Protein AF-A0A378YUA2-F1 (afdb_monomer_lite)

Organism: NCBI:txid93220

Foldseek 3Di:
DVLQLVQLPDPDLVSNLVSLVVLLVVLVVDDPVCSQVSCLVCLVSLLVSLLQLDPSVLSSLLSLLLCLLVPVVCVLVSLVSLQVSVCVLLVLADPPPPDDDDDSDRQPDDDPSSSSNPDACQSRLSSLLSNLLNCVVVVVLLSNLSSQLSSCVRQVCVVFWPQDDDDPPDDDPVVCSVVSSVSSVVCVLGGLSNLQHAGALLLLVLLCVVLQKDWPVGDPPDFQQFQADDPDPDDDDRPSPRCGLVLLCVLLVVLVWDFSDSTFIAGPLERQKTWTWTDHPLFTWIWIAGSHLAETEIEFAAWAPLVVVVPPPDDPPPPDDDDDPDDDDPDDPDSPATAHPDVSVRSSLVSSVVSSVVVRRNYYGYDHYNLCVLRHNLRSLVSSVLVSQLSNDYPVCSVVSSVVVRVVSVPDDSVRSSSVSSSSSSSSVSSSSVVSSVD

Structure (mmCIF, N/CA/C/O backbone):
data_AF-A0A378YUA2-F1
#
_entry.id   AF-A0A378YUA2-F1
#
loop_
_atom_site.group_PDB
_atom_site.id
_atom_site.type_symbol
_atom_site.label_atom_id
_atom_site.label_alt_id
_atom_site.label_comp_id
_atom_site.label_asym_id
_atom_site.label_entity_id
_atom_site.label_seq_id
_atom_site.pdbx_PDB_ins_code
_atom_site.Cartn_x
_atom_site.Cartn_y
_atom_site.Cartn_z
_atom_site.occupancy
_atom_site.B_iso_or_equiv
_atom_site.auth_seq_id
_atom_site.auth_comp_id
_atom_site.auth_asym_id
_atom_site.auth_atom_id
_atom_site.pdbx_PDB_model_num
ATOM 1 N N . MET A 1 1 ? 24.211 -16.856 -14.422 1.00 88.44 1 MET A N 1
ATOM 2 C CA . MET A 1 1 ? 24.041 -16.083 -15.673 1.00 88.44 1 MET A CA 1
ATOM 3 C C . MET A 1 1 ? 23.687 -16.933 -16.893 1.00 88.44 1 MET A C 1
ATOM 5 O O . MET A 1 1 ? 22.605 -16.749 -17.425 1.00 88.44 1 MET A O 1
ATOM 9 N N . HIS A 1 2 ? 24.529 -17.881 -17.336 1.00 87.81 2 HIS A N 1
ATOM 10 C CA . HIS A 1 2 ? 24.264 -18.663 -18.564 1.00 87.81 2 HIS A CA 1
ATOM 11 C C . HIS A 1 2 ? 22.883 -19.351 -18.580 1.00 87.81 2 HIS A C 1
ATOM 13 O O . HIS A 1 2 ? 22.125 -19.167 -19.524 1.00 87.81 2 HIS A O 1
ATOM 19 N N . ARG A 1 3 ? 22.511 -20.032 -17.485 1.00 87.75 3 ARG A N 1
ATOM 20 C CA . ARG A 1 3 ? 21.188 -20.670 -17.333 1.00 87.75 3 ARG A CA 1
ATOM 21 C C . ARG A 1 3 ? 20.016 -19.683 -17.370 1.00 87.75 3 ARG A C 1
ATOM 23 O O . ARG A 1 3 ? 18.956 -20.025 -17.878 1.00 87.75 3 ARG A O 1
ATOM 30 N N . LEU A 1 4 ? 20.204 -18.468 -16.845 1.00 92.19 4 LEU A N 1
ATOM 31 C CA . LEU A 1 4 ? 19.182 -17.421 -16.895 1.00 92.19 4 LEU A CA 1
ATOM 32 C C . LEU A 1 4 ? 18.956 -16.971 -18.341 1.00 92.19 4 LEU A C 1
ATOM 34 O O . LEU A 1 4 ? 17.818 -16.936 -18.792 1.00 92.19 4 LEU A O 1
ATOM 38 N N . LEU A 1 5 ? 20.033 -16.674 -19.073 1.00 91.69 5 LEU A N 1
ATOM 39 C CA . LEU A 1 5 ? 19.961 -16.263 -20.479 1.00 91.69 5 LEU A CA 1
ATOM 40 C C . LEU A 1 5 ? 19.326 -17.346 -21.357 1.00 91.69 5 LEU A C 1
ATOM 42 O O . LEU A 1 5 ? 18.438 -17.048 -22.153 1.00 91.69 5 LEU A O 1
ATOM 46 N N . GLU A 1 6 ? 19.745 -18.600 -21.184 1.00 89.56 6 GLU A N 1
ATOM 47 C CA . GLU A 1 6 ? 19.178 -19.745 -21.902 1.00 89.56 6 GLU A CA 1
ATOM 48 C C . GLU A 1 6 ? 17.681 -19.907 -21.598 1.00 89.56 6 GLU A C 1
ATOM 50 O O . GLU A 1 6 ? 16.863 -19.999 -22.513 1.00 89.56 6 GLU A O 1
ATOM 55 N N . GLY A 1 7 ? 17.302 -19.854 -20.318 1.00 89.81 7 GLY A N 1
ATOM 56 C CA . GLY A 1 7 ? 15.911 -19.981 -19.897 1.00 89.81 7 GLY A CA 1
ATOM 57 C C . GLY A 1 7 ? 15.017 -18.837 -20.381 1.00 89.81 7 GLY A C 1
ATOM 58 O O . GLY A 1 7 ? 13.925 -19.093 -20.883 1.00 89.81 7 GLY A O 1
ATOM 59 N N . LEU A 1 8 ? 15.476 -17.583 -20.290 1.00 90.38 8 LEU A N 1
ATOM 60 C CA . LEU A 1 8 ? 14.729 -16.411 -20.767 1.00 90.38 8 LEU A CA 1
ATOM 61 C C . LEU A 1 8 ? 14.607 -16.353 -22.293 1.00 90.38 8 LEU A C 1
ATOM 63 O O . LEU A 1 8 ? 13.675 -15.729 -22.796 1.00 90.38 8 LEU A O 1
ATOM 67 N N . SER A 1 9 ? 15.504 -17.016 -23.025 1.00 87.25 9 SER A N 1
ATOM 68 C CA . SER A 1 9 ? 15.424 -17.147 -24.487 1.00 87.25 9 SER A CA 1
ATOM 69 C C . SER A 1 9 ? 14.430 -18.227 -24.931 1.00 87.25 9 SER A C 1
ATOM 71 O O . SER A 1 9 ? 14.106 -18.332 -26.112 1.00 87.25 9 SER A O 1
ATOM 73 N N . HIS A 1 10 ? 13.929 -19.045 -24.002 1.00 88.00 10 HIS A N 1
ATOM 74 C CA . HIS A 1 10 ? 13.010 -20.129 -24.314 1.00 88.00 10 HIS A CA 1
ATOM 75 C C . HIS A 1 10 ? 11.596 -19.592 -24.613 1.00 88.00 10 HIS A C 1
ATOM 77 O O . HIS A 1 10 ? 11.088 -18.702 -23.928 1.00 88.00 10 HIS A O 1
ATOM 83 N N . SER A 1 11 ? 10.912 -20.150 -25.615 1.00 82.25 11 SER A N 1
ATOM 84 C CA . SER A 1 11 ? 9.559 -19.708 -26.001 1.00 82.25 11 SER A CA 1
ATOM 85 C C . SER A 1 11 ? 8.492 -20.060 -24.954 1.00 82.25 11 SER A C 1
ATOM 87 O O . SER A 1 11 ? 7.538 -19.316 -24.754 1.00 82.25 11 SER A O 1
ATOM 89 N N . ASN A 1 12 ? 8.668 -21.175 -24.237 1.00 89.25 12 ASN A N 1
ATOM 90 C CA . ASN A 1 12 ? 7.788 -21.583 -23.137 1.00 89.25 12 ASN A CA 1
ATOM 91 C C . ASN A 1 12 ? 7.943 -20.681 -21.894 1.00 89.25 12 ASN A C 1
ATOM 93 O O . ASN A 1 12 ? 8.987 -20.693 -21.237 1.00 89.25 12 ASN A O 1
ATOM 97 N N . HIS A 1 13 ? 6.861 -19.991 -21.517 1.00 86.44 13 HIS A N 1
ATOM 98 C CA . HIS A 1 13 ? 6.819 -19.116 -20.345 1.00 86.44 13 HIS A CA 1
ATOM 99 C C . HIS A 1 13 ? 7.134 -19.840 -19.023 1.00 86.44 13 HIS A C 1
ATOM 101 O O . HIS A 1 13 ? 7.686 -19.222 -18.118 1.00 86.44 13 HIS A O 1
ATOM 107 N N . GLN A 1 14 ? 6.802 -21.131 -18.870 1.00 91.00 14 GLN A N 1
ATOM 108 C CA . GLN A 1 14 ? 7.068 -21.884 -17.634 1.00 91.00 14 GLN A CA 1
ATOM 109 C C . GLN A 1 14 ? 8.569 -22.090 -17.427 1.00 91.00 14 GLN A C 1
ATOM 111 O O . GLN A 1 14 ? 9.071 -21.863 -16.329 1.00 91.00 14 GLN A O 1
ATOM 116 N N . THR A 1 15 ? 9.284 -22.453 -18.495 1.00 91.62 15 THR A N 1
ATOM 117 C CA . THR A 1 15 ? 10.744 -22.609 -18.492 1.00 91.62 15 THR A CA 1
ATOM 118 C C . THR A 1 15 ? 11.433 -21.284 -18.178 1.00 91.62 15 THR A C 1
ATOM 120 O O . THR A 1 15 ? 12.284 -21.237 -17.293 1.00 91.62 15 THR A O 1
ATOM 123 N N . ALA A 1 16 ? 11.013 -20.197 -18.834 1.00 91.44 16 ALA A N 1
ATOM 124 C CA . ALA A 1 16 ? 11.536 -18.859 -18.565 1.00 91.44 16 ALA A CA 1
ATOM 125 C C . ALA A 1 16 ? 11.277 -18.426 -17.110 1.00 91.44 16 ALA A C 1
ATOM 127 O O . ALA A 1 16 ? 12.195 -17.981 -16.421 1.00 91.44 16 ALA A O 1
ATOM 128 N N . THR A 1 17 ? 10.056 -18.651 -16.607 1.00 92.94 17 THR A N 1
ATOM 129 C CA . THR A 1 17 ? 9.678 -18.332 -15.219 1.00 92.94 17 THR A CA 1
ATOM 130 C C . THR A 1 17 ? 10.514 -19.121 -14.214 1.00 92.94 17 THR A C 1
ATOM 132 O O . THR A 1 17 ? 10.975 -18.560 -13.224 1.00 92.94 17 THR A O 1
ATOM 135 N N . MET A 1 18 ? 10.733 -20.419 -14.452 1.00 94.25 18 MET A N 1
ATOM 136 C CA . MET A 1 18 ? 11.576 -21.248 -13.590 1.00 94.25 18 MET A CA 1
ATOM 137 C C . MET A 1 18 ? 13.024 -20.762 -13.573 1.00 94.25 18 MET A C 1
ATOM 139 O O . MET A 1 18 ? 13.587 -20.620 -12.494 1.00 94.25 18 MET A O 1
ATOM 143 N N . ALA A 1 19 ? 13.601 -20.446 -14.734 1.00 94.31 19 ALA A N 1
ATOM 144 C CA . ALA A 1 19 ? 14.967 -19.939 -14.815 1.00 94.31 19 ALA A CA 1
ATOM 145 C C . ALA A 1 19 ? 15.129 -18.597 -14.082 1.00 94.31 19 ALA A C 1
ATOM 147 O O . ALA A 1 19 ? 16.085 -18.418 -13.327 1.00 94.31 19 ALA A O 1
ATOM 148 N N . ALA A 1 20 ? 14.170 -17.678 -14.250 1.00 93.62 20 ALA A N 1
ATOM 149 C CA . ALA A 1 20 ? 14.137 -16.422 -13.505 1.00 93.62 20 ALA A CA 1
ATOM 150 C C . ALA A 1 20 ? 14.024 -16.669 -11.994 1.00 93.62 20 ALA A C 1
ATOM 152 O O . ALA A 1 20 ? 14.769 -16.080 -11.215 1.00 93.62 20 ALA A O 1
ATOM 153 N N . ARG A 1 21 ? 13.132 -17.575 -11.577 1.00 93.88 21 ARG A N 1
ATOM 154 C CA . ARG A 1 21 ? 12.931 -17.929 -10.169 1.00 93.88 21 ARG A CA 1
ATOM 155 C C . ARG A 1 21 ? 14.177 -18.518 -9.532 1.00 93.88 21 ARG A C 1
ATOM 157 O O . ARG A 1 21 ? 14.600 -18.031 -8.493 1.00 93.88 21 ARG A O 1
ATOM 164 N N . GLU A 1 22 ? 14.756 -19.544 -10.144 1.00 93.50 22 GLU A N 1
ATOM 165 C CA . GLU A 1 22 ? 15.965 -20.201 -9.645 1.00 93.50 22 GLU A CA 1
ATOM 166 C C . GLU A 1 22 ? 17.122 -19.209 -9.523 1.00 93.50 22 GLU A C 1
ATOM 168 O O . GLU A 1 22 ? 17.829 -19.212 -8.516 1.00 93.50 22 GLU A O 1
ATOM 173 N N . HIS A 1 23 ? 17.288 -18.323 -10.511 1.00 94.12 23 HIS A N 1
ATOM 174 C CA . HIS A 1 23 ? 18.357 -17.328 -10.493 1.00 94.12 23 HIS A CA 1
ATOM 175 C C . HIS A 1 23 ? 18.133 -16.252 -9.424 1.00 94.12 23 HIS A C 1
ATOM 177 O O . HIS A 1 23 ? 19.066 -15.932 -8.697 1.00 94.12 23 HIS A O 1
ATOM 183 N N . ILE A 1 24 ? 16.910 -15.733 -9.267 1.00 91.56 24 ILE A N 1
ATOM 184 C CA . ILE A 1 24 ? 16.582 -14.760 -8.208 1.00 91.56 24 ILE A CA 1
ATOM 185 C C . ILE A 1 24 ? 16.726 -15.386 -6.815 1.00 91.56 24 ILE A C 1
ATOM 187 O O . ILE A 1 24 ? 17.263 -14.746 -5.914 1.00 91.56 24 ILE A O 1
ATOM 191 N N . THR A 1 25 ? 16.291 -16.636 -6.625 1.00 89.94 25 THR A N 1
ATOM 192 C CA . THR A 1 25 ? 16.501 -17.359 -5.362 1.00 89.94 25 THR A CA 1
ATOM 193 C C . THR A 1 25 ? 17.992 -17.521 -5.067 1.00 89.94 25 THR A C 1
ATOM 195 O O . THR A 1 25 ? 18.432 -17.166 -3.980 1.00 89.94 25 THR A O 1
ATOM 198 N N . TRP A 1 26 ? 18.787 -17.948 -6.053 1.00 90.50 26 TRP A N 1
ATOM 199 C CA . TRP A 1 26 ? 20.239 -18.053 -5.902 1.00 90.50 26 TRP A CA 1
ATOM 200 C C . TRP A 1 26 ? 20.903 -16.711 -5.548 1.00 90.50 26 TRP A C 1
ATOM 202 O O . TRP A 1 26 ? 21.777 -16.679 -4.685 1.00 90.50 26 TRP A O 1
ATOM 212 N N . LEU A 1 27 ? 20.469 -15.602 -6.160 1.00 87.06 27 LEU A N 1
ATOM 213 C CA . LEU A 1 27 ? 20.951 -14.258 -5.821 1.00 87.06 27 LEU A CA 1
ATOM 214 C C . LEU A 1 27 ? 20.627 -13.862 -4.372 1.00 87.06 27 LEU A C 1
ATOM 216 O O . LEU A 1 27 ? 21.419 -13.163 -3.742 1.00 87.06 27 LEU A O 1
ATOM 220 N N . GLY A 1 28 ? 19.477 -14.296 -3.847 1.00 81.19 28 GLY A N 1
ATOM 221 C CA . GLY A 1 28 ? 19.095 -14.088 -2.448 1.00 81.19 28 GLY A CA 1
ATOM 222 C C . GLY A 1 28 ? 19.929 -14.907 -1.456 1.00 81.19 28 GLY A C 1
ATOM 223 O O . GLY A 1 28 ? 20.205 -14.426 -0.359 1.00 81.19 28 GLY A O 1
ATOM 224 N N . ASP A 1 29 ? 20.369 -16.102 -1.859 1.00 80.31 29 ASP A N 1
ATOM 225 C CA . ASP A 1 29 ? 21.144 -17.032 -1.024 1.00 80.31 29 ASP A CA 1
ATOM 226 C C . ASP A 1 29 ? 22.673 -16.820 -1.108 1.00 80.31 29 ASP A C 1
ATOM 228 O O . ASP A 1 29 ? 23.428 -17.408 -0.330 1.00 80.31 29 ASP A O 1
ATOM 232 N N . ALA A 1 30 ? 23.161 -16.005 -2.051 1.00 71.75 30 ALA A N 1
ATOM 233 C CA . ALA A 1 30 ? 24.588 -15.714 -2.210 1.00 71.75 30 ALA A CA 1
ATOM 234 C C . ALA A 1 30 ? 25.169 -14.981 -0.979 1.00 71.75 30 ALA A C 1
ATOM 236 O O . ALA A 1 30 ? 24.454 -14.279 -0.272 1.00 71.75 30 ALA A O 1
ATOM 237 N N . ASN A 1 31 ? 26.472 -15.108 -0.700 1.00 58.50 31 ASN A N 1
ATOM 238 C CA . ASN A 1 31 ? 27.105 -14.431 0.443 1.00 58.50 31 ASN A CA 1
ATOM 239 C C . ASN A 1 31 ? 26.983 -12.898 0.348 1.00 58.50 31 ASN A C 1
ATOM 241 O O . ASN A 1 31 ? 27.261 -12.317 -0.698 1.00 58.50 31 ASN A O 1
ATOM 245 N N . VAL A 1 32 ? 26.659 -12.241 1.470 1.00 59.44 32 VAL A N 1
ATOM 246 C CA . VAL A 1 32 ? 26.376 -10.790 1.569 1.00 59.44 32 VAL A CA 1
ATOM 247 C C . VAL A 1 32 ? 27.473 -9.897 0.962 1.00 59.44 32 VAL A C 1
ATOM 249 O O . VAL A 1 32 ? 27.159 -8.833 0.437 1.00 59.44 32 VAL A O 1
ATOM 252 N N . SER A 1 33 ? 28.745 -10.315 0.988 1.00 58.31 33 SER A N 1
ATOM 253 C CA . SER A 1 33 ? 29.860 -9.534 0.425 1.00 58.31 33 SER A CA 1
ATOM 254 C C . SER A 1 33 ? 29.857 -9.445 -1.104 1.00 58.31 33 SER A C 1
ATOM 256 O O . SER A 1 33 ? 30.319 -8.442 -1.639 1.00 58.31 33 SER A O 1
ATOM 258 N N . ASP A 1 34 ? 29.317 -10.456 -1.792 1.00 63.78 34 ASP A N 1
ATOM 259 C CA . ASP A 1 34 ? 29.366 -10.579 -3.259 1.00 63.78 34 ASP A CA 1
ATOM 260 C C . ASP A 1 34 ? 27.984 -10.353 -3.905 1.00 63.78 34 ASP A C 1
ATOM 262 O O . ASP A 1 34 ? 27.862 -10.266 -5.128 1.00 63.78 34 ASP A O 1
ATOM 266 N N . GLN A 1 35 ? 26.929 -10.233 -3.086 1.00 70.81 35 GLN A N 1
ATOM 267 C CA . GLN A 1 35 ? 25.543 -10.100 -3.542 1.00 70.81 35 GLN A CA 1
ATOM 268 C C . GLN A 1 35 ? 25.352 -8.922 -4.507 1.00 70.81 35 GLN A C 1
ATOM 270 O O . GLN A 1 35 ? 24.754 -9.108 -5.564 1.00 70.81 35 GLN A O 1
ATOM 275 N N . VAL A 1 36 ? 25.866 -7.729 -4.187 1.00 76.00 36 VAL A N 1
ATOM 276 C CA . VAL A 1 36 ? 25.608 -6.514 -4.988 1.00 76.00 36 VAL A CA 1
ATOM 277 C C . VAL A 1 36 ? 26.116 -6.664 -6.424 1.00 76.00 36 VAL A C 1
ATOM 279 O O . VAL A 1 36 ? 25.356 -6.420 -7.355 1.00 76.00 36 VAL A O 1
ATOM 282 N N . GLY A 1 37 ? 27.348 -7.150 -6.618 1.00 82.62 37 GLY A N 1
ATOM 283 C CA . GLY A 1 37 ? 27.917 -7.331 -7.958 1.00 82.62 37 GLY A CA 1
ATOM 284 C C . GLY A 1 37 ? 27.138 -8.349 -8.796 1.00 82.62 37 GLY A C 1
ATOM 285 O O . GLY A 1 37 ? 26.847 -8.109 -9.965 1.00 82.62 37 GLY A O 1
ATOM 286 N N . HIS A 1 38 ? 26.705 -9.460 -8.191 1.00 86.94 38 HIS A N 1
ATOM 287 C CA . HIS A 1 38 ? 25.868 -10.439 -8.888 1.00 86.94 38 HIS A CA 1
ATOM 288 C C . HIS A 1 38 ? 24.476 -9.897 -9.238 1.00 86.94 38 HIS A C 1
ATOM 290 O O . HIS A 1 38 ? 23.927 -10.254 -10.286 1.00 86.94 38 HIS A O 1
ATOM 296 N N . TRP A 1 39 ? 23.903 -9.040 -8.388 1.00 90.12 39 TRP A N 1
ATOM 297 C CA . TRP A 1 39 ? 22.655 -8.336 -8.677 1.00 90.12 39 TRP A CA 1
ATOM 298 C C . TRP A 1 39 ? 22.824 -7.363 -9.845 1.00 90.12 39 TRP A C 1
ATOM 300 O O . TRP A 1 39 ? 22.053 -7.446 -10.798 1.00 90.12 39 TRP A O 1
ATOM 310 N N . GLU A 1 40 ? 23.853 -6.516 -9.829 1.00 90.06 40 GLU A N 1
ATOM 311 C CA . GLU A 1 40 ? 24.150 -5.564 -10.910 1.00 90.06 40 GLU A CA 1
ATOM 312 C C . GLU A 1 40 ? 24.345 -6.258 -12.265 1.00 90.06 40 GLU A C 1
ATOM 314 O O . GLU A 1 40 ? 23.782 -5.824 -13.266 1.00 90.06 40 GLU A O 1
ATOM 319 N N . GLU A 1 41 ? 25.048 -7.394 -12.304 1.00 89.50 41 GLU A N 1
ATOM 320 C CA . GLU A 1 41 ? 25.200 -8.188 -13.532 1.00 89.50 41 GLU A CA 1
ATOM 321 C C . GLU A 1 41 ? 23.877 -8.805 -14.021 1.00 89.50 41 GLU A C 1
ATOM 323 O O . GLU A 1 41 ? 23.682 -9.025 -15.219 1.00 89.50 41 GLU A O 1
ATOM 328 N N . SER A 1 42 ? 22.963 -9.126 -13.102 1.00 91.81 42 SER A N 1
ATOM 329 C CA . SER A 1 42 ? 21.716 -9.843 -13.403 1.00 91.81 42 SER A CA 1
ATOM 330 C C . SER A 1 42 ? 20.551 -8.924 -13.742 1.00 91.81 42 SER A C 1
ATOM 332 O O . SER A 1 42 ? 19.676 -9.321 -14.514 1.00 91.81 42 SER A O 1
ATOM 334 N N . LEU A 1 43 ? 20.519 -7.711 -13.188 1.00 94.06 43 LEU A N 1
ATOM 335 C CA . LEU A 1 43 ? 19.409 -6.772 -13.342 1.00 94.06 43 LEU A CA 1
ATOM 336 C C . LEU A 1 43 ? 19.119 -6.411 -14.806 1.00 94.06 43 LEU A C 1
ATOM 338 O O . LEU A 1 43 ? 17.953 -6.515 -15.186 1.00 94.06 43 LEU A O 1
ATOM 342 N N . PRO A 1 44 ? 20.108 -6.099 -15.669 1.00 92.88 44 PRO A N 1
ATOM 343 C CA . PRO A 1 44 ? 19.849 -5.856 -17.089 1.00 92.88 44 PRO A CA 1
ATOM 344 C C . PRO A 1 44 ? 19.182 -7.042 -17.786 1.00 92.88 44 PRO A C 1
ATOM 346 O O . PRO A 1 44 ? 18.262 -6.866 -18.580 1.00 92.88 44 PRO A O 1
ATOM 349 N N . VAL A 1 45 ? 19.618 -8.265 -17.466 1.00 93.38 45 VAL A N 1
ATOM 350 C CA . VAL A 1 45 ? 19.088 -9.493 -18.071 1.00 93.38 45 VAL A CA 1
ATOM 351 C C . VAL A 1 45 ? 17.659 -9.761 -17.600 1.00 93.38 45 VAL A C 1
ATOM 353 O O . VAL A 1 45 ? 16.797 -10.093 -18.413 1.00 93.38 45 VAL A O 1
ATOM 356 N N . LEU A 1 46 ? 17.390 -9.582 -16.305 1.00 94.38 46 LEU A N 1
ATOM 357 C CA . LEU A 1 46 ? 16.053 -9.731 -15.728 1.00 94.38 46 LEU A CA 1
ATOM 358 C C . LEU A 1 46 ? 15.088 -8.669 -16.275 1.00 94.38 46 LEU A C 1
ATOM 360 O O . LEU A 1 46 ? 14.001 -9.018 -16.730 1.00 94.38 46 LEU A O 1
ATOM 364 N N . LEU A 1 47 ? 15.495 -7.396 -16.307 1.00 92.38 47 LEU A N 1
ATOM 365 C CA . LEU A 1 47 ? 14.687 -6.304 -16.860 1.00 92.38 47 LEU A CA 1
ATOM 366 C C . LEU A 1 47 ? 14.432 -6.489 -18.359 1.00 92.38 47 LEU A C 1
ATOM 368 O O . LEU A 1 47 ? 13.310 -6.295 -18.810 1.00 92.38 47 LEU A O 1
ATOM 372 N N . ASN A 1 48 ? 15.411 -6.970 -19.128 1.00 88.75 48 ASN A N 1
ATOM 373 C CA . ASN A 1 48 ? 15.184 -7.347 -20.523 1.00 88.75 48 ASN A CA 1
ATOM 374 C C . ASN A 1 48 ? 14.193 -8.519 -20.651 1.00 88.75 48 ASN A C 1
ATOM 376 O O . ASN A 1 48 ? 13.335 -8.520 -21.530 1.00 88.75 48 ASN A O 1
ATOM 380 N N . GLY A 1 49 ? 14.252 -9.492 -19.735 1.00 87.75 49 GLY A N 1
ATOM 381 C CA . GLY A 1 49 ? 13.289 -10.593 -19.651 1.00 87.75 49 GLY A CA 1
ATOM 382 C C . GLY A 1 49 ? 11.838 -10.133 -19.465 1.00 87.75 49 GLY A C 1
ATOM 383 O O . GLY A 1 49 ? 10.918 -10.839 -19.871 1.00 87.75 49 GLY A O 1
ATOM 384 N N . MET A 1 50 ? 11.611 -8.933 -18.929 1.00 86.12 50 MET A N 1
ATOM 385 C CA . MET A 1 50 ? 10.278 -8.344 -18.813 1.00 86.12 50 MET A CA 1
ATOM 386 C C . MET A 1 50 ? 9.644 -8.005 -20.171 1.00 86.12 50 MET A C 1
ATOM 388 O O . MET A 1 50 ? 8.419 -8.065 -20.290 1.00 86.12 50 MET A O 1
ATOM 392 N N . LEU A 1 51 ? 10.437 -7.721 -21.210 1.00 83.44 51 LEU A N 1
ATOM 393 C CA . LEU A 1 51 ? 9.929 -7.381 -22.549 1.00 83.44 51 LEU A CA 1
ATOM 394 C C . LEU A 1 51 ? 9.156 -8.524 -23.220 1.00 83.44 51 LEU A C 1
ATOM 396 O O . LEU A 1 51 ? 8.446 -8.296 -24.193 1.00 83.44 51 LEU A O 1
ATOM 400 N N . ARG A 1 52 ? 9.230 -9.743 -22.670 1.00 82.38 52 ARG A N 1
ATOM 401 C CA . ARG A 1 52 ? 8.462 -10.907 -23.133 1.00 82.38 52 ARG A CA 1
ATOM 402 C C . ARG A 1 52 ? 6.943 -10.707 -23.085 1.00 82.38 52 ARG A C 1
ATOM 404 O O . ARG A 1 52 ? 6.224 -11.401 -23.795 1.00 82.38 52 ARG A O 1
ATOM 411 N N . GLY A 1 53 ? 6.448 -9.822 -22.217 1.00 77.56 53 GLY A N 1
ATOM 412 C CA . GLY A 1 53 ? 5.020 -9.551 -22.032 1.00 77.56 53 GLY A CA 1
ATOM 413 C C . GLY A 1 53 ? 4.177 -10.725 -21.506 1.00 77.56 53 GLY A C 1
ATOM 414 O O . GLY A 1 53 ? 2.956 -10.600 -21.460 1.00 77.56 53 GLY A O 1
ATOM 415 N N . ASP A 1 54 ? 4.791 -11.843 -21.104 1.00 82.88 54 ASP A N 1
ATOM 416 C CA . ASP A 1 54 ? 4.113 -13.060 -20.644 1.00 82.88 54 ASP A CA 1
ATOM 417 C C . ASP A 1 54 ? 4.154 -13.212 -19.106 1.00 82.88 54 ASP A C 1
ATOM 419 O O . ASP A 1 54 ? 4.557 -12.310 -18.368 1.00 82.88 54 ASP A O 1
ATOM 423 N N . LYS A 1 55 ? 3.745 -14.378 -18.587 1.00 85.12 55 LYS A N 1
ATOM 424 C CA . LYS A 1 55 ? 3.765 -14.668 -17.138 1.00 85.12 55 LYS A CA 1
ATOM 425 C C . LYS A 1 55 ? 5.164 -14.607 -16.510 1.00 85.12 55 LYS A C 1
ATOM 427 O O . LYS A 1 55 ? 5.270 -14.422 -15.299 1.00 85.12 55 LYS A O 1
ATOM 432 N N . CYS A 1 56 ? 6.229 -14.779 -17.297 1.00 88.81 56 CYS A N 1
ATOM 433 C CA . CYS A 1 56 ? 7.590 -14.615 -16.796 1.00 88.81 56 CYS A CA 1
ATOM 434 C C . CYS A 1 56 ? 7.870 -13.142 -16.482 1.00 88.81 56 CYS A C 1
ATOM 436 O O . CYS A 1 56 ? 8.478 -12.855 -15.452 1.00 88.81 56 CYS A O 1
ATOM 438 N N . SER A 1 57 ? 7.395 -12.216 -17.321 1.00 87.62 57 SER A N 1
ATOM 439 C CA . SER A 1 57 ? 7.510 -10.774 -17.079 1.00 87.62 57 SER A CA 1
ATOM 440 C C . SER A 1 57 ? 6.874 -10.385 -15.751 1.00 87.62 57 SER A C 1
ATOM 442 O O . SER A 1 57 ? 7.532 -9.787 -14.906 1.00 87.62 57 SER A O 1
ATOM 444 N N . GLU A 1 58 ? 5.628 -10.811 -15.529 1.00 87.56 58 GLU A N 1
ATOM 445 C CA . GLU A 1 58 ? 4.896 -10.569 -14.282 1.00 87.56 58 GLU A CA 1
ATOM 446 C C . GLU A 1 58 ? 5.666 -11.095 -13.059 1.00 87.56 58 GLU A C 1
ATOM 448 O O . GLU A 1 58 ? 5.808 -10.393 -12.055 1.00 87.56 58 GLU A O 1
ATOM 453 N N . TYR A 1 59 ? 6.202 -12.318 -13.151 1.00 90.50 59 TYR A N 1
ATOM 454 C CA . TYR A 1 59 ? 7.006 -12.906 -12.084 1.00 90.50 59 TYR A CA 1
ATOM 455 C C . TYR A 1 59 ? 8.250 -12.065 -11.776 1.00 90.50 59 TYR A C 1
ATOM 457 O O . TYR A 1 59 ? 8.498 -11.766 -10.608 1.00 90.50 59 TYR A O 1
ATOM 465 N N . ILE A 1 60 ? 9.007 -11.668 -12.805 1.00 92.62 60 ILE A N 1
ATOM 466 C CA . ILE A 1 60 ? 10.225 -10.867 -12.643 1.00 92.62 60 ILE A CA 1
ATOM 467 C C . ILE A 1 60 ? 9.900 -9.538 -11.954 1.00 92.62 60 ILE A C 1
ATOM 469 O O . ILE A 1 60 ? 10.537 -9.217 -10.953 1.00 92.62 60 ILE A O 1
ATOM 473 N N . CYS A 1 61 ? 8.887 -8.796 -12.417 1.00 91.00 61 CYS A N 1
ATOM 474 C CA . CYS A 1 61 ? 8.509 -7.503 -11.832 1.00 91.00 61 CYS A CA 1
ATOM 475 C C . CYS A 1 61 ? 8.142 -7.628 -10.350 1.00 91.00 61 CYS A C 1
ATOM 477 O O . CYS A 1 61 ? 8.660 -6.891 -9.509 1.00 91.00 61 CYS A O 1
ATOM 479 N N . LYS A 1 62 ? 7.293 -8.607 -10.013 1.00 90.06 62 LYS A N 1
ATOM 480 C CA . LYS A 1 62 ? 6.880 -8.867 -8.627 1.00 90.06 62 LYS A CA 1
ATOM 481 C C . LYS A 1 62 ? 8.049 -9.296 -7.752 1.00 90.06 62 LYS A C 1
ATOM 483 O O . LYS A 1 62 ? 8.133 -8.887 -6.596 1.00 90.06 62 LYS A O 1
ATOM 488 N N . ALA A 1 63 ? 8.937 -10.136 -8.279 1.00 92.00 63 ALA A N 1
ATOM 489 C CA . ALA A 1 63 ? 10.101 -10.611 -7.548 1.00 92.00 63 ALA A CA 1
ATOM 490 C C . ALA A 1 63 ? 11.087 -9.468 -7.268 1.00 92.00 63 ALA A C 1
ATOM 492 O O . ALA A 1 63 ? 11.504 -9.312 -6.124 1.00 92.00 63 ALA A O 1
ATOM 493 N N . LEU A 1 64 ? 11.392 -8.629 -8.264 1.00 92.75 64 LEU A N 1
ATOM 494 C CA . LEU A 1 64 ? 12.267 -7.464 -8.095 1.00 92.75 64 LEU A CA 1
ATOM 495 C C . LEU A 1 64 ? 11.695 -6.457 -7.093 1.00 92.75 64 LEU A C 1
ATOM 497 O O . LEU A 1 64 ? 12.423 -5.997 -6.218 1.00 92.75 64 LEU A O 1
ATOM 501 N N . MET A 1 65 ? 10.390 -6.176 -7.159 1.00 90.94 65 MET A N 1
ATOM 502 C CA . MET A 1 65 ? 9.711 -5.326 -6.177 1.00 90.94 65 MET A CA 1
ATOM 503 C C . MET A 1 65 ? 9.831 -5.889 -4.760 1.00 90.94 65 MET A C 1
ATOM 505 O O . MET A 1 65 ? 10.195 -5.164 -3.842 1.00 90.94 65 MET A O 1
ATOM 509 N N . ARG A 1 66 ? 9.590 -7.191 -4.566 1.00 89.44 66 ARG A N 1
ATOM 510 C CA . ARG A 1 66 ? 9.736 -7.831 -3.247 1.00 89.44 66 ARG A CA 1
ATOM 511 C C . ARG A 1 66 ? 11.162 -7.744 -2.719 1.00 89.44 66 ARG A C 1
ATOM 513 O O . ARG A 1 66 ? 11.347 -7.352 -1.575 1.00 89.44 66 ARG A O 1
ATOM 520 N N . VAL A 1 67 ? 12.160 -8.038 -3.553 1.00 90.19 67 VAL A N 1
ATOM 521 C CA . VAL A 1 67 ? 13.572 -7.923 -3.155 1.00 90.19 67 VAL A CA 1
ATOM 522 C C . VAL A 1 67 ? 13.910 -6.485 -2.765 1.00 90.19 67 VAL A C 1
ATOM 524 O O . VAL A 1 67 ? 14.548 -6.278 -1.739 1.00 90.19 67 VAL A O 1
ATOM 527 N N . ALA A 1 68 ? 13.439 -5.492 -3.523 1.00 89.06 68 ALA A N 1
ATOM 528 C CA . ALA A 1 68 ? 13.636 -4.085 -3.189 1.00 89.06 68 ALA A CA 1
ATOM 529 C C . ALA A 1 68 ? 12.959 -3.688 -1.862 1.00 89.06 68 ALA A C 1
ATOM 531 O O . ALA A 1 68 ? 13.498 -2.873 -1.121 1.00 89.06 68 ALA A O 1
ATOM 532 N N . LEU A 1 69 ? 11.796 -4.255 -1.530 1.00 85.50 69 LEU A N 1
ATOM 533 C CA . LEU A 1 69 ? 11.110 -3.978 -0.262 1.00 85.50 69 LEU A CA 1
ATOM 534 C C . LEU A 1 69 ? 11.737 -4.690 0.941 1.00 85.50 69 LEU A C 1
ATOM 536 O O . LEU A 1 69 ? 11.700 -4.156 2.048 1.00 85.50 69 LEU A O 1
ATOM 540 N N . ASP A 1 70 ? 12.289 -5.884 0.735 1.00 84.12 70 ASP A N 1
ATOM 541 C CA . ASP A 1 70 ? 12.857 -6.709 1.802 1.00 84.12 70 ASP A CA 1
ATOM 542 C C . ASP A 1 70 ? 14.349 -6.422 2.054 1.00 84.12 70 ASP A C 1
ATOM 544 O O . ASP A 1 70 ? 14.869 -6.802 3.105 1.00 84.12 70 ASP A O 1
ATOM 548 N N . ASN A 1 71 ? 15.047 -5.762 1.121 1.00 84.69 71 ASN A N 1
ATOM 549 C CA . ASN A 1 71 ? 16.492 -5.556 1.186 1.00 84.69 71 ASN A CA 1
ATOM 550 C C . ASN A 1 71 ? 16.893 -4.084 0.965 1.00 84.69 71 ASN A C 1
ATOM 552 O O . ASN A 1 71 ? 17.021 -3.608 -0.165 1.00 84.69 71 ASN A O 1
ATOM 556 N N . GLU A 1 72 ? 17.135 -3.370 2.070 1.00 81.25 72 GLU A N 1
ATOM 557 C CA . GLU A 1 72 ? 17.453 -1.934 2.086 1.00 81.25 72 GLU A CA 1
ATOM 558 C C . GLU A 1 72 ? 18.729 -1.585 1.303 1.00 81.25 72 GLU A C 1
ATOM 560 O O . GLU A 1 72 ? 18.781 -0.537 0.662 1.00 81.25 72 GLU A O 1
ATOM 565 N N . SER A 1 73 ? 19.745 -2.457 1.306 1.00 83.25 73 SER A N 1
ATOM 566 C CA . SER A 1 73 ? 21.007 -2.190 0.603 1.00 83.25 73 SER A CA 1
ATOM 567 C C . SER A 1 73 ? 20.897 -2.395 -0.908 1.00 83.25 73 SER A C 1
ATOM 569 O O . SER A 1 73 ? 21.558 -1.688 -1.667 1.00 83.25 73 SER A O 1
ATOM 571 N N . LEU A 1 74 ? 20.046 -3.323 -1.358 1.00 87.12 74 LEU A N 1
ATOM 572 C CA . LEU A 1 74 ? 19.813 -3.579 -2.783 1.00 87.12 74 LEU A CA 1
ATOM 573 C C . LEU A 1 74 ? 18.752 -2.663 -3.391 1.00 87.12 74 LEU A C 1
ATOM 575 O O . LEU A 1 74 ? 18.774 -2.436 -4.601 1.00 87.12 74 LEU A O 1
ATOM 579 N N . ARG A 1 75 ? 17.838 -2.116 -2.582 1.00 89.00 75 ARG A N 1
ATOM 580 C CA . ARG A 1 75 ? 16.750 -1.255 -3.059 1.00 89.00 75 ARG A CA 1
ATOM 581 C C . ARG A 1 75 ? 17.227 -0.117 -3.973 1.00 89.00 75 ARG A C 1
ATOM 583 O O . ARG A 1 75 ? 16.674 -0.022 -5.067 1.00 89.00 75 ARG A O 1
ATOM 590 N N . PRO A 1 76 ? 18.247 0.694 -3.619 1.00 90.62 76 PRO A N 1
ATOM 591 C CA . PRO A 1 76 ? 18.707 1.779 -4.487 1.00 90.62 76 PRO A CA 1
ATOM 592 C C . PRO A 1 76 ? 19.248 1.279 -5.830 1.00 90.62 76 PRO A C 1
ATOM 594 O O . PRO A 1 76 ? 19.048 1.930 -6.851 1.00 90.62 76 PRO A O 1
ATOM 597 N N . VAL A 1 77 ? 19.898 0.110 -5.840 1.00 92.19 77 VAL A N 1
ATOM 598 C CA . VAL A 1 77 ? 20.433 -0.507 -7.060 1.00 92.19 77 VAL A CA 1
ATOM 599 C C . VAL A 1 77 ? 19.281 -0.940 -7.966 1.00 92.19 77 VAL A C 1
ATOM 601 O O . VAL A 1 77 ? 19.240 -0.582 -9.139 1.00 92.19 77 VAL A O 1
ATOM 604 N N . ILE A 1 78 ? 18.290 -1.650 -7.423 1.00 93.31 78 ILE A N 1
ATOM 605 C CA . ILE A 1 78 ? 17.124 -2.102 -8.196 1.00 93.31 78 ILE A CA 1
ATOM 606 C C . ILE A 1 78 ? 16.328 -0.906 -8.741 1.00 93.31 78 ILE A C 1
ATOM 608 O O . ILE A 1 78 ? 15.963 -0.904 -9.916 1.00 93.31 78 ILE A O 1
ATOM 612 N N . GLU A 1 79 ? 16.088 0.117 -7.918 1.00 94.25 79 GLU A N 1
ATOM 613 C CA . GLU A 1 79 ? 15.407 1.357 -8.315 1.00 94.25 79 GLU A CA 1
ATOM 614 C C . GLU A 1 79 ? 16.166 2.093 -9.432 1.00 94.25 79 GLU A C 1
ATOM 616 O O . GLU A 1 79 ? 15.553 2.526 -10.410 1.00 94.25 79 GLU A O 1
ATOM 621 N N . GLN A 1 80 ? 17.499 2.163 -9.348 1.00 94.81 80 GLN A N 1
ATOM 622 C CA . GLN A 1 80 ? 18.332 2.756 -10.392 1.00 94.81 80 GLN A CA 1
ATOM 623 C C . GLN A 1 80 ? 18.204 2.018 -11.727 1.00 94.81 80 GLN A C 1
ATOM 625 O O . GLN A 1 80 ? 17.942 2.657 -12.746 1.00 94.81 80 GLN A O 1
ATOM 630 N N . TYR A 1 81 ? 18.370 0.693 -11.741 1.00 95.19 81 TYR A N 1
ATOM 631 C CA . TYR A 1 81 ? 18.283 -0.084 -12.981 1.00 95.19 81 TYR A CA 1
ATOM 632 C C . TYR A 1 81 ? 16.859 -0.068 -13.558 1.00 95.19 81 TYR A C 1
ATOM 634 O O . TYR A 1 81 ? 16.691 0.040 -14.772 1.00 95.19 81 TYR A O 1
ATOM 642 N N . ALA A 1 82 ? 15.825 -0.108 -12.707 1.00 94.06 82 ALA A N 1
ATOM 643 C CA . ALA A 1 82 ? 14.434 0.059 -13.128 1.00 94.06 82 ALA A CA 1
ATOM 644 C C . ALA A 1 82 ? 14.204 1.423 -13.795 1.00 94.06 82 ALA A C 1
ATOM 646 O O . ALA A 1 82 ? 13.551 1.499 -14.838 1.00 94.06 82 ALA A O 1
ATOM 647 N N . HIS A 1 83 ? 14.773 2.490 -13.229 1.00 93.50 83 HIS A N 1
ATOM 648 C CA . HIS A 1 83 ? 14.727 3.831 -13.799 1.00 93.50 83 HIS A CA 1
ATOM 649 C C . HIS A 1 83 ? 15.462 3.929 -15.134 1.00 93.50 83 HIS A C 1
ATOM 651 O O . HIS A 1 83 ? 14.885 4.409 -16.101 1.00 93.50 83 HIS A O 1
ATOM 657 N N . GLU A 1 84 ? 16.713 3.475 -15.219 1.00 91.00 84 GLU A N 1
ATOM 658 C CA . GLU A 1 84 ? 17.498 3.517 -16.461 1.00 91.00 84 GLU A CA 1
ATOM 659 C C . GLU A 1 84 ? 16.801 2.752 -17.590 1.00 91.00 84 GLU A C 1
ATOM 661 O O . GLU A 1 84 ? 16.662 3.262 -18.701 1.00 91.00 84 GLU A O 1
ATOM 666 N N . PHE A 1 85 ? 16.272 1.570 -17.277 1.00 89.62 85 PHE A N 1
ATOM 667 C CA . PHE A 1 85 ? 15.493 0.777 -18.215 1.00 89.62 85 PHE A CA 1
ATOM 668 C C . PHE A 1 85 ? 14.200 1.488 -18.649 1.00 89.62 85 PHE A C 1
ATOM 670 O O . PHE A 1 85 ? 13.893 1.554 -19.839 1.00 89.62 85 PHE A O 1
ATOM 677 N N . THR A 1 86 ? 13.457 2.063 -17.700 1.00 87.19 86 THR A N 1
ATOM 678 C CA . THR A 1 86 ? 12.218 2.808 -17.975 1.00 87.19 86 THR A CA 1
ATOM 679 C C . THR A 1 86 ? 12.483 4.037 -18.837 1.00 87.19 86 THR A C 1
ATOM 681 O O . THR A 1 86 ? 11.780 4.246 -19.822 1.00 87.19 86 THR A O 1
ATOM 684 N N . HIS A 1 87 ? 13.525 4.806 -18.524 1.00 82.88 87 HIS A N 1
ATOM 685 C CA . HIS A 1 87 ? 13.948 5.961 -19.307 1.00 82.88 87 HIS A CA 1
ATOM 686 C C . HIS A 1 87 ? 14.290 5.550 -20.745 1.00 82.88 87 HIS A C 1
ATOM 688 O O . HIS A 1 87 ? 13.838 6.193 -21.690 1.00 82.88 87 HIS A O 1
ATOM 694 N N . CYS A 1 88 ? 15.006 4.435 -20.942 1.00 79.25 88 CYS A N 1
ATOM 695 C CA . CYS A 1 88 ? 15.253 3.889 -22.277 1.00 79.25 88 CYS A CA 1
ATOM 696 C C . CYS A 1 88 ? 13.955 3.535 -23.018 1.00 79.25 88 CYS A C 1
ATOM 698 O O . CYS A 1 88 ? 13.830 3.871 -24.192 1.00 79.25 88 CYS A O 1
ATOM 700 N N . LEU A 1 89 ? 12.980 2.897 -22.366 1.00 79.12 89 LEU A N 1
ATOM 701 C CA . LEU A 1 89 ? 11.709 2.565 -23.016 1.00 79.12 89 LEU A CA 1
ATOM 702 C C . LEU A 1 89 ? 10.869 3.801 -23.345 1.00 79.12 89 LEU A C 1
ATOM 704 O O . LEU A 1 89 ? 10.321 3.888 -24.438 1.00 79.12 89 LEU A O 1
ATOM 708 N N . ILE A 1 90 ? 10.775 4.764 -22.426 1.00 73.81 90 ILE A N 1
ATOM 709 C CA . ILE A 1 90 ? 9.981 5.983 -22.620 1.00 73.81 90 ILE A CA 1
ATOM 710 C C . ILE A 1 90 ? 10.614 6.877 -23.692 1.00 73.81 90 ILE A C 1
ATOM 712 O O . ILE A 1 90 ? 9.897 7.377 -24.553 1.00 73.81 90 ILE A O 1
ATOM 716 N N . ALA A 1 91 ? 11.939 7.051 -23.680 1.00 68.75 91 ALA A N 1
ATOM 717 C CA . ALA A 1 91 ? 12.643 7.902 -24.640 1.00 68.75 91 ALA A CA 1
ATOM 718 C C . ALA A 1 91 ? 12.599 7.369 -26.082 1.00 68.75 91 ALA A C 1
ATOM 720 O O . ALA A 1 91 ? 12.726 8.149 -27.020 1.00 68.75 91 ALA A O 1
ATOM 721 N N . ASN A 1 92 ? 12.426 6.056 -26.260 1.00 64.06 92 ASN A N 1
ATOM 722 C CA . ASN A 1 92 ? 12.360 5.414 -27.575 1.00 64.06 92 ASN A CA 1
ATOM 723 C C . ASN A 1 92 ? 10.924 5.098 -28.028 1.00 64.06 92 ASN A C 1
ATOM 725 O O . ASN A 1 92 ? 10.751 4.490 -29.082 1.00 64.06 92 ASN A O 1
ATOM 729 N N . ARG A 1 93 ? 9.902 5.491 -27.255 1.00 64.94 93 ARG A N 1
ATOM 730 C CA . ARG A 1 93 ? 8.493 5.290 -27.611 1.00 64.94 93 ARG A CA 1
ATOM 731 C C . ARG A 1 93 ? 8.008 6.445 -28.479 1.00 64.94 93 ARG A C 1
ATOM 733 O O . ARG A 1 93 ? 8.078 7.601 -28.064 1.00 64.94 93 ARG A O 1
ATOM 740 N N . ASP A 1 94 ? 7.468 6.133 -29.652 1.00 52.69 94 ASP A N 1
ATOM 741 C CA . ASP A 1 94 ? 6.757 7.122 -30.458 1.00 52.69 94 ASP A CA 1
ATOM 742 C C . ASP A 1 94 ? 5.425 7.469 -29.767 1.00 52.69 94 ASP A C 1
ATOM 744 O O . ASP A 1 94 ? 4.541 6.627 -29.597 1.00 52.69 94 ASP A O 1
ATOM 748 N N . LEU A 1 95 ? 5.315 8.704 -29.274 1.00 51.66 95 LEU A N 1
ATOM 749 C CA . LEU A 1 95 ? 4.134 9.211 -28.568 1.00 51.66 95 LEU A CA 1
ATOM 750 C C . LEU A 1 95 ? 3.097 9.835 -29.519 1.00 51.66 95 LEU A C 1
ATOM 752 O O . LEU A 1 95 ? 2.101 10.357 -29.029 1.00 51.66 95 LEU A O 1
ATOM 756 N N . SER A 1 96 ? 3.321 9.810 -30.839 1.00 45.22 96 SER A N 1
ATOM 757 C CA . SER A 1 96 ? 2.438 10.444 -31.832 1.00 45.22 96 SER A CA 1
ATOM 758 C C . SER A 1 96 ? 1.197 9.624 -32.220 1.00 45.22 96 SER A C 1
ATOM 760 O O . SER A 1 96 ? 0.365 10.107 -32.988 1.00 45.22 96 SER A O 1
ATOM 762 N N . ASP A 1 97 ? 1.043 8.402 -31.698 1.00 43.94 97 ASP A N 1
ATOM 763 C CA . ASP A 1 97 ? -0.054 7.508 -32.084 1.00 43.94 97 ASP A CA 1
ATOM 764 C C . ASP A 1 97 ? -1.304 7.686 -31.190 1.00 43.94 97 ASP A C 1
ATOM 766 O O . ASP A 1 97 ? -1.490 7.028 -30.161 1.00 43.94 97 ASP A O 1
ATOM 770 N N . ASP A 1 98 ? -2.164 8.623 -31.602 1.00 40.53 98 ASP A N 1
ATOM 771 C CA . ASP A 1 98 ? -3.374 9.110 -30.913 1.00 40.53 98 ASP A CA 1
ATOM 772 C C . ASP A 1 98 ? -4.592 8.151 -30.949 1.00 40.53 98 ASP A C 1
ATOM 774 O O . ASP A 1 98 ? -5.665 8.473 -30.428 1.00 40.53 98 ASP A O 1
ATOM 778 N N . GLY A 1 99 ? -4.482 6.973 -31.571 1.00 37.25 99 GLY A N 1
ATOM 779 C CA . GLY A 1 99 ? -5.631 6.099 -31.867 1.00 37.25 99 GLY A CA 1
ATOM 780 C C . GLY A 1 99 ? -5.896 4.929 -30.908 1.00 37.25 99 GLY A C 1
ATOM 781 O O . GLY A 1 99 ? -6.835 4.163 -31.137 1.00 37.25 99 GLY A O 1
ATOM 782 N N . TYR A 1 100 ? -5.078 4.716 -29.876 1.00 42.22 100 TYR A N 1
ATOM 783 C CA . TYR A 1 100 ? -4.967 3.381 -29.275 1.00 42.22 100 TYR A CA 1
ATOM 784 C C . TYR A 1 100 ? -5.972 3.077 -28.145 1.00 42.22 100 TYR A C 1
ATOM 786 O O . TYR A 1 100 ? -5.998 3.730 -27.100 1.00 42.22 100 TYR A O 1
ATOM 794 N N . VAL A 1 101 ? -6.749 2.004 -28.333 1.00 38.81 101 VAL A N 1
ATOM 795 C CA . VAL A 1 101 ? -7.581 1.341 -27.313 1.00 38.81 101 VAL A CA 1
ATOM 796 C C . VAL A 1 101 ? -6.753 0.214 -26.674 1.00 38.81 101 VAL A C 1
ATOM 798 O O . VAL A 1 101 ? -6.110 -0.540 -27.406 1.00 38.81 101 VAL A O 1
ATOM 801 N N . PRO A 1 102 ? -6.740 0.064 -25.335 1.00 40.47 102 PRO A N 1
ATOM 802 C CA . PRO A 1 102 ? -5.921 -0.937 -24.663 1.00 40.47 102 PRO A CA 1
ATOM 803 C C . PRO A 1 102 ? -6.383 -2.347 -25.035 1.00 40.47 102 PRO A C 1
ATOM 805 O O . PRO A 1 102 ? -7.444 -2.798 -24.612 1.00 40.47 102 PRO A O 1
ATOM 808 N N . THR A 1 103 ? -5.558 -3.064 -25.795 1.00 40.62 103 THR A N 1
ATOM 809 C CA . THR A 1 103 ? -5.666 -4.520 -25.919 1.00 40.62 103 THR A CA 1
ATOM 810 C C . THR A 1 103 ? -4.371 -5.148 -25.406 1.00 40.62 103 THR A C 1
ATOM 812 O O . THR A 1 103 ? -3.300 -4.780 -25.892 1.00 40.62 103 THR A O 1
ATOM 815 N N . PRO A 1 104 ? -4.427 -6.071 -24.428 1.00 42.28 104 PRO A N 1
ATOM 816 C CA . PRO A 1 104 ? -3.264 -6.808 -23.952 1.00 42.28 104 PRO A CA 1
ATOM 817 C C . PRO A 1 104 ? -2.940 -7.919 -24.958 1.00 42.28 104 PRO A C 1
ATOM 819 O O . PRO A 1 104 ? -3.281 -9.082 -24.754 1.00 42.28 104 PRO A O 1
ATOM 822 N N . ALA A 1 105 ? -2.342 -7.559 -26.090 1.00 45.69 105 ALA A N 1
ATOM 823 C CA . ALA A 1 105 ? -1.766 -8.527 -27.015 1.00 45.69 105 ALA A CA 1
ATOM 824 C C . ALA A 1 105 ? -0.240 -8.557 -26.816 1.00 45.69 105 ALA A C 1
ATOM 826 O O . ALA A 1 105 ? 0.359 -7.495 -26.637 1.00 45.69 105 ALA A O 1
ATOM 827 N N . PRO A 1 106 ? 0.403 -9.740 -26.809 1.00 50.00 106 PRO A N 1
ATOM 828 C CA . PRO A 1 106 ? 1.859 -9.815 -26.867 1.00 50.00 106 PRO A CA 1
ATOM 829 C C . PRO A 1 106 ? 2.355 -9.145 -28.157 1.00 50.00 106 PRO A C 1
ATOM 831 O O . PRO A 1 106 ? 1.648 -9.228 -29.168 1.00 50.00 106 PRO A O 1
ATOM 834 N N . PRO A 1 107 ? 3.541 -8.512 -28.145 1.00 53.81 107 PRO A N 1
ATOM 835 C CA . PRO A 1 107 ? 4.066 -7.876 -29.339 1.00 53.81 107 PRO A CA 1
ATOM 836 C C . PRO A 1 107 ? 4.201 -8.899 -30.470 1.00 53.81 107 PRO A C 1
ATOM 838 O O . PRO A 1 107 ? 4.684 -10.015 -30.257 1.00 53.81 107 PRO A O 1
ATOM 841 N N . THR A 1 108 ? 3.709 -8.549 -31.658 1.00 52.50 108 THR A N 1
ATOM 842 C CA . THR A 1 108 ? 3.611 -9.482 -32.806 1.00 52.50 108 THR A CA 1
ATOM 843 C C . THR A 1 108 ? 4.740 -9.316 -33.826 1.00 52.50 108 THR A C 1
ATOM 845 O O . THR A 1 108 ? 4.717 -9.944 -34.884 1.00 52.50 108 THR A O 1
ATOM 848 N N . THR A 1 109 ? 5.727 -8.476 -33.516 1.00 55.59 109 THR A N 1
ATOM 849 C CA . THR A 1 109 ? 6.594 -7.818 -34.498 1.00 55.59 109 THR A CA 1
ATOM 850 C C . THR A 1 109 ? 8.072 -8.221 -34.435 1.00 55.59 109 THR A C 1
ATOM 852 O O . THR A 1 109 ? 8.572 -8.745 -33.441 1.00 55.59 109 THR A O 1
ATOM 855 N N . GLU A 1 110 ? 8.769 -8.021 -35.563 1.00 57.91 110 GLU A N 1
ATOM 856 C CA . GLU A 1 110 ? 10.104 -8.574 -35.847 1.00 57.91 110 GLU A CA 1
ATOM 857 C C . GLU A 1 110 ? 11.275 -7.660 -35.424 1.00 57.91 110 GLU A C 1
ATOM 859 O O . GLU A 1 110 ? 12.421 -8.119 -35.409 1.00 57.91 110 GLU A O 1
ATOM 864 N N . THR A 1 111 ? 11.036 -6.387 -35.067 1.00 67.44 111 THR A N 1
ATOM 865 C CA . THR A 1 111 ? 12.107 -5.432 -34.718 1.00 67.44 111 THR A CA 1
ATOM 866 C C . THR A 1 111 ? 12.041 -4.941 -33.269 1.00 67.44 111 THR A C 1
ATOM 868 O O . THR A 1 111 ? 10.979 -4.850 -32.660 1.00 67.44 111 THR A O 1
ATOM 871 N N . LEU A 1 112 ? 13.200 -4.574 -32.703 1.00 67.19 112 LEU A N 1
ATOM 872 C CA . LEU A 1 112 ? 13.299 -4.012 -31.347 1.00 67.19 112 LEU A CA 1
ATOM 873 C C . LEU A 1 112 ? 12.496 -2.709 -31.194 1.00 67.19 112 LEU A C 1
ATOM 875 O O . LEU A 1 112 ? 11.935 -2.463 -30.131 1.00 67.19 112 LEU A O 1
ATOM 879 N N . ALA A 1 113 ? 12.438 -1.885 -32.243 1.00 68.62 113 ALA A N 1
ATOM 880 C CA . ALA A 1 113 ? 11.670 -0.643 -32.231 1.00 68.62 113 ALA A CA 1
ATOM 881 C C . ALA A 1 113 ? 10.168 -0.920 -32.095 1.00 68.62 113 ALA A C 1
ATOM 883 O O . ALA A 1 113 ? 9.499 -0.270 -31.296 1.00 68.62 113 ALA A O 1
ATOM 884 N N . ASP A 1 114 ? 9.661 -1.931 -32.803 1.00 67.06 114 ASP A N 1
ATOM 885 C CA . ASP A 1 114 ? 8.255 -2.327 -32.713 1.00 67.06 114 ASP A CA 1
ATOM 886 C C . ASP A 1 114 ? 7.934 -2.904 -31.329 1.00 67.06 114 ASP A C 1
ATOM 888 O O . ASP A 1 114 ? 6.956 -2.497 -30.707 1.00 67.06 114 ASP A O 1
ATOM 892 N N . VAL A 1 115 ? 8.815 -3.750 -30.775 1.00 69.69 115 VAL A N 1
ATOM 893 C CA . VAL A 1 115 ? 8.670 -4.268 -29.402 1.00 69.69 115 VAL A CA 1
ATOM 894 C C . VAL A 1 115 ? 8.618 -3.128 -28.382 1.00 69.69 115 VAL A C 1
ATOM 896 O O . VAL A 1 115 ? 7.770 -3.154 -27.495 1.00 69.69 115 VAL A O 1
ATOM 899 N N . ILE A 1 116 ? 9.477 -2.110 -28.502 1.00 71.12 116 ILE A N 1
ATOM 900 C CA . ILE A 1 116 ? 9.476 -0.941 -27.604 1.00 71.12 116 ILE A CA 1
ATOM 901 C C . ILE A 1 116 ? 8.196 -0.107 -27.775 1.00 71.12 116 ILE A C 1
ATOM 903 O O . ILE A 1 116 ? 7.598 0.311 -26.780 1.00 71.12 116 ILE A O 1
ATOM 907 N N . ASN A 1 117 ? 7.747 0.110 -29.013 1.00 66.75 117 ASN A N 1
ATOM 908 C CA . ASN A 1 117 ? 6.547 0.892 -29.315 1.00 66.75 117 ASN A CA 1
ATOM 909 C C . ASN A 1 117 ? 5.250 0.187 -28.900 1.00 66.75 117 ASN A C 1
ATOM 911 O O . ASN A 1 117 ? 4.294 0.848 -28.485 1.00 66.75 117 ASN A O 1
ATOM 915 N N . GLU A 1 118 ? 5.211 -1.142 -28.960 1.00 68.81 118 GLU A N 1
ATOM 916 C CA . GLU A 1 118 ? 4.080 -1.970 -28.531 1.00 68.81 118 GLU A CA 1
ATOM 917 C C . GLU A 1 118 ? 4.099 -2.243 -27.023 1.00 68.81 118 GLU A C 1
ATOM 919 O O . GLU A 1 118 ? 3.039 -2.459 -26.431 1.00 68.81 118 GLU A O 1
ATOM 924 N N . PHE A 1 119 ? 5.265 -2.177 -26.367 1.00 72.44 119 PHE A N 1
ATOM 925 C CA . PHE A 1 119 ? 5.378 -2.483 -24.945 1.00 72.44 119 PHE A CA 1
ATOM 926 C C . PHE A 1 119 ? 4.499 -1.559 -24.098 1.00 72.44 119 PHE A C 1
ATOM 928 O O . PHE A 1 119 ? 4.476 -0.330 -24.239 1.00 72.44 119 PHE A O 1
ATOM 935 N N . ARG A 1 120 ? 3.760 -2.170 -23.177 1.00 71.56 120 ARG A N 1
ATOM 936 C CA . ARG A 1 120 ? 2.956 -1.480 -22.172 1.00 71.56 120 ARG A CA 1
ATOM 937 C C . ARG A 1 120 ? 3.346 -2.006 -20.808 1.00 71.56 120 ARG A C 1
ATOM 939 O O . ARG A 1 120 ? 3.513 -3.210 -20.614 1.00 71.56 120 ARG A O 1
ATOM 946 N N . PHE A 1 121 ? 3.398 -1.107 -19.836 1.00 76.19 121 PHE A N 1
ATOM 947 C CA . PHE A 1 121 ? 3.682 -1.480 -18.453 1.00 76.19 121 PHE A CA 1
ATOM 948 C C . PHE A 1 121 ? 2.494 -2.145 -17.745 1.00 76.19 121 PHE A C 1
ATOM 950 O O . PHE A 1 121 ? 2.570 -2.383 -16.546 1.00 76.19 121 PHE A O 1
ATOM 957 N N . THR A 1 122 ? 1.420 -2.507 -18.457 1.00 72.50 122 THR A N 1
ATOM 958 C CA . THR A 1 122 ? 0.248 -3.213 -17.910 1.00 72.50 122 THR A CA 1
ATOM 959 C C . THR A 1 122 ? 0.648 -4.481 -17.149 1.00 72.50 122 THR A C 1
ATOM 961 O O . THR A 1 122 ? 0.151 -4.728 -16.056 1.00 72.50 122 THR A O 1
ATOM 964 N N . ASN A 1 123 ? 1.631 -5.234 -17.655 1.00 70.56 123 ASN A N 1
ATOM 965 C CA . ASN A 1 123 ? 2.150 -6.431 -16.980 1.00 70.56 123 ASN A CA 1
ATOM 966 C C . ASN A 1 123 ? 3.317 -6.137 -16.016 1.00 70.56 123 ASN A C 1
ATOM 968 O O . ASN A 1 123 ? 3.760 -7.033 -15.296 1.00 70.56 123 ASN A O 1
ATOM 972 N N . ALA A 1 124 ? 3.772 -4.884 -15.939 1.00 79.50 124 ALA A N 1
ATOM 973 C CA . ALA A 1 124 ? 4.966 -4.448 -15.214 1.00 79.50 124 ALA A CA 1
ATOM 974 C C . ALA A 1 124 ? 4.826 -3.130 -14.405 1.00 79.50 124 ALA A C 1
ATOM 976 O O . ALA A 1 124 ? 5.771 -2.332 -14.383 1.00 79.50 124 ALA A O 1
ATOM 977 N N . PRO A 1 125 ? 3.695 -2.857 -13.724 1.00 85.25 125 PRO A N 1
ATOM 978 C CA . PRO A 1 125 ? 3.514 -1.617 -12.969 1.00 85.25 125 PRO A CA 1
ATOM 979 C C . PRO A 1 125 ? 4.569 -1.399 -11.872 1.00 85.25 125 PRO A C 1
ATOM 981 O O . PRO A 1 125 ? 4.912 -0.258 -11.568 1.00 85.25 125 PRO A O 1
ATOM 984 N N . GLU A 1 126 ? 5.114 -2.465 -11.278 1.00 89.75 126 GLU A N 1
ATOM 985 C CA . GLU A 1 126 ? 6.098 -2.349 -10.199 1.00 89.75 126 GLU A CA 1
ATOM 986 C C . GLU A 1 126 ? 7.408 -1.722 -10.676 1.00 89.75 126 GLU A C 1
ATOM 988 O O . GLU A 1 126 ? 8.043 -0.995 -9.917 1.00 89.75 126 GLU A O 1
ATOM 993 N N . ILE A 1 127 ? 7.806 -1.954 -11.931 1.00 90.81 127 ILE A N 1
ATOM 994 C CA . ILE A 1 127 ? 9.032 -1.360 -12.477 1.00 90.81 127 ILE A CA 1
ATOM 995 C C . ILE A 1 127 ? 8.876 0.151 -12.640 1.00 90.81 127 ILE A C 1
ATOM 997 O O . ILE A 1 127 ? 9.800 0.885 -12.302 1.00 90.81 127 ILE A O 1
ATOM 1001 N N . LEU A 1 128 ? 7.700 0.631 -13.058 1.00 88.56 128 LEU A N 1
ATOM 1002 C CA . LEU A 1 128 ? 7.414 2.068 -13.090 1.00 88.56 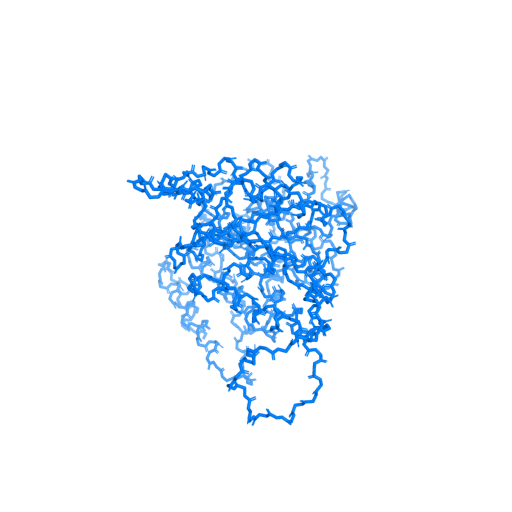128 LEU A CA 1
ATOM 1003 C C . LEU A 1 128 ? 7.398 2.681 -11.690 1.00 88.56 128 LEU A C 1
ATOM 1005 O O . LEU A 1 128 ? 7.903 3.784 -11.505 1.00 88.56 128 LEU A O 1
ATOM 1009 N N . TYR A 1 129 ? 6.864 1.974 -10.691 1.00 89.88 129 TYR A N 1
ATOM 1010 C CA . TYR A 1 129 ? 6.937 2.447 -9.310 1.00 89.88 129 TYR A CA 1
ATOM 1011 C C . TYR A 1 129 ? 8.387 2.564 -8.816 1.00 89.88 129 TYR A C 1
ATOM 1013 O O . TYR A 1 129 ? 8.766 3.600 -8.271 1.00 89.88 129 TYR A O 1
ATOM 1021 N N . LEU A 1 130 ? 9.209 1.531 -9.036 1.00 92.38 130 LEU A N 1
ATOM 1022 C CA . LEU A 1 130 ? 10.627 1.529 -8.658 1.00 92.38 130 LEU A CA 1
ATOM 1023 C C . LEU A 1 130 ? 11.405 2.634 -9.387 1.00 92.38 130 LEU A C 1
ATOM 1025 O O . LEU A 1 130 ? 12.203 3.337 -8.769 1.00 92.38 130 LEU A O 1
ATOM 1029 N N . ALA A 1 131 ? 11.124 2.835 -10.676 1.00 92.38 131 ALA A N 1
ATOM 1030 C CA . ALA A 1 131 ? 11.696 3.915 -11.468 1.00 92.38 131 ALA A CA 1
ATOM 1031 C C . ALA A 1 131 ? 11.312 5.300 -10.922 1.00 92.38 131 ALA A C 1
ATOM 1033 O O . ALA A 1 131 ? 12.176 6.163 -10.766 1.00 92.38 131 ALA A O 1
ATOM 1034 N N . GLY A 1 132 ? 10.033 5.503 -10.587 1.00 91.19 132 GLY A N 1
ATOM 1035 C CA . GLY A 1 132 ? 9.526 6.756 -10.023 1.00 91.19 132 GLY A CA 1
ATOM 1036 C C . GLY A 1 132 ? 10.115 7.064 -8.645 1.00 91.19 132 GLY A C 1
ATOM 1037 O O . GLY A 1 132 ? 10.511 8.198 -8.389 1.00 91.19 132 GLY A O 1
ATOM 1038 N N . SER A 1 133 ? 10.276 6.040 -7.798 1.00 91.38 133 SER A N 1
ATOM 1039 C CA . SER A 1 133 ? 10.978 6.138 -6.507 1.00 91.38 133 SER A CA 1
ATOM 1040 C C . SER A 1 133 ? 12.414 6.654 -6.679 1.00 91.38 133 SER A C 1
ATOM 1042 O O . SER A 1 133 ? 12.853 7.543 -5.947 1.00 91.38 133 SER A O 1
ATOM 1044 N N . HIS A 1 134 ? 13.145 6.165 -7.690 1.00 93.81 134 HIS A N 1
ATOM 1045 C CA . HIS A 1 134 ? 14.490 6.669 -7.995 1.00 93.81 134 HIS A CA 1
ATOM 1046 C C . HIS A 1 134 ? 14.490 8.114 -8.496 1.00 93.81 134 HIS A C 1
ATOM 1048 O O . HIS A 1 134 ? 15.308 8.920 -8.050 1.00 93.81 134 HIS A O 1
ATOM 1054 N N . ALA A 1 135 ? 13.581 8.445 -9.420 1.00 90.50 135 ALA A N 1
ATOM 1055 C CA . ALA A 1 135 ? 13.463 9.791 -9.984 1.00 90.50 135 ALA A CA 1
ATOM 1056 C C . ALA A 1 135 ? 13.204 10.832 -8.883 1.00 90.50 135 ALA A C 1
ATOM 1058 O O . ALA A 1 135 ? 13.880 11.862 -8.834 1.00 90.50 135 ALA A O 1
ATOM 1059 N N . GLN A 1 136 ? 12.330 10.501 -7.927 1.00 91.62 136 GLN A N 1
ATOM 1060 C CA . GLN A 1 136 ? 12.060 11.330 -6.754 1.00 91.62 136 GLN A CA 1
ATOM 1061 C C . GLN A 1 136 ? 13.300 11.543 -5.884 1.00 91.62 136 GLN A C 1
ATOM 1063 O O . GLN A 1 136 ? 13.595 12.670 -5.491 1.00 91.62 136 GLN A O 1
ATOM 1068 N N . LYS A 1 137 ? 14.069 10.484 -5.604 1.00 90.19 137 LYS A N 1
ATOM 1069 C CA . LYS A 1 137 ? 15.311 10.591 -4.817 1.00 90.19 137 LYS A CA 1
ATOM 1070 C C . LYS A 1 137 ? 16.364 11.462 -5.501 1.00 90.19 137 LYS A C 1
ATOM 1072 O O . LYS A 1 137 ? 17.165 12.100 -4.820 1.00 90.19 137 LYS A O 1
ATOM 1077 N N . LYS A 1 138 ? 16.362 11.500 -6.835 1.00 91.06 138 LYS A N 1
ATOM 1078 C CA . LYS A 1 138 ? 17.206 12.399 -7.633 1.00 91.06 138 LYS A CA 1
ATOM 1079 C C . LYS A 1 138 ? 16.666 13.830 -7.721 1.00 91.06 138 LYS A C 1
ATOM 1081 O O . LYS A 1 138 ? 17.424 14.716 -8.108 1.00 91.06 138 LYS A O 1
ATOM 1086 N N . GLY A 1 139 ? 15.402 14.059 -7.364 1.00 88.12 139 GLY A N 1
ATOM 1087 C CA . GLY A 1 139 ? 14.726 15.348 -7.516 1.00 88.12 139 GLY A CA 1
ATOM 1088 C C . GLY A 1 139 ? 14.440 15.717 -8.974 1.00 88.12 139 GLY A C 1
ATOM 1089 O O . GLY A 1 139 ? 14.393 16.902 -9.302 1.00 88.12 139 GLY A O 1
ATOM 1090 N N . ASP A 1 140 ? 14.293 14.727 -9.861 1.00 88.25 140 ASP A N 1
ATOM 1091 C CA . ASP A 1 140 ? 13.977 14.958 -11.273 1.00 88.25 140 ASP A CA 1
ATOM 1092 C C . ASP A 1 140 ? 12.458 14.984 -11.491 1.00 88.25 140 ASP A C 1
ATOM 1094 O O . ASP A 1 140 ? 11.846 14.004 -11.922 1.00 88.25 140 ASP A O 1
ATOM 1098 N N . LEU A 1 141 ? 11.843 16.136 -11.201 1.00 87.19 141 LEU A N 1
ATOM 1099 C CA . LEU A 1 141 ? 10.392 16.325 -11.302 1.00 87.19 141 LEU A CA 1
ATOM 1100 C C . LEU A 1 141 ? 9.848 16.017 -12.708 1.00 87.19 141 LEU A C 1
ATOM 1102 O O . LEU A 1 141 ? 8.719 15.544 -12.853 1.00 87.19 141 LEU A O 1
ATOM 1106 N N . ARG A 1 142 ? 10.642 16.282 -13.754 1.00 85.50 142 ARG A N 1
ATOM 1107 C CA . ARG A 1 142 ? 10.250 15.999 -15.139 1.00 85.50 142 ARG A CA 1
ATOM 1108 C C . ARG A 1 142 ? 10.089 14.499 -15.338 1.00 85.50 142 ARG A C 1
ATOM 1110 O O . ARG A 1 142 ? 9.089 14.059 -15.908 1.00 85.50 142 ARG A O 1
ATOM 1117 N N . GLU A 1 143 ? 11.074 13.738 -14.887 1.00 85.19 143 GLU A N 1
ATOM 1118 C CA . GLU A 1 143 ? 11.079 12.291 -15.044 1.00 85.19 143 GLU A CA 1
ATOM 1119 C C . GLU A 1 143 ? 10.036 11.625 -14.142 1.00 85.19 143 GLU A C 1
ATOM 1121 O O . GLU A 1 143 ? 9.291 10.761 -14.607 1.00 85.19 143 GLU A O 1
ATOM 1126 N N . GLU A 1 144 ? 9.864 12.108 -12.906 1.00 87.81 144 GLU A N 1
ATOM 1127 C CA . GLU A 1 144 ? 8.761 11.695 -12.029 1.00 87.81 144 GLU A CA 1
ATOM 1128 C C . GLU A 1 144 ? 7.400 11.855 -12.721 1.00 87.81 144 GLU A C 1
ATOM 1130 O O . GLU A 1 144 ? 6.600 10.917 -12.758 1.00 87.81 144 GLU A O 1
ATOM 1135 N N . ALA A 1 145 ? 7.141 13.022 -13.317 1.00 86.12 145 ALA A N 1
ATOM 1136 C CA . ALA A 1 145 ? 5.882 13.309 -13.995 1.00 86.12 145 ALA A CA 1
ATOM 1137 C C . ALA A 1 145 ? 5.643 12.375 -15.193 1.00 86.12 145 ALA A C 1
ATOM 1139 O O . ALA A 1 145 ? 4.540 11.853 -15.371 1.00 86.12 145 ALA A O 1
ATOM 1140 N N . ARG A 1 146 ? 6.677 12.117 -16.004 1.00 83.88 146 ARG A N 1
ATOM 1141 C CA . ARG A 1 146 ? 6.592 11.205 -17.157 1.00 83.88 146 ARG A CA 1
ATOM 1142 C C . ARG A 1 146 ? 6.312 9.769 -16.729 1.00 83.88 146 ARG A C 1
ATOM 1144 O O . ARG A 1 146 ? 5.428 9.130 -17.301 1.00 83.88 146 ARG A O 1
ATOM 1151 N N . ILE A 1 147 ? 7.012 9.283 -15.706 1.00 86.25 147 ILE A N 1
ATOM 1152 C CA . ILE A 1 147 ? 6.808 7.942 -15.147 1.00 86.25 147 ILE A CA 1
ATOM 1153 C C . ILE A 1 147 ? 5.403 7.820 -14.549 1.00 86.25 147 ILE A C 1
ATOM 1155 O O . ILE A 1 147 ? 4.734 6.808 -14.762 1.00 86.25 147 ILE A O 1
ATOM 1159 N N . HIS A 1 148 ? 4.913 8.856 -13.860 1.00 85.88 148 HIS A N 1
ATOM 1160 C CA . HIS A 1 148 ? 3.567 8.859 -13.284 1.00 85.88 148 HIS A CA 1
ATOM 1161 C C . HIS A 1 148 ? 2.505 8.707 -14.364 1.00 85.88 148 HIS A C 1
ATOM 1163 O O . HIS A 1 148 ? 1.616 7.864 -14.263 1.00 85.88 148 HIS A O 1
ATOM 1169 N N . LEU A 1 149 ? 2.626 9.492 -15.432 1.00 80.00 149 LEU A N 1
ATOM 1170 C CA . LEU A 1 149 ? 1.683 9.459 -16.542 1.00 80.00 149 LEU A CA 1
ATOM 1171 C C . LEU A 1 149 ? 1.761 8.135 -17.306 1.00 80.00 149 LEU A C 1
ATOM 1173 O O . LEU A 1 149 ? 0.719 7.608 -17.689 1.00 80.00 149 LEU A O 1
ATOM 1177 N N . ALA A 1 150 ? 2.954 7.552 -17.464 1.00 79.69 150 ALA A N 1
ATOM 1178 C CA . ALA A 1 150 ? 3.108 6.211 -18.023 1.00 79.69 150 ALA A CA 1
ATOM 1179 C C . ALA A 1 150 ? 2.404 5.156 -17.158 1.00 79.69 150 ALA A C 1
ATOM 1181 O O . ALA A 1 150 ? 1.668 4.325 -17.688 1.00 79.69 150 ALA A O 1
ATOM 1182 N N . LEU A 1 151 ? 2.564 5.221 -15.833 1.00 80.44 151 LEU A N 1
ATOM 1183 C CA . LEU A 1 151 ? 1.936 4.284 -14.904 1.00 80.44 151 LEU A CA 1
ATOM 1184 C C . LEU A 1 151 ? 0.416 4.409 -14.938 1.00 80.44 151 LEU A C 1
ATOM 1186 O O . LEU A 1 151 ? -0.296 3.410 -15.023 1.00 80.44 151 LEU A O 1
ATOM 1190 N N . ALA A 1 152 ? -0.086 5.634 -14.918 1.00 76.31 152 ALA A N 1
ATOM 1191 C CA . ALA A 1 152 ? -1.509 5.892 -14.892 1.00 76.31 152 ALA A CA 1
ATOM 1192 C C . ALA A 1 152 ? -2.191 5.552 -16.231 1.00 76.31 152 ALA A C 1
ATOM 1194 O O . ALA A 1 152 ? -3.272 4.962 -16.228 1.00 76.31 152 ALA A O 1
ATOM 1195 N N . ARG A 1 153 ? -1.538 5.838 -17.368 1.00 74.25 153 ARG A N 1
ATOM 1196 C CA . ARG A 1 153 ? -2.016 5.488 -18.718 1.00 74.25 153 ARG A CA 1
ATOM 1197 C C . ARG A 1 153 ? -1.979 3.987 -18.987 1.00 74.25 153 ARG A C 1
ATOM 1199 O O . ARG A 1 153 ? -2.951 3.444 -19.496 1.00 74.25 153 ARG A O 1
ATOM 1206 N N . ASP A 1 154 ? -0.859 3.326 -18.699 1.00 72.44 154 ASP A N 1
ATOM 1207 C CA . ASP A 1 154 ? -0.649 1.938 -19.124 1.00 72.44 154 ASP A CA 1
ATOM 1208 C C . ASP A 1 154 ? -1.278 0.925 -18.143 1.00 72.44 154 ASP A C 1
ATOM 1210 O O . ASP A 1 154 ? -1.444 -0.241 -18.503 1.00 72.44 154 ASP A O 1
ATOM 1214 N N . THR A 1 155 ? -1.616 1.338 -16.911 1.00 69.56 155 THR A N 1
ATOM 1215 C CA . THR A 1 155 ? -2.058 0.417 -15.839 1.00 69.56 155 THR A CA 1
ATOM 1216 C C . THR A 1 155 ? -3.338 0.850 -15.111 1.00 69.56 155 THR A C 1
ATOM 1218 O O . THR A 1 155 ? -3.759 0.184 -14.173 1.00 69.56 155 THR A O 1
ATOM 1221 N N . ASN A 1 156 ? -3.976 1.954 -15.525 1.00 70.38 156 ASN A N 1
ATOM 1222 C CA . ASN A 1 156 ? -5.130 2.562 -14.840 1.00 70.38 156 ASN A CA 1
ATOM 1223 C C . ASN A 1 156 ? -4.864 2.943 -13.369 1.00 70.38 156 ASN A C 1
ATOM 1225 O O . ASN A 1 156 ? -5.799 3.115 -12.584 1.00 70.38 156 ASN A O 1
ATOM 1229 N N . ALA A 1 157 ? -3.596 3.145 -12.991 1.00 74.75 157 ALA A N 1
ATOM 1230 C CA . ALA A 1 157 ? -3.208 3.522 -11.631 1.00 74.75 157 ALA A CA 1
ATOM 1231 C C . ALA A 1 157 ? -3.770 4.875 -11.155 1.00 74.75 157 ALA A C 1
ATOM 1233 O O . ALA A 1 157 ? -3.639 5.184 -9.973 1.00 74.75 157 ALA A O 1
ATOM 1234 N N . TRP A 1 158 ? -4.458 5.640 -12.017 1.00 73.38 158 TRP A N 1
ATOM 1235 C CA . TRP A 1 158 ? -5.309 6.767 -11.609 1.00 73.38 158 TRP A CA 1
ATOM 1236 C C . TRP A 1 158 ? -6.292 6.391 -10.496 1.00 73.38 158 TRP A C 1
ATOM 1238 O O . TRP A 1 158 ? -6.628 7.227 -9.671 1.00 73.38 158 TRP A O 1
ATOM 1248 N N . ALA A 1 159 ? -6.740 5.133 -10.432 1.00 72.81 159 ALA A N 1
ATOM 1249 C CA . ALA A 1 159 ? -7.611 4.676 -9.354 1.00 72.81 159 ALA A CA 1
ATOM 1250 C C . ALA A 1 159 ? -6.907 4.599 -7.983 1.00 72.81 159 ALA A C 1
ATOM 1252 O O . ALA A 1 159 ? -7.581 4.486 -6.965 1.00 72.81 159 ALA A O 1
ATOM 1253 N N . LEU A 1 160 ? -5.573 4.617 -7.930 1.00 76.56 160 LEU A N 1
ATOM 1254 C CA . LEU A 1 160 ? -4.801 4.471 -6.689 1.00 76.56 160 LEU A CA 1
ATOM 1255 C C . LEU A 1 160 ? -4.348 5.808 -6.097 1.00 76.56 160 LEU A C 1
ATOM 1257 O O . LEU A 1 160 ? -3.828 5.824 -4.979 1.00 76.56 160 LEU A O 1
ATOM 1261 N N . THR A 1 161 ? -4.517 6.909 -6.830 1.00 76.44 161 THR A N 1
ATOM 1262 C CA . THR A 1 161 ? -4.047 8.241 -6.445 1.00 76.44 161 THR A CA 1
ATOM 1263 C C . THR A 1 161 ? -5.182 9.256 -6.470 1.00 76.44 161 THR A C 1
ATOM 1265 O O . THR A 1 161 ? -6.147 9.109 -7.211 1.00 76.44 161 THR A O 1
ATOM 1268 N N . ASP A 1 162 ? -5.034 10.323 -5.686 1.00 73.31 162 ASP A N 1
ATOM 1269 C CA . ASP A 1 162 ? -5.930 11.489 -5.731 1.00 73.31 162 ASP A CA 1
ATOM 1270 C C . ASP A 1 162 ? -5.437 12.552 -6.730 1.00 73.31 162 ASP A C 1
ATOM 1272 O O . ASP A 1 162 ? -5.843 13.710 -6.667 1.00 73.31 162 ASP A O 1
ATOM 1276 N N . VAL A 1 163 ? -4.525 12.176 -7.634 1.00 78.69 163 VAL A N 1
ATOM 1277 C CA . VAL A 1 163 ? -3.911 13.106 -8.585 1.00 78.69 163 VAL A CA 1
ATOM 1278 C C . VAL A 1 163 ? -4.945 13.550 -9.611 1.00 78.69 163 VAL A C 1
ATOM 1280 O O . VAL A 1 163 ? -5.604 12.722 -10.245 1.00 78.69 163 VAL A O 1
ATOM 1283 N N . THR A 1 164 ? -5.031 14.858 -9.850 1.00 76.12 164 THR A N 1
ATOM 1284 C CA . THR A 1 164 ? -5.866 15.388 -10.933 1.00 76.12 164 THR A CA 1
ATOM 1285 C C . THR A 1 164 ? -5.308 14.939 -12.292 1.00 76.12 164 THR A C 1
ATOM 1287 O O . THR A 1 164 ? -4.156 15.261 -12.594 1.00 76.12 164 THR A O 1
ATOM 1290 N N . PRO A 1 165 ? -6.079 14.253 -13.161 1.00 75.69 165 PRO A N 1
ATOM 1291 C CA . PRO A 1 165 ? -5.563 13.789 -14.446 1.00 75.69 165 PRO A CA 1
ATOM 1292 C C . PRO A 1 165 ? -5.053 14.930 -15.335 1.00 75.69 165 PRO A C 1
ATOM 1294 O O . PRO A 1 165 ? -5.736 15.938 -15.533 1.00 75.69 165 PRO A O 1
ATOM 1297 N N . TYR A 1 166 ? -3.868 14.749 -15.921 1.00 68.62 166 TYR A N 1
ATOM 1298 C CA . TYR A 1 166 ? -3.296 15.680 -16.894 1.00 68.62 166 TYR A CA 1
ATOM 1299 C C . TYR A 1 166 ? -3.778 15.338 -18.311 1.00 68.62 166 TYR A C 1
ATOM 1301 O O . TYR A 1 166 ? -3.592 14.215 -18.781 1.00 68.62 166 TYR A O 1
ATOM 1309 N N . ASN A 1 167 ? -4.409 16.294 -19.003 1.00 65.56 167 ASN A N 1
ATOM 1310 C CA . ASN A 1 167 ? -4.934 16.084 -20.355 1.00 65.56 167 ASN A CA 1
ATOM 1311 C C . ASN A 1 167 ? -3.900 16.498 -21.417 1.00 65.56 167 ASN A C 1
ATOM 1313 O O . ASN A 1 167 ? -3.533 17.665 -21.509 1.00 65.56 167 ASN A O 1
ATOM 1317 N N . PHE A 1 168 ? -3.467 15.545 -22.239 1.00 58.88 168 PHE A N 1
ATOM 1318 C CA . PHE A 1 168 ? -2.370 15.689 -23.210 1.00 58.88 168 PHE A CA 1
ATOM 1319 C C . PHE A 1 168 ? -2.749 16.345 -24.551 1.00 58.88 168 PHE A C 1
ATOM 1321 O O . PHE A 1 168 ? -1.950 16.350 -25.481 1.00 58.88 168 PHE A O 1
ATOM 1328 N N . ARG A 1 169 ? -3.983 16.821 -24.719 1.00 50.38 169 ARG A N 1
ATOM 1329 C CA . ARG A 1 169 ? -4.647 16.651 -26.021 1.00 50.38 169 ARG A CA 1
ATOM 1330 C C . ARG A 1 169 ? -4.329 17.623 -27.161 1.00 50.38 169 ARG A C 1
ATOM 1332 O O . ARG A 1 169 ? -4.737 17.302 -28.267 1.00 50.38 169 ARG A O 1
ATOM 1339 N N . ASP A 1 170 ? -3.597 18.724 -26.970 1.00 44.47 170 ASP A N 1
ATOM 1340 C CA . ASP A 1 170 ? -3.672 19.805 -27.977 1.00 44.47 170 ASP A CA 1
ATOM 1341 C C . ASP A 1 170 ? -2.339 20.412 -28.484 1.00 44.47 170 ASP A C 1
ATOM 1343 O O . ASP A 1 170 ? -2.374 21.285 -29.349 1.00 44.47 170 ASP A O 1
ATOM 1347 N N . GLU A 1 171 ? -1.155 19.999 -28.003 1.00 48.53 171 GLU A N 1
ATOM 1348 C CA . GLU A 1 171 ? 0.128 20.674 -28.339 1.00 48.53 171 GLU A CA 1
ATOM 1349 C C . GLU A 1 171 ? 1.333 19.718 -28.512 1.00 48.53 171 GLU A C 1
ATOM 1351 O O . GLU A 1 171 ? 1.327 18.603 -28.000 1.00 48.53 171 GLU A O 1
ATOM 1356 N N . ALA A 1 172 ? 2.402 20.152 -29.193 1.00 50.03 172 ALA A N 1
ATOM 1357 C CA . ALA A 1 172 ? 3.638 19.368 -29.340 1.00 50.03 172 ALA A CA 1
ATOM 1358 C C . ALA A 1 172 ? 4.333 19.102 -27.976 1.00 50.03 172 ALA A C 1
ATOM 1360 O O . ALA A 1 172 ? 4.281 19.976 -27.106 1.00 50.03 172 ALA A O 1
ATOM 1361 N N . PRO A 1 173 ? 5.040 17.964 -27.782 1.00 67.06 173 PRO A N 1
ATOM 1362 C CA . PRO A 1 173 ? 5.614 17.567 -26.486 1.00 67.06 173 PRO A CA 1
ATOM 1363 C C . PRO A 1 173 ? 6.485 18.631 -25.799 1.00 67.06 173 PRO A C 1
ATOM 1365 O O . PRO A 1 173 ? 6.359 18.845 -24.595 1.00 67.06 173 PRO A O 1
ATOM 1368 N N . GLU A 1 174 ? 7.320 19.347 -26.559 1.00 68.69 174 GLU A N 1
ATOM 1369 C CA . GLU A 1 174 ? 8.173 20.426 -26.033 1.00 68.69 174 GLU A CA 1
ATOM 1370 C C . GLU A 1 174 ? 7.359 21.631 -25.533 1.00 68.69 174 GLU A C 1
ATOM 1372 O O . GLU A 1 174 ? 7.705 22.251 -24.529 1.00 68.69 174 GLU A O 1
ATOM 1377 N N . ALA A 1 175 ? 6.242 21.950 -26.195 1.00 68.75 175 ALA A N 1
ATOM 1378 C CA . ALA A 1 175 ? 5.359 23.050 -25.805 1.00 68.75 175 ALA A CA 1
ATOM 1379 C C . ALA A 1 175 ? 4.509 22.708 -24.569 1.00 68.75 175 ALA A C 1
ATOM 1381 O O . ALA A 1 175 ? 4.153 23.597 -23.793 1.00 68.75 175 ALA A O 1
ATOM 1382 N N . GLN A 1 176 ? 4.224 21.420 -24.353 1.00 71.62 176 GLN A N 1
ATOM 1383 C CA . GLN A 1 176 ? 3.499 20.940 -23.176 1.00 71.62 176 GLN A CA 1
ATOM 1384 C C . GLN A 1 176 ? 4.378 20.819 -21.929 1.00 71.62 176 GLN A C 1
ATOM 1386 O O . GLN A 1 176 ? 3.849 20.804 -20.818 1.00 71.62 176 GLN A O 1
ATOM 1391 N N . GLU A 1 177 ? 5.700 20.744 -22.079 1.00 79.19 177 GLU A N 1
ATOM 1392 C CA . GLU A 1 177 ? 6.615 20.482 -20.968 1.00 79.19 177 GLU A CA 1
ATOM 1393 C C . GLU A 1 177 ? 6.489 21.489 -19.803 1.00 79.19 177 GLU A C 1
ATOM 1395 O O . GLU A 1 177 ? 6.396 21.053 -18.653 1.00 79.19 177 GLU A O 1
ATOM 1400 N N . PRO A 1 178 ? 6.375 22.815 -20.026 1.00 84.50 178 PRO A N 1
ATOM 1401 C CA . PRO A 1 178 ? 6.166 23.761 -18.928 1.00 84.50 178 PRO A CA 1
ATOM 1402 C C . PRO A 1 178 ? 4.842 23.536 -18.182 1.00 84.50 178 PRO A C 1
ATOM 1404 O O . PRO A 1 178 ? 4.777 23.690 -16.959 1.00 84.50 178 PRO A O 1
ATOM 1407 N N . LYS A 1 179 ? 3.777 23.157 -18.902 1.00 82.81 179 LYS A N 1
ATOM 1408 C CA . LYS A 1 179 ? 2.464 22.852 -18.312 1.00 82.81 179 LYS A CA 1
ATOM 1409 C C . LYS A 1 179 ? 2.510 21.549 -17.512 1.00 82.81 179 LYS A C 1
ATOM 1411 O O . LYS A 1 179 ? 1.954 21.507 -16.416 1.00 82.81 179 LYS A O 1
ATOM 1416 N N . LEU A 1 180 ? 3.230 20.545 -18.016 1.00 82.81 180 LEU A N 1
ATOM 1417 C CA . LEU A 1 180 ? 3.491 19.284 -17.327 1.00 82.81 180 LEU A CA 1
ATOM 1418 C C . LEU A 1 180 ? 4.208 19.531 -15.999 1.00 82.81 180 LEU A C 1
ATOM 1420 O O . LEU A 1 180 ? 3.757 19.043 -14.973 1.00 82.81 180 LEU A O 1
ATOM 1424 N N . LEU A 1 181 ? 5.281 20.324 -16.000 1.00 87.50 181 LEU A N 1
ATOM 1425 C CA . LEU A 1 181 ? 6.027 20.636 -14.778 1.00 87.50 181 LEU A CA 1
ATOM 1426 C C . LEU A 1 181 ? 5.193 21.451 -13.786 1.00 87.50 181 LEU A C 1
ATOM 1428 O O . LEU A 1 181 ? 5.234 21.184 -12.592 1.00 87.50 181 LEU A O 1
ATOM 1432 N N . THR A 1 182 ? 4.381 22.393 -14.274 1.00 88.38 182 THR A N 1
ATOM 1433 C CA . THR A 1 182 ? 3.459 23.171 -13.425 1.00 88.38 182 THR A CA 1
ATOM 1434 C C . THR A 1 182 ? 2.396 22.288 -12.769 1.00 88.38 182 THR A C 1
ATOM 1436 O O . THR A 1 182 ? 1.982 22.544 -11.640 1.00 88.38 182 THR A O 1
ATOM 1439 N N . TRP A 1 183 ? 1.904 21.278 -13.485 1.00 89.81 183 TRP A N 1
ATOM 1440 C CA . TRP A 1 183 ? 0.988 20.281 -12.939 1.00 89.81 183 TRP A CA 1
ATOM 1441 C C . TRP A 1 183 ? 1.705 19.364 -11.945 1.00 89.81 183 TRP A C 1
ATOM 1443 O O . TRP A 1 183 ? 1.229 19.195 -10.828 1.00 89.81 183 TRP A O 1
ATOM 1453 N N . ALA A 1 184 ? 2.875 18.844 -12.314 1.00 88.31 184 ALA A N 1
ATOM 1454 C CA . ALA A 1 184 ? 3.646 17.929 -11.485 1.00 88.31 184 ALA A CA 1
ATOM 1455 C C . ALA A 1 184 ? 4.033 18.568 -10.149 1.00 88.31 184 ALA A C 1
ATOM 1457 O O . ALA A 1 184 ? 3.852 17.942 -9.117 1.00 88.31 184 ALA A O 1
ATOM 1458 N N . ASP A 1 185 ? 4.464 19.830 -10.150 1.00 89.12 185 ASP A N 1
ATOM 1459 C CA . ASP A 1 185 ? 4.806 20.580 -8.933 1.00 89.12 185 ASP A CA 1
ATOM 1460 C C . ASP A 1 185 ? 3.621 20.687 -7.954 1.00 89.12 185 ASP A C 1
ATOM 1462 O O . ASP A 1 185 ? 3.791 20.608 -6.740 1.00 89.12 185 ASP A O 1
ATOM 1466 N N . LYS A 1 186 ? 2.390 20.793 -8.475 1.00 88.94 186 LYS A N 1
ATOM 1467 C CA . LYS A 1 186 ? 1.166 20.832 -7.655 1.00 88.94 186 LYS A CA 1
ATOM 1468 C C . LYS 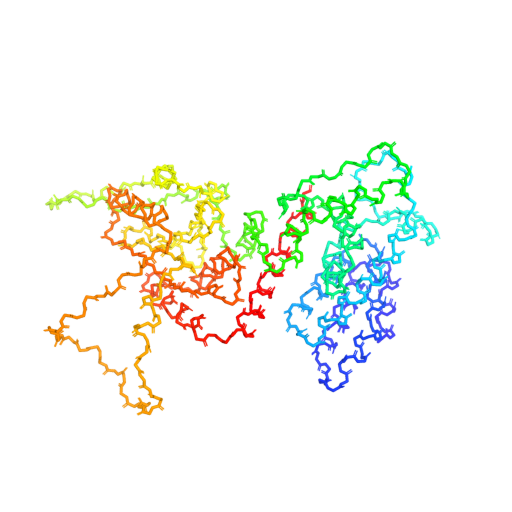A 1 186 ? 0.750 19.462 -7.133 1.00 88.94 186 LYS A C 1
ATOM 1470 O O . LYS A 1 186 ? 0.140 19.381 -6.073 1.00 88.94 186 LYS A O 1
ATOM 1475 N N . GLU A 1 187 ? 1.033 18.411 -7.892 1.00 88.69 187 GLU A N 1
ATOM 1476 C CA . GLU A 1 187 ? 0.492 17.069 -7.667 1.00 88.69 187 GLU A CA 1
ATOM 1477 C C . GLU A 1 187 ? 1.521 16.088 -7.080 1.00 88.69 187 GLU A C 1
ATOM 1479 O O . GLU A 1 187 ? 1.152 14.989 -6.669 1.00 88.69 187 GLU A O 1
ATOM 1484 N N . GLN A 1 188 ? 2.805 16.459 -6.989 1.00 87.38 188 GLN A N 1
ATOM 1485 C CA . GLN A 1 188 ? 3.897 15.580 -6.545 1.00 87.38 188 GLN A CA 1
ATOM 1486 C C . GLN A 1 188 ? 3.655 14.978 -5.148 1.00 87.38 188 GLN A C 1
ATOM 1488 O O . GLN A 1 188 ? 4.105 13.866 -4.852 1.00 87.38 188 GLN A O 1
ATOM 1493 N N . SER A 1 189 ? 2.912 15.668 -4.276 1.00 86.38 189 SER A N 1
ATOM 1494 C CA . SER A 1 189 ? 2.485 15.147 -2.966 1.00 86.38 189 SER A CA 1
ATOM 1495 C C . SER A 1 189 ? 1.575 13.918 -3.058 1.00 86.38 189 SER A C 1
ATOM 1497 O O . SER A 1 189 ? 1.517 13.121 -2.121 1.00 86.38 189 SER A O 1
ATOM 1499 N N . HIS A 1 190 ? 0.886 13.746 -4.184 1.00 86.25 190 HIS A N 1
ATOM 1500 C CA . HIS A 1 190 ? -0.084 12.684 -4.442 1.00 86.25 190 HIS A CA 1
ATOM 1501 C C . HIS A 1 190 ? 0.475 11.555 -5.323 1.00 86.25 190 HIS A C 1
ATOM 1503 O O . HIS A 1 190 ? -0.212 10.556 -5.552 1.00 86.25 190 HIS A O 1
ATOM 1509 N N . PHE A 1 191 ? 1.729 11.647 -5.778 1.00 89.12 191 PHE A N 1
ATOM 1510 C CA . PHE A 1 191 ? 2.387 10.561 -6.507 1.00 89.12 191 PHE A CA 1
ATOM 1511 C C . PHE A 1 191 ? 2.638 9.343 -5.601 1.00 89.12 191 PHE A C 1
ATOM 1513 O O . PHE A 1 191 ? 2.870 9.469 -4.399 1.00 89.12 191 PHE A O 1
ATOM 1520 N N . LEU A 1 192 ? 2.603 8.133 -6.174 1.00 87.56 192 LEU A N 1
ATOM 1521 C CA . LEU A 1 192 ? 2.639 6.876 -5.407 1.00 87.56 192 LEU A CA 1
ATOM 1522 C C . LEU A 1 192 ? 3.929 6.664 -4.607 1.00 87.56 192 LEU A C 1
ATOM 1524 O O . LEU A 1 192 ? 3.891 6.024 -3.558 1.00 87.56 192 LEU A O 1
ATOM 1528 N N . TRP A 1 193 ? 5.053 7.194 -5.088 1.00 88.12 193 TRP A N 1
ATOM 1529 C CA . TRP A 1 193 ? 6.350 7.140 -4.409 1.00 88.12 193 TRP A CA 1
ATOM 1530 C C . TRP A 1 193 ? 6.504 8.190 -3.306 1.00 88.12 193 TRP A C 1
ATOM 1532 O O . TRP A 1 193 ? 7.415 8.072 -2.493 1.00 88.12 193 TRP A O 1
ATOM 1542 N N . ASN A 1 194 ? 5.595 9.167 -3.192 1.00 87.62 194 ASN A N 1
ATOM 1543 C CA . ASN A 1 194 ? 5.678 10.149 -2.122 1.00 87.62 194 ASN A CA 1
ATOM 1544 C C . ASN A 1 194 ? 5.450 9.496 -0.746 1.00 87.62 194 ASN A C 1
ATOM 1546 O O . ASN A 1 194 ? 4.360 9.018 -0.415 1.00 87.62 194 ASN A O 1
ATOM 1550 N N . GLU A 1 195 ? 6.491 9.514 0.086 1.00 81.88 195 GLU A N 1
ATOM 1551 C CA . GLU A 1 195 ? 6.516 8.863 1.399 1.00 81.88 195 GLU A CA 1
ATOM 1552 C C . GLU A 1 195 ? 5.527 9.463 2.408 1.00 81.88 195 GLU A C 1
ATOM 1554 O O . GLU A 1 195 ? 5.164 8.807 3.385 1.00 81.88 195 GLU A O 1
ATOM 1559 N N . THR A 1 196 ? 5.058 10.687 2.159 1.00 85.25 196 THR A N 1
ATOM 1560 C CA . THR A 1 196 ? 4.102 11.403 3.015 1.00 85.25 196 THR A CA 1
ATOM 1561 C C . THR A 1 196 ? 2.672 11.368 2.483 1.00 85.25 196 THR A C 1
ATOM 1563 O O . THR A 1 196 ? 1.768 11.894 3.129 1.00 85.25 196 THR A O 1
ATOM 1566 N N . ARG A 1 197 ? 2.419 10.724 1.336 1.00 89.00 197 ARG A N 1
ATOM 1567 C CA . ARG A 1 197 ? 1.067 10.596 0.774 1.00 89.00 197 ARG A CA 1
ATOM 1568 C C . ARG A 1 197 ? 0.162 9.784 1.699 1.00 89.00 197 ARG A C 1
ATOM 1570 O O . ARG A 1 197 ? 0.617 8.815 2.309 1.00 89.00 197 ARG A O 1
ATOM 1577 N N . LEU A 1 198 ? -1.121 10.115 1.769 1.00 87.19 198 LEU A N 1
ATOM 1578 C CA . LEU A 1 198 ? -2.117 9.239 2.381 1.00 87.19 198 LEU A CA 1
ATOM 1579 C C . LEU A 1 198 ? -2.411 8.044 1.461 1.00 87.19 198 LEU A C 1
ATOM 1581 O O . LEU A 1 198 ? -2.706 8.231 0.283 1.00 87.19 198 LEU A O 1
ATOM 1585 N N . VAL A 1 199 ? -2.358 6.819 1.988 1.00 87.19 199 VAL A N 1
ATOM 1586 C CA . VAL A 1 199 ? -2.798 5.639 1.225 1.00 87.19 199 VAL A CA 1
ATOM 1587 C C . VAL A 1 199 ? -4.312 5.672 1.010 1.00 87.19 199 VAL A C 1
ATOM 1589 O O . VAL A 1 199 ? -5.075 6.032 1.915 1.00 87.19 199 VAL A O 1
ATOM 1592 N N . THR A 1 200 ? -4.748 5.284 -0.184 1.00 83.88 200 THR A N 1
ATOM 1593 C CA . THR A 1 200 ? -6.164 5.280 -0.554 1.00 83.88 200 THR A CA 1
ATOM 1594 C C . THR A 1 200 ? -6.826 3.960 -0.167 1.00 83.88 200 THR A C 1
ATOM 1596 O O . THR A 1 200 ? -6.175 2.940 0.083 1.00 83.88 200 THR A O 1
ATOM 1599 N N . PHE A 1 201 ? -8.160 3.950 -0.140 1.00 79.44 201 PHE A N 1
ATOM 1600 C CA . PHE A 1 201 ? -8.905 2.711 0.073 1.00 79.44 201 PHE A CA 1
ATOM 1601 C C . PHE A 1 201 ? -8.586 1.647 -0.995 1.00 79.44 201 PHE A C 1
ATOM 1603 O O . PHE A 1 201 ? -8.501 0.461 -0.673 1.00 79.44 201 PHE A O 1
ATOM 1610 N N . ASN A 1 202 ? -8.348 2.078 -2.237 1.00 82.25 202 ASN A N 1
ATOM 1611 C CA . ASN A 1 202 ? -8.024 1.194 -3.356 1.00 82.25 202 ASN A CA 1
ATOM 1612 C C . ASN A 1 202 ? -6.660 0.502 -3.195 1.00 82.25 202 ASN A C 1
ATOM 1614 O O . ASN A 1 202 ? -6.397 -0.481 -3.880 1.00 82.25 202 ASN A O 1
ATOM 1618 N N . GLU A 1 203 ? -5.829 0.945 -2.250 1.00 87.50 203 GLU A N 1
ATOM 1619 C CA . GLU A 1 203 ? -4.612 0.239 -1.840 1.00 87.50 203 GLU A CA 1
ATOM 1620 C C . GLU A 1 203 ? -4.862 -0.708 -0.656 1.00 87.50 203 GLU A C 1
ATOM 1622 O O . GLU A 1 203 ? -4.382 -1.842 -0.635 1.00 87.50 203 GLU A O 1
ATOM 1627 N N . ILE A 1 204 ? -5.662 -0.273 0.322 1.00 85.81 204 ILE A N 1
ATOM 1628 C CA . ILE A 1 204 ? -5.962 -1.045 1.538 1.00 85.81 204 ILE A CA 1
ATOM 1629 C C . ILE A 1 204 ? -6.799 -2.296 1.230 1.00 85.81 204 ILE A C 1
ATOM 1631 O O . ILE A 1 204 ? -6.515 -3.376 1.754 1.00 85.81 204 ILE A O 1
ATOM 1635 N N . GLY A 1 205 ? -7.834 -2.170 0.396 1.00 83.81 205 GLY A N 1
ATOM 1636 C CA . GLY A 1 205 ? -8.774 -3.256 0.099 1.00 83.81 205 GLY A CA 1
ATOM 1637 C C . GLY A 1 205 ? -8.103 -4.503 -0.497 1.00 83.81 205 GLY A C 1
ATOM 1638 O O . GLY A 1 205 ? -8.234 -5.591 0.078 1.00 83.81 205 GLY A O 1
ATOM 1639 N N . PRO A 1 206 ? -7.344 -4.379 -1.604 1.00 86.44 206 PRO A N 1
ATOM 1640 C CA . PRO A 1 206 ? -6.596 -5.492 -2.192 1.00 86.44 206 PRO A CA 1
ATOM 1641 C C . PRO A 1 206 ? -5.600 -6.144 -1.227 1.00 86.44 206 PRO A C 1
ATOM 1643 O O . PRO A 1 206 ? -5.515 -7.374 -1.161 1.00 86.44 206 PRO A O 1
ATOM 1646 N N . TYR A 1 207 ? -4.894 -5.334 -0.434 1.00 89.50 207 TYR A N 1
ATOM 1647 C CA . TYR A 1 207 ? -3.941 -5.816 0.565 1.00 89.50 207 TYR A CA 1
ATOM 1648 C C . TYR A 1 207 ? -4.607 -6.701 1.621 1.00 89.50 207 TYR A C 1
ATOM 1650 O O . TYR A 1 207 ? -4.133 -7.810 1.893 1.00 89.50 207 TYR A O 1
ATOM 1658 N N . LEU A 1 208 ? -5.724 -6.246 2.197 1.00 87.94 208 LEU A N 1
ATOM 1659 C CA . LEU A 1 208 ? -6.487 -7.034 3.164 1.00 87.94 208 LEU A CA 1
ATOM 1660 C C . LEU A 1 208 ? -7.056 -8.301 2.506 1.00 87.94 208 LEU A C 1
ATOM 1662 O O . LEU A 1 208 ? -6.901 -9.397 3.046 1.00 87.94 208 LEU A O 1
ATOM 1666 N N . SER A 1 209 ? -7.620 -8.182 1.302 1.00 85.50 209 SER A N 1
ATOM 1667 C CA . SER A 1 209 ? -8.232 -9.305 0.575 1.00 85.50 209 SER A CA 1
ATOM 1668 C C . SER A 1 209 ? -7.260 -10.464 0.355 1.00 85.50 209 SER A C 1
ATOM 1670 O O . SER A 1 209 ? -7.565 -11.620 0.653 1.00 85.50 209 SER A O 1
ATOM 1672 N N . ARG A 1 210 ? -6.026 -10.165 -0.063 1.00 86.88 210 ARG A N 1
ATOM 1673 C CA . ARG A 1 210 ? -4.969 -11.176 -0.251 1.00 86.88 210 ARG A CA 1
ATOM 1674 C C . ARG A 1 210 ? -4.517 -11.867 1.023 1.00 86.88 210 ARG A C 1
ATOM 1676 O O . ARG A 1 210 ? -3.939 -12.949 0.963 1.00 86.88 210 ARG A O 1
ATOM 1683 N N . ARG A 1 211 ? -4.783 -11.257 2.174 1.00 89.00 211 ARG A N 1
ATOM 1684 C CA . ARG A 1 211 ? -4.455 -11.792 3.500 1.00 89.00 211 ARG A CA 1
ATOM 1685 C C . ARG A 1 211 ? -5.647 -12.511 4.140 1.00 89.00 211 ARG A C 1
ATOM 1687 O O . ARG A 1 211 ? -5.620 -12.790 5.338 1.00 89.00 211 ARG A O 1
ATOM 1694 N N . GLY A 1 212 ? -6.666 -12.858 3.350 1.00 85.44 212 GLY A N 1
ATOM 1695 C CA . GLY A 1 212 ? -7.816 -13.643 3.799 1.00 85.44 212 GLY A CA 1
ATOM 1696 C C . GLY A 1 212 ? -8.838 -12.829 4.587 1.00 85.44 212 GLY A C 1
ATOM 1697 O O . GLY A 1 212 ? -9.515 -13.383 5.454 1.00 85.44 212 GLY A O 1
ATOM 1698 N N . PHE A 1 213 ? -8.907 -11.520 4.334 1.00 86.62 213 PHE A N 1
ATOM 1699 C CA . PHE A 1 213 ? -10.011 -10.687 4.791 1.00 86.62 213 PHE A CA 1
ATOM 1700 C C . PHE A 1 213 ? -11.061 -10.591 3.691 1.00 86.62 213 PHE A C 1
ATOM 1702 O O . PHE A 1 213 ? -10.751 -10.230 2.563 1.00 86.62 213 PHE A O 1
ATOM 1709 N N . HIS A 1 214 ? -12.312 -10.848 4.033 1.00 81.69 214 HIS A N 1
ATOM 1710 C CA . HIS A 1 214 ? -13.427 -10.812 3.098 1.00 81.69 214 HIS A CA 1
ATOM 1711 C C . HIS A 1 214 ? -14.329 -9.646 3.456 1.00 81.69 214 HIS A C 1
ATOM 1713 O O . HIS A 1 214 ? -14.809 -9.556 4.590 1.00 81.69 214 HIS A O 1
ATOM 1719 N N . GLY A 1 215 ? -14.532 -8.744 2.498 1.00 72.62 215 GLY A N 1
ATOM 1720 C CA . GLY A 1 215 ? -15.524 -7.684 2.617 1.00 72.62 215 GLY A CA 1
ATOM 1721 C C . GLY A 1 215 ? -16.931 -8.263 2.508 1.00 72.62 215 GLY A C 1
ATOM 1722 O O . GLY A 1 215 ? -17.167 -9.235 1.790 1.00 72.62 215 GLY A O 1
ATOM 1723 N N . SER A 1 216 ? -17.887 -7.657 3.193 1.00 62.94 216 SER A N 1
ATOM 1724 C CA . SER A 1 216 ? -19.293 -8.075 3.181 1.00 62.94 216 SER A CA 1
ATOM 1725 C C . SER A 1 216 ? -19.958 -8.173 1.798 1.00 62.94 216 SER A C 1
ATOM 1727 O O . SER A 1 216 ? -20.926 -8.904 1.613 1.00 62.94 216 SER A O 1
ATOM 1729 N N . SER A 1 217 ? -19.440 -7.465 0.793 1.00 54.44 217 SER A N 1
ATOM 1730 C CA . SER A 1 217 ? -19.862 -7.599 -0.605 1.00 54.44 217 SER A CA 1
ATOM 1731 C C . SER A 1 217 ? -19.486 -8.951 -1.241 1.00 54.44 217 SER A C 1
ATOM 1733 O O . SER A 1 217 ? -20.051 -9.326 -2.269 1.00 54.44 217 SER A O 1
ATOM 1735 N N . THR A 1 218 ? -18.571 -9.707 -0.622 1.00 47.16 218 THR A N 1
ATOM 1736 C CA . THR A 1 218 ? -17.997 -10.958 -1.151 1.00 47.16 218 THR A CA 1
ATOM 1737 C C . THR A 1 218 ? -18.445 -12.228 -0.415 1.00 47.16 218 THR A C 1
ATOM 1739 O O . THR A 1 218 ? -18.286 -13.326 -0.952 1.00 47.16 218 THR A O 1
ATOM 1742 N N . SER A 1 219 ? -19.066 -12.122 0.768 1.00 39.88 219 SER A N 1
ATOM 1743 C CA . SER A 1 219 ? -19.456 -13.269 1.603 1.00 39.88 219 SER A CA 1
ATOM 1744 C C . SER A 1 219 ? -20.984 -13.375 1.785 1.00 39.88 219 SER A C 1
ATOM 1746 O O . SER A 1 219 ? -21.694 -12.392 1.952 1.00 39.88 219 SER A O 1
ATOM 1748 N N . ARG A 1 220 ? -21.535 -14.601 1.777 1.00 38.38 220 ARG A N 1
ATOM 1749 C CA . ARG A 1 220 ? -22.959 -14.874 2.100 1.00 38.38 220 ARG A CA 1
ATOM 1750 C C . ARG A 1 220 ? -23.239 -14.949 3.617 1.00 38.38 220 ARG A C 1
ATOM 1752 O O . ARG A 1 220 ? -24.343 -15.332 3.996 1.00 38.38 220 ARG A O 1
ATOM 1759 N N . ARG A 1 221 ? -22.258 -14.666 4.487 1.00 45.78 221 ARG A N 1
ATOM 1760 C CA . ARG A 1 221 ? -22.307 -14.940 5.943 1.00 45.78 221 ARG A CA 1
ATOM 1761 C C . ARG A 1 221 ? -22.503 -13.705 6.838 1.00 45.78 221 ARG A C 1
ATOM 1763 O O . ARG A 1 221 ? -22.405 -13.843 8.054 1.00 45.78 221 ARG A O 1
ATOM 1770 N N . ASP A 1 222 ? -22.788 -12.526 6.292 1.00 49.88 222 ASP A N 1
ATOM 1771 C CA . ASP A 1 222 ? -22.588 -11.260 7.021 1.00 49.88 222 ASP A CA 1
ATOM 1772 C C . ASP A 1 222 ? -23.747 -10.813 7.925 1.00 49.88 222 ASP A C 1
ATOM 1774 O O . ASP A 1 222 ? -24.393 -9.785 7.720 1.00 49.88 222 ASP A O 1
ATOM 1778 N N . ALA A 1 223 ? -23.953 -11.593 8.983 1.00 49.97 223 ALA A N 1
ATOM 1779 C CA . ALA A 1 223 ? -24.686 -11.221 10.187 1.00 49.97 223 ALA A CA 1
ATOM 1780 C C . ALA A 1 223 ? -23.686 -10.856 11.303 1.00 49.97 223 ALA A C 1
ATOM 1782 O O . ALA A 1 223 ? -22.774 -11.633 11.600 1.00 49.97 223 ALA A O 1
ATOM 1783 N N . ILE A 1 224 ? -23.834 -9.679 11.927 1.00 59.12 224 ILE A N 1
ATOM 1784 C CA . ILE A 1 224 ? -23.089 -9.308 13.144 1.00 59.12 224 ILE A CA 1
ATOM 1785 C C . ILE A 1 224 ? -24.039 -9.512 14.327 1.00 59.12 224 ILE A C 1
ATOM 1787 O O . ILE A 1 224 ? -25.002 -8.766 14.512 1.00 59.12 224 ILE A O 1
ATOM 1791 N N . ALA A 1 225 ? -23.773 -10.531 15.139 1.00 53.84 225 ALA A N 1
ATOM 1792 C CA . ALA A 1 225 ? -24.661 -10.953 16.219 1.00 53.84 225 ALA A CA 1
ATOM 1793 C C . ALA A 1 225 ? -24.446 -10.162 17.528 1.00 53.84 225 ALA A C 1
ATOM 1795 O O . ALA A 1 225 ? -23.971 -10.710 18.520 1.00 53.84 225 ALA A O 1
ATOM 1796 N N . LEU A 1 226 ? -24.826 -8.881 17.575 1.00 53.84 226 LEU A N 1
ATOM 1797 C CA . LEU A 1 226 ? -24.704 -8.083 18.805 1.00 53.84 226 LEU A CA 1
ATOM 1798 C C . LEU A 1 226 ? -25.782 -8.463 19.840 1.00 53.84 226 LEU A C 1
ATOM 1800 O O . LEU A 1 226 ? -26.979 -8.481 19.551 1.00 53.84 226 LEU A O 1
ATOM 1804 N N . GLN A 1 227 ? -25.376 -8.737 21.083 1.00 53.75 227 GLN A N 1
ATOM 1805 C CA . GLN A 1 227 ? -26.323 -8.988 22.175 1.00 53.75 227 GLN A CA 1
ATOM 1806 C C . GLN A 1 227 ? -26.980 -7.685 22.654 1.00 53.75 227 GLN A C 1
ATOM 1808 O O . GLN A 1 227 ? -26.312 -6.826 23.220 1.00 53.75 227 GLN A O 1
ATOM 1813 N N . ILE A 1 228 ? -28.305 -7.555 22.533 1.00 47.34 228 ILE A N 1
ATOM 1814 C CA . ILE A 1 228 ? -29.044 -6.469 23.195 1.00 47.34 228 ILE A CA 1
ATOM 1815 C C . ILE A 1 228 ? -29.281 -6.869 24.652 1.00 47.34 228 ILE A C 1
ATOM 1817 O O . ILE A 1 228 ? -30.148 -7.687 24.958 1.00 47.34 228 ILE A O 1
ATOM 1821 N N . SER A 1 229 ? -28.516 -6.295 25.577 1.00 40.69 229 SER A N 1
ATOM 1822 C CA . SER A 1 229 ? -28.770 -6.464 27.007 1.00 40.69 229 SER A CA 1
ATOM 1823 C C . SER A 1 229 ? -29.953 -5.600 27.462 1.00 40.69 229 SER A C 1
ATOM 1825 O O . SER A 1 229 ? -29.805 -4.402 27.694 1.00 40.69 229 SER A O 1
ATOM 1827 N N . GLY A 1 230 ? -31.117 -6.225 27.638 1.00 37.06 230 GLY A N 1
ATOM 1828 C CA . GLY A 1 230 ? -32.141 -5.808 28.603 1.00 37.06 230 GLY A CA 1
ATOM 1829 C C . GLY A 1 230 ? -32.248 -6.855 29.722 1.00 37.06 230 GLY A C 1
ATOM 1830 O O . GLY A 1 230 ? -31.866 -8.006 29.489 1.00 37.06 230 GLY A O 1
ATOM 1831 N N . PRO A 1 231 ? -32.729 -6.509 30.933 1.00 35.12 231 PRO A N 1
ATOM 1832 C CA . PRO A 1 231 ? -32.857 -7.468 32.026 1.00 35.12 231 PRO A CA 1
ATOM 1833 C C . PRO A 1 231 ? -33.918 -8.511 31.658 1.00 35.12 231 PRO A C 1
ATOM 1835 O O . PRO A 1 231 ? -35.116 -8.274 31.787 1.00 35.12 231 PRO A O 1
ATOM 1838 N N . THR A 1 232 ? -33.484 -9.663 31.156 1.00 38.06 232 THR A N 1
ATOM 1839 C CA . THR A 1 232 ? -34.356 -10.802 30.869 1.00 38.06 232 THR A CA 1
ATOM 1840 C C . THR A 1 232 ? -34.287 -11.754 32.050 1.00 38.06 232 THR A C 1
ATOM 1842 O O . THR A 1 232 ? -33.345 -12.525 32.222 1.00 38.06 232 THR A O 1
ATOM 1845 N N . ASN A 1 233 ? -35.302 -11.659 32.906 1.00 32.72 233 ASN A N 1
ATOM 1846 C CA . ASN A 1 233 ? -35.624 -12.724 33.838 1.00 32.72 233 ASN A CA 1
ATOM 1847 C C . ASN A 1 233 ? -35.919 -13.997 33.031 1.00 32.72 233 ASN A C 1
ATOM 1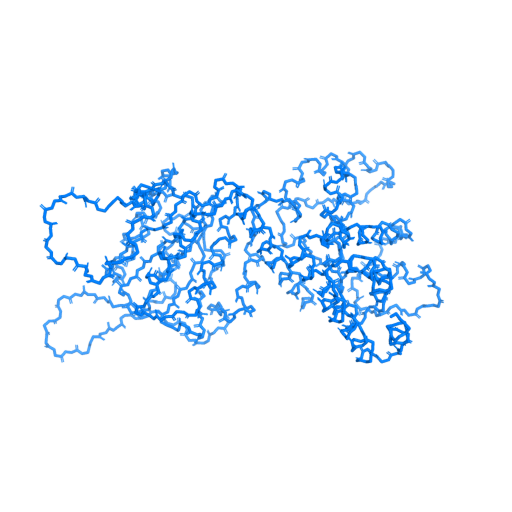849 O O . ASN A 1 233 ? -36.789 -13.990 32.169 1.00 32.72 233 ASN A O 1
ATOM 1853 N N . VAL A 1 234 ? -35.156 -15.049 33.327 1.00 36.41 234 VAL A N 1
ATOM 1854 C CA . VAL A 1 234 ? -35.493 -16.480 33.261 1.00 36.41 234 VAL A CA 1
ATOM 1855 C C . VAL A 1 234 ? -36.550 -16.882 32.212 1.00 36.41 234 VAL A C 1
ATOM 1857 O O . VAL A 1 234 ? -37.744 -16.763 32.465 1.00 36.41 234 VAL A O 1
ATOM 1860 N N . GLY A 1 235 ? -36.117 -17.506 31.107 1.00 32.03 235 GLY A N 1
ATOM 1861 C CA . GLY A 1 235 ? -36.918 -18.567 30.471 1.00 32.03 235 GLY A CA 1
ATOM 1862 C C . GLY A 1 235 ? -37.136 -18.540 28.957 1.00 32.03 235 GLY A C 1
ATOM 1863 O O . GLY A 1 235 ? -37.561 -19.560 28.428 1.00 32.03 235 GLY A O 1
ATOM 1864 N N . GLU A 1 236 ? -36.816 -17.468 28.233 1.00 29.58 236 GLU A N 1
ATOM 1865 C CA . GLU A 1 236 ? -37.017 -17.423 26.776 1.00 29.58 236 GLU A CA 1
ATOM 1866 C C . GLU A 1 236 ? -35.729 -17.036 26.054 1.00 29.58 236 GLU A C 1
ATOM 1868 O O . GLU A 1 236 ? -34.968 -16.190 26.521 1.00 29.58 236 GLU A O 1
ATOM 1873 N N . ALA A 1 237 ? -35.464 -17.730 24.944 1.00 32.16 237 ALA A N 1
ATOM 1874 C CA . ALA A 1 237 ? -34.279 -17.594 24.110 1.00 32.16 237 ALA A CA 1
ATOM 1875 C C . ALA A 1 237 ? -33.858 -16.127 23.968 1.00 32.16 237 ALA A C 1
ATOM 1877 O O . ALA A 1 237 ? -34.642 -15.299 23.505 1.00 32.16 237 ALA A O 1
ATOM 1878 N N . ALA A 1 238 ? -32.611 -15.822 24.344 1.00 33.84 238 ALA A N 1
ATOM 1879 C CA . ALA A 1 238 ? -31.986 -14.557 24.005 1.00 33.84 238 ALA A CA 1
ATOM 1880 C C . ALA A 1 238 ? -32.115 -14.380 22.488 1.00 33.84 238 ALA A C 1
ATOM 1882 O O . ALA A 1 238 ? -31.433 -15.056 21.718 1.00 33.84 238 ALA A O 1
ATOM 1883 N N . GLN A 1 239 ? -33.032 -13.516 22.056 1.00 37.06 239 GLN A N 1
ATOM 1884 C CA . GLN A 1 239 ? -33.044 -13.027 20.691 1.00 37.06 239 GLN A CA 1
ATOM 1885 C C . GLN A 1 239 ? -31.738 -12.251 20.539 1.00 37.06 239 GLN A C 1
ATOM 1887 O O . GLN A 1 239 ? -31.645 -11.090 20.935 1.00 37.06 239 GLN A O 1
ATOM 1892 N N . SER A 1 240 ? -30.696 -12.909 20.023 1.00 39.38 240 SER A N 1
ATOM 1893 C CA . SER A 1 240 ? -29.590 -12.197 19.403 1.00 39.38 240 SER A CA 1
ATOM 1894 C C . SER A 1 240 ? -30.234 -11.368 18.302 1.00 39.38 240 SER A C 1
ATOM 1896 O O . SER A 1 240 ? -30.676 -11.916 17.289 1.00 39.38 240 SER A O 1
ATOM 1898 N N . ALA A 1 241 ? -30.399 -10.070 18.532 1.00 39.53 241 ALA A N 1
ATOM 1899 C CA . ALA A 1 241 ? -30.774 -9.192 17.451 1.00 39.53 241 ALA A CA 1
ATOM 1900 C C . ALA A 1 241 ? -29.605 -9.242 16.476 1.00 39.53 241 ALA A C 1
ATOM 1902 O O . ALA A 1 241 ? -28.495 -8.828 16.798 1.00 39.53 241 ALA A O 1
ATOM 1903 N N . ASP A 1 242 ? -29.844 -9.826 15.312 1.00 44.81 242 ASP A N 1
ATOM 1904 C CA . ASP A 1 242 ? -28.923 -9.740 14.199 1.00 44.81 242 ASP A CA 1
ATOM 1905 C C . ASP A 1 242 ? -28.828 -8.252 13.830 1.00 44.81 242 ASP A C 1
ATOM 1907 O O . ASP A 1 242 ? -29.719 -7.683 13.185 1.00 44.81 242 ASP A O 1
ATOM 1911 N N . VAL A 1 243 ? -27.819 -7.555 14.362 1.00 52.28 243 VAL A N 1
ATOM 1912 C CA . VAL A 1 243 ? -27.598 -6.155 14.028 1.00 52.28 243 VAL A CA 1
ATOM 1913 C C . VAL A 1 243 ? -26.989 -6.177 12.646 1.00 52.28 243 VAL A C 1
ATOM 1915 O O . VAL A 1 243 ? -25.782 -6.317 12.466 1.00 52.28 243 VAL A O 1
ATOM 1918 N N . SER A 1 244 ? -27.869 -6.053 11.654 1.00 63.53 244 SER A N 1
ATOM 1919 C CA . SER A 1 244 ? -27.462 -6.027 10.258 1.00 63.53 244 SER A CA 1
ATOM 1920 C C . SER A 1 244 ? -26.329 -5.018 10.058 1.00 63.53 244 SER A C 1
ATOM 1922 O O . SER A 1 244 ? -26.358 -3.913 10.611 1.00 63.53 244 SER A O 1
ATOM 1924 N N . GLN A 1 245 ? -25.364 -5.363 9.210 1.00 70.75 245 GLN A N 1
ATOM 1925 C CA . GLN A 1 245 ? -24.296 -4.477 8.739 1.00 70.75 245 GLN A CA 1
ATOM 1926 C C . GLN A 1 245 ? -24.789 -3.050 8.426 1.00 70.75 245 GLN A C 1
ATOM 1928 O O . GLN A 1 245 ? -24.107 -2.066 8.708 1.00 70.75 245 GLN A O 1
ATOM 1933 N N . LYS A 1 246 ? -26.013 -2.915 7.896 1.00 74.69 246 LYS A N 1
ATOM 1934 C CA . LYS A 1 246 ? -26.656 -1.625 7.603 1.00 74.69 246 LYS A CA 1
ATOM 1935 C C . LYS A 1 246 ? -26.774 -0.721 8.832 1.00 74.69 246 LYS A C 1
ATOM 1937 O O . LYS A 1 246 ? -26.542 0.480 8.718 1.00 74.69 246 LYS A O 1
ATOM 1942 N N . SER A 1 247 ? -27.122 -1.272 9.992 1.00 77.31 247 SER A N 1
ATOM 1943 C CA . SER A 1 247 ? -27.233 -0.522 11.248 1.00 77.31 247 SER A CA 1
ATOM 1944 C C . SER A 1 247 ? -25.866 -0.054 11.746 1.00 77.31 247 SER A C 1
ATOM 1946 O O . SER A 1 247 ? -25.741 1.093 12.172 1.00 77.31 247 SER A O 1
ATOM 1948 N N . LEU A 1 248 ? -24.837 -0.900 11.622 1.00 81.00 248 LEU A N 1
ATOM 1949 C CA . LEU A 1 248 ? -23.460 -0.538 11.960 1.00 81.00 248 LEU A CA 1
ATOM 1950 C C . LEU A 1 248 ? -22.935 0.577 11.043 1.00 81.00 248 LEU A C 1
ATOM 1952 O O . LEU A 1 248 ? -22.483 1.610 11.529 1.00 81.00 248 LEU A O 1
ATOM 1956 N N . ILE A 1 249 ? -23.078 0.425 9.723 1.00 82.12 249 ILE A N 1
ATOM 1957 C CA . ILE A 1 249 ? -22.700 1.456 8.744 1.00 82.12 249 ILE A CA 1
ATOM 1958 C C . ILE A 1 249 ? -23.444 2.765 9.021 1.00 82.12 249 ILE A C 1
ATOM 1960 O O . ILE A 1 249 ? -22.852 3.841 8.961 1.00 82.12 249 ILE A O 1
ATOM 1964 N N . LYS A 1 250 ? -24.738 2.695 9.355 1.00 84.38 250 LYS A N 1
ATOM 1965 C CA . LYS A 1 250 ? -25.524 3.879 9.707 1.00 84.38 250 LYS A CA 1
ATOM 1966 C C . LYS A 1 250 ? -24.985 4.561 10.963 1.00 84.38 250 LYS A C 1
ATOM 1968 O O . LYS A 1 250 ? -24.915 5.787 10.973 1.00 84.38 250 LYS A O 1
ATOM 1973 N N . ALA A 1 251 ? -24.606 3.808 11.995 1.00 85.38 251 ALA A N 1
ATOM 1974 C CA . ALA A 1 251 ? -24.010 4.362 13.211 1.00 85.38 251 ALA A CA 1
ATOM 1975 C C . ALA A 1 251 ? -22.679 5.071 12.914 1.00 85.38 251 ALA A C 1
ATOM 1977 O O . ALA A 1 251 ? -22.491 6.207 13.340 1.00 85.38 251 ALA A O 1
ATOM 1978 N N . ILE A 1 252 ? -21.812 4.447 12.110 1.00 88.00 252 ILE A N 1
ATOM 1979 C CA . ILE A 1 252 ? -20.523 5.013 11.685 1.00 88.00 252 ILE A CA 1
ATOM 1980 C C . ILE A 1 252 ? -20.726 6.323 10.913 1.00 88.00 252 ILE A C 1
ATOM 1982 O O . ILE A 1 252 ? -20.171 7.354 11.292 1.00 88.00 252 ILE A O 1
ATOM 1986 N N . LYS A 1 253 ? -21.610 6.321 9.908 1.00 87.56 253 LYS A N 1
ATOM 1987 C CA . LYS A 1 253 ? -21.942 7.525 9.130 1.00 87.56 253 LYS A CA 1
ATOM 1988 C C . LYS A 1 253 ? -22.579 8.623 9.980 1.00 87.56 253 LYS A C 1
ATOM 1990 O O . LYS A 1 253 ? -22.280 9.796 9.799 1.00 87.56 253 LYS A O 1
ATOM 1995 N N . SER A 1 254 ? -23.437 8.256 10.933 1.00 88.69 254 SER A N 1
ATOM 1996 C CA . SER A 1 254 ? -24.082 9.222 11.839 1.00 88.69 254 SER A CA 1
ATOM 1997 C C . SER A 1 254 ? -23.084 9.880 12.796 1.00 88.69 254 SER A C 1
ATOM 1999 O O . SER A 1 254 ? -23.308 11.009 13.221 1.00 88.69 254 SER A O 1
ATOM 2001 N N . ALA A 1 255 ? -21.984 9.195 13.117 1.00 87.00 255 ALA A N 1
ATOM 2002 C CA . ALA A 1 255 ? -20.871 9.751 13.882 1.00 87.00 255 ALA A CA 1
ATOM 2003 C C . ALA A 1 255 ? -19.944 10.654 13.040 1.00 87.00 255 ALA A C 1
ATOM 2005 O O . ALA A 1 255 ? -19.032 11.266 13.590 1.00 87.00 255 ALA A O 1
ATOM 2006 N N . GLY A 1 256 ? -20.189 10.770 11.730 1.00 85.62 256 GLY A N 1
ATOM 2007 C CA . GLY A 1 256 ? -19.432 11.620 10.811 1.00 85.62 256 GLY A CA 1
ATOM 2008 C C . GLY A 1 256 ? -18.266 10.925 10.110 1.00 85.62 256 GLY A C 1
ATOM 2009 O O . GLY A 1 256 ? -17.533 11.595 9.393 1.00 85.62 256 GLY A O 1
ATOM 2010 N N . PHE A 1 257 ? -18.088 9.615 10.300 1.00 86.19 257 PHE A N 1
ATOM 2011 C CA . PHE A 1 257 ? -17.066 8.846 9.593 1.00 86.19 257 PHE A CA 1
ATOM 2012 C C . PHE A 1 257 ? -17.562 8.386 8.224 1.00 86.19 257 PHE A C 1
ATOM 2014 O O . PHE A 1 257 ? -18.679 7.873 8.088 1.00 86.19 257 PHE A O 1
ATOM 2021 N N . ASP A 1 258 ? -16.673 8.454 7.243 1.00 80.38 258 ASP A N 1
ATOM 2022 C CA . ASP A 1 258 ? -16.801 7.692 6.013 1.00 80.38 258 ASP A CA 1
ATOM 2023 C C . ASP A 1 258 ? -16.322 6.257 6.258 1.00 80.38 258 ASP A C 1
ATOM 2025 O O . ASP A 1 258 ? -15.349 6.007 6.974 1.00 80.38 258 ASP A O 1
ATOM 2029 N N . VAL A 1 259 ? -17.027 5.284 5.684 1.00 66.88 259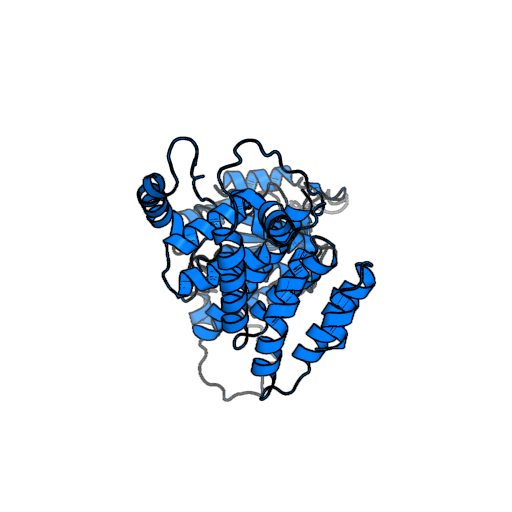 VAL A N 1
ATOM 2030 C CA . VAL A 1 259 ? -16.594 3.880 5.717 1.00 66.88 259 VAL A CA 1
ATOM 2031 C C . VAL A 1 259 ? -15.771 3.650 4.455 1.00 66.88 259 VAL A C 1
ATOM 2033 O O . VAL A 1 259 ? -16.297 3.873 3.365 1.00 66.88 259 VAL A O 1
ATOM 2036 N N . GLY A 1 260 ? -14.497 3.261 4.599 1.00 57.50 260 GLY A N 1
ATOM 2037 C CA . GLY A 1 260 ? -13.520 3.279 3.495 1.00 57.50 260 GLY A CA 1
ATOM 2038 C C . GLY A 1 260 ? -13.976 2.532 2.240 1.00 57.50 260 GLY A C 1
ATOM 2039 O O . GLY A 1 260 ? -13.901 3.060 1.139 1.00 57.50 260 GLY A O 1
ATOM 2040 N N . ALA A 1 261 ? -14.555 1.353 2.437 1.00 53.34 261 ALA A N 1
ATOM 2041 C CA . ALA A 1 261 ? -15.624 0.841 1.593 1.00 53.34 261 ALA A CA 1
ATOM 2042 C C . ALA A 1 261 ? -16.822 0.653 2.500 1.00 53.34 261 ALA A C 1
ATOM 2044 O O . ALA A 1 261 ? -16.660 0.479 3.704 1.00 53.34 261 ALA A O 1
ATOM 2045 N N . ALA A 1 262 ? -18.023 0.559 1.950 1.00 54.91 262 ALA A N 1
ATOM 2046 C CA . ALA A 1 262 ? -19.188 0.080 2.690 1.00 54.91 262 ALA A CA 1
ATOM 2047 C C . ALA A 1 262 ? -19.053 -1.386 3.188 1.00 54.91 262 ALA A C 1
ATOM 2049 O O . ALA A 1 262 ? -20.066 -2.034 3.439 1.00 54.91 262 ALA A O 1
ATOM 2050 N N . ASP A 1 263 ? -17.831 -1.903 3.332 1.00 67.94 263 ASP A N 1
ATOM 2051 C CA . ASP A 1 263 ? -17.496 -3.256 3.711 1.00 67.94 263 ASP A CA 1
ATOM 2052 C C . ASP A 1 263 ? -17.046 -3.349 5.167 1.00 67.94 263 ASP A C 1
ATOM 2054 O O . ASP A 1 263 ? -16.129 -2.672 5.634 1.00 67.94 263 ASP A O 1
ATOM 2058 N N . VAL A 1 264 ? -17.713 -4.251 5.878 1.00 78.31 264 VAL A N 1
ATOM 2059 C CA . VAL A 1 264 ? -17.203 -4.829 7.115 1.00 78.31 264 VAL A CA 1
ATOM 2060 C C . VAL A 1 264 ? -16.330 -6.003 6.700 1.00 78.31 264 VAL A C 1
ATOM 2062 O O . VAL A 1 264 ? -16.812 -6.905 6.015 1.00 78.31 264 VAL A O 1
ATOM 2065 N N . TYR A 1 265 ? -15.057 -5.984 7.084 1.00 82.44 265 TYR A N 1
ATOM 2066 C CA . TYR A 1 265 ? -14.140 -7.078 6.799 1.00 82.44 265 TYR A CA 1
ATOM 2067 C C . TYR A 1 265 ? -14.212 -8.138 7.885 1.00 82.44 265 TYR A C 1
ATOM 2069 O O . TYR A 1 265 ? -14.277 -7.846 9.080 1.00 82.44 265 TYR A O 1
ATOM 2077 N N . THR A 1 266 ? -14.145 -9.389 7.461 1.00 84.12 266 THR A N 1
ATOM 2078 C CA . THR A 1 266 ? -14.085 -10.558 8.339 1.00 84.12 266 THR A CA 1
ATOM 2079 C C . THR A 1 266 ? -12.885 -11.391 7.922 1.00 84.12 266 THR A C 1
ATOM 2081 O O . THR A 1 266 ? -12.532 -11.396 6.747 1.00 84.12 266 THR A O 1
ATOM 2084 N N . CYS A 1 267 ? -12.209 -12.053 8.858 1.00 84.75 267 CYS A N 1
ATOM 2085 C CA . CYS A 1 267 ? -11.060 -12.894 8.528 1.00 84.75 267 CYS A CA 1
ATOM 2086 C C . CYS A 1 267 ? -11.342 -14.337 8.936 1.00 84.75 267 CYS A C 1
ATOM 2088 O O . CYS A 1 267 ? -11.698 -14.590 10.085 1.00 84.75 267 CYS A O 1
ATOM 2090 N N . ASP A 1 268 ? -11.135 -15.284 8.017 1.00 81.44 268 ASP A N 1
ATOM 2091 C CA . ASP A 1 268 ? -11.420 -16.710 8.254 1.00 81.44 268 ASP A CA 1
ATOM 2092 C C . ASP A 1 268 ? -10.652 -17.284 9.453 1.00 81.44 268 ASP A C 1
ATOM 2094 O O . ASP A 1 268 ? -11.124 -18.202 10.122 1.00 81.44 268 ASP A O 1
ATOM 2098 N N . ARG A 1 269 ? -9.468 -16.729 9.735 1.00 83.44 269 ARG A N 1
ATOM 2099 C CA . ARG A 1 269 ? -8.591 -17.144 10.838 1.00 83.44 269 ARG A CA 1
ATOM 2100 C C . ARG A 1 269 ? -9.062 -16.652 12.207 1.00 83.44 269 ARG A C 1
ATOM 2102 O O . ARG A 1 269 ? -8.746 -17.280 13.211 1.00 83.44 269 ARG A O 1
ATOM 2109 N N . VAL A 1 270 ? -9.833 -15.565 12.246 1.00 85.12 270 VAL A N 1
ATOM 2110 C CA . VAL A 1 270 ? -10.387 -14.977 13.472 1.00 85.12 270 VAL A CA 1
ATOM 2111 C C . VAL A 1 270 ? -11.854 -14.577 13.239 1.00 85.12 270 VAL A C 1
ATOM 2113 O O . VAL A 1 270 ? -12.206 -13.398 13.178 1.00 85.12 270 VAL A O 1
ATOM 2116 N N . PRO A 1 271 ? -12.749 -15.569 13.078 1.00 79.81 271 PRO A N 1
ATOM 2117 C CA . PRO A 1 271 ? -14.115 -15.336 12.611 1.00 79.81 271 PRO A CA 1
ATOM 2118 C C . PRO A 1 271 ? -14.981 -14.574 13.619 1.00 79.81 271 PRO A C 1
ATOM 2120 O O . PRO A 1 271 ? -16.042 -14.076 13.248 1.00 79.81 271 PRO A O 1
ATOM 2123 N N . ASP A 1 272 ? -14.551 -14.475 14.876 1.00 83.19 272 ASP A N 1
ATOM 2124 C CA . ASP A 1 272 ? -15.263 -13.764 15.938 1.00 83.19 272 ASP A CA 1
ATOM 2125 C C . ASP A 1 272 ? -15.035 -12.248 15.898 1.00 83.19 272 ASP A C 1
ATOM 2127 O O . ASP A 1 272 ? -15.716 -11.512 16.612 1.00 83.19 272 ASP A O 1
ATOM 2131 N N . LEU A 1 273 ? -14.102 -11.764 15.072 1.00 86.88 273 LEU A N 1
ATOM 2132 C CA . LEU A 1 273 ? -13.801 -10.343 14.928 1.00 86.88 273 LEU A CA 1
ATOM 2133 C C . LEU A 1 273 ? -14.271 -9.806 13.579 1.00 86.88 273 LEU A C 1
ATOM 2135 O O . LEU A 1 273 ? -14.192 -10.459 12.539 1.00 86.88 273 LEU A O 1
ATOM 2139 N N . SER A 1 274 ? -14.754 -8.572 13.611 1.00 87.94 274 SER A N 1
ATOM 2140 C CA . SER A 1 274 ? -15.052 -7.761 12.437 1.00 87.94 274 SER A CA 1
ATOM 2141 C C . SER A 1 274 ? -14.140 -6.540 12.429 1.00 87.94 274 SER A C 1
ATOM 2143 O O . SER A 1 274 ? -13.957 -5.895 13.460 1.00 87.94 274 SER A O 1
ATOM 2145 N N . PHE A 1 275 ? -13.584 -6.226 11.265 1.00 89.50 275 PHE A N 1
ATOM 2146 C CA . PHE A 1 275 ? -12.624 -5.152 11.042 1.00 89.50 275 PHE A CA 1
ATOM 2147 C C . PHE A 1 275 ? -13.254 -4.119 10.113 1.00 89.50 275 PHE A C 1
ATOM 2149 O O . PHE A 1 275 ? -13.666 -4.438 9.001 1.00 89.50 275 PHE A O 1
ATOM 2156 N N . VAL A 1 276 ? -13.358 -2.876 10.564 1.00 89.44 276 VAL A N 1
ATOM 2157 C CA . VAL A 1 276 ? -14.044 -1.816 9.826 1.00 89.44 276 VAL A CA 1
ATOM 2158 C C . VAL A 1 276 ? -13.114 -0.613 9.704 1.00 89.44 276 VAL A C 1
ATOM 2160 O O . VAL A 1 276 ? -12.951 0.138 10.669 1.00 89.44 276 VAL A O 1
ATOM 2163 N N . PRO A 1 277 ? -12.480 -0.419 8.536 1.00 90.00 277 PRO A N 1
ATOM 2164 C CA . PRO A 1 277 ? -11.754 0.805 8.234 1.00 90.00 277 PRO A CA 1
ATOM 2165 C C . PRO A 1 277 ? -12.710 2.001 8.230 1.00 90.00 277 PRO A C 1
ATOM 2167 O O . PRO A 1 277 ? -13.666 2.045 7.450 1.00 90.00 277 PRO A O 1
ATOM 2170 N N . ILE A 1 278 ? -12.442 2.978 9.091 1.00 90.44 278 ILE A N 1
ATOM 2171 C CA . ILE A 1 278 ? -13.197 4.232 9.169 1.00 90.44 278 ILE A CA 1
ATOM 2172 C C . ILE A 1 278 ? -12.271 5.402 8.837 1.00 90.44 278 ILE A C 1
ATOM 2174 O O . ILE A 1 278 ? -11.103 5.406 9.230 1.00 90.44 278 ILE A O 1
ATOM 2178 N N . ASN A 1 279 ? -12.784 6.384 8.104 1.00 88.62 279 ASN A N 1
ATOM 2179 C CA . ASN A 1 279 ? -12.057 7.588 7.724 1.00 88.62 279 ASN A CA 1
ATOM 2180 C C . ASN A 1 279 ? -12.790 8.832 8.228 1.00 88.62 279 ASN A C 1
ATOM 2182 O O . ASN A 1 279 ? -14.014 8.919 8.141 1.00 88.62 279 ASN A O 1
ATOM 2186 N N . LEU A 1 280 ? -12.046 9.798 8.760 1.00 88.12 280 LEU A N 1
ATOM 2187 C CA . LEU A 1 280 ? -12.560 11.135 9.031 1.00 88.12 280 LEU A CA 1
ATOM 2188 C C . LEU A 1 280 ? -11.517 12.168 8.628 1.00 88.12 280 LEU A C 1
ATOM 2190 O O . LEU A 1 280 ? -10.463 12.237 9.259 1.00 88.12 280 LEU A O 1
ATOM 2194 N N . GLN A 1 281 ? -11.857 13.016 7.653 1.00 81.06 281 GLN A N 1
ATOM 2195 C CA . GLN A 1 281 ? -11.004 14.118 7.197 1.00 81.06 281 GLN A CA 1
ATOM 2196 C C . GLN A 1 281 ? -9.567 13.650 6.914 1.00 81.06 281 GLN A C 1
ATOM 2198 O O . GLN A 1 281 ? -8.634 14.125 7.557 1.00 81.06 281 GLN A O 1
ATOM 2203 N N . GLU A 1 282 ? -9.410 12.682 6.005 1.00 78.56 282 GLU A N 1
ATOM 2204 C CA . GLU A 1 282 ? -8.096 12.180 5.563 1.00 78.56 282 GLU A CA 1
ATOM 2205 C C . GLU A 1 282 ? -7.309 11.415 6.648 1.00 78.56 282 GLU A C 1
ATOM 2207 O O . GLU A 1 282 ? -6.121 11.142 6.501 1.00 78.56 282 GLU A O 1
ATOM 2212 N N . HIS A 1 283 ? -7.969 10.996 7.733 1.00 90.12 283 HIS A N 1
ATOM 2213 C CA . HIS A 1 283 ? -7.364 10.151 8.764 1.00 90.12 283 HIS A CA 1
ATOM 2214 C C . HIS A 1 283 ? -8.062 8.796 8.869 1.00 90.12 283 HIS A C 1
ATOM 2216 O O . HIS A 1 283 ? -9.266 8.732 9.122 1.00 90.12 283 HIS A O 1
ATOM 2222 N N . TRP A 1 284 ? -7.286 7.720 8.726 1.00 91.94 284 TRP A N 1
ATOM 2223 C CA . TRP A 1 284 ? -7.745 6.339 8.857 1.00 91.94 284 TRP A CA 1
ATOM 2224 C C . TRP A 1 284 ? -7.613 5.813 10.291 1.00 91.94 284 TRP A C 1
ATOM 2226 O O . TRP A 1 284 ? -6.546 5.906 10.900 1.00 91.94 284 TRP A O 1
ATOM 2236 N N . SER A 1 285 ? -8.669 5.160 10.771 1.00 94.06 285 SER A N 1
ATOM 2237 C CA . SER A 1 285 ? -8.690 4.395 12.023 1.00 94.06 285 SER A CA 1
ATOM 2238 C C . SER A 1 285 ? -9.304 3.012 11.797 1.00 94.06 285 SER A C 1
ATOM 2240 O O . SER A 1 285 ? -10.033 2.792 10.825 1.00 94.06 285 SER A O 1
ATOM 2242 N N . LEU A 1 286 ? -9.017 2.067 12.695 1.00 94.56 286 LEU A N 1
ATOM 2243 C CA . LEU A 1 286 ? -9.590 0.720 12.650 1.00 94.56 286 LEU A CA 1
ATOM 2244 C C . LEU A 1 286 ? -10.635 0.556 13.744 1.00 94.56 286 LEU A C 1
ATOM 2246 O O . LEU A 1 286 ? -10.292 0.605 14.922 1.00 94.56 286 LEU A O 1
ATOM 2250 N N . LEU A 1 287 ? -11.884 0.298 13.375 1.00 93.81 287 LEU A N 1
ATOM 2251 C CA . LEU A 1 287 ? -12.887 -0.190 14.314 1.00 93.81 287 LEU A CA 1
ATOM 2252 C C . LEU A 1 287 ? -12.880 -1.722 14.304 1.00 93.81 287 LEU A C 1
ATOM 2254 O O . LEU A 1 287 ? -13.122 -2.344 13.273 1.00 93.81 287 LEU A O 1
ATOM 2258 N N . ILE A 1 288 ? -12.614 -2.326 15.456 1.00 93.31 288 ILE A N 1
ATOM 2259 C CA . ILE A 1 288 ? -12.601 -3.774 15.670 1.00 93.31 288 ILE A CA 1
ATOM 2260 C C . ILE A 1 288 ? -13.783 -4.110 16.568 1.00 93.31 288 ILE A C 1
ATOM 2262 O O . ILE A 1 288 ? -13.899 -3.567 17.667 1.00 93.31 288 ILE A O 1
ATOM 2266 N N . ILE A 1 289 ? -14.671 -4.987 16.112 1.00 88.19 289 ILE A N 1
ATOM 2267 C CA . ILE A 1 289 ? -15.864 -5.389 16.861 1.00 88.19 289 ILE A CA 1
ATOM 2268 C C . ILE A 1 289 ? -15.832 -6.896 17.062 1.00 88.19 289 ILE A C 1
ATOM 2270 O O . ILE A 1 289 ? -15.756 -7.654 16.095 1.00 88.19 289 ILE A O 1
ATOM 2274 N N . GLN A 1 290 ? -15.934 -7.325 18.317 1.00 87.62 290 GLN A N 1
ATOM 2275 C CA . GLN A 1 290 ? -16.207 -8.717 18.641 1.00 87.62 290 GLN A CA 1
ATOM 2276 C C . GLN A 1 290 ? -17.669 -9.014 18.308 1.00 87.62 290 GLN A C 1
ATOM 2278 O O . GLN A 1 290 ? -18.568 -8.281 18.726 1.00 87.62 290 GLN A O 1
ATOM 2283 N N . ARG A 1 291 ? -17.915 -10.061 17.520 1.00 80.25 291 ARG A N 1
ATOM 2284 C CA . ARG A 1 291 ? -19.230 -10.336 16.931 1.00 80.25 291 ARG A CA 1
ATOM 2285 C C . ARG A 1 291 ? -20.324 -10.571 17.958 1.00 80.25 291 ARG A C 1
ATOM 2287 O O . ARG A 1 291 ? -21.455 -10.247 17.644 1.00 80.25 291 ARG A O 1
ATOM 2294 N N . ASP A 1 292 ? -19.991 -11.062 19.150 1.00 79.00 292 ASP A N 1
ATOM 2295 C CA . ASP A 1 292 ? -20.920 -11.227 20.279 1.00 79.00 292 ASP A CA 1
ATOM 2296 C C . ASP A 1 292 ? -21.309 -9.900 20.972 1.00 79.00 292 ASP A C 1
ATOM 2298 O O . ASP A 1 292 ? -22.131 -9.886 21.894 1.00 79.00 292 ASP A O 1
ATOM 2302 N N . GLY A 1 293 ? -20.719 -8.778 20.549 1.00 78.56 293 GLY A N 1
ATOM 2303 C CA . GLY A 1 293 ? -20.922 -7.452 21.123 1.00 78.56 293 GLY A CA 1
ATOM 2304 C C . GLY A 1 293 ? -20.231 -7.231 22.468 1.00 78.56 293 GLY A C 1
ATOM 2305 O O . GLY A 1 293 ? -20.507 -6.229 23.129 1.00 78.56 293 GLY A O 1
ATOM 2306 N N . ALA A 1 294 ? -19.336 -8.121 22.905 1.00 83.12 294 ALA A N 1
ATOM 2307 C CA . ALA A 1 294 ? -18.616 -7.939 24.163 1.00 83.12 294 ALA A CA 1
ATOM 2308 C C . ALA A 1 294 ? -17.744 -6.676 24.133 1.00 83.12 294 ALA A C 1
ATOM 2310 O O . ALA A 1 294 ? -17.771 -5.888 25.081 1.00 83.12 294 ALA A O 1
ATOM 2311 N N . HIS A 1 295 ? -17.036 -6.452 23.023 1.00 88.12 295 HIS A N 1
ATOM 2312 C CA . HIS A 1 295 ? -16.082 -5.357 22.880 1.00 88.12 295 HIS A CA 1
ATOM 2313 C C . HIS A 1 295 ? -16.168 -4.698 21.500 1.00 88.12 295 HIS A C 1
ATOM 2315 O O . HIS A 1 295 ? -16.257 -5.379 20.477 1.00 88.12 295 HIS A O 1
ATOM 2321 N N . ALA A 1 296 ? -16.058 -3.371 21.477 1.00 90.88 296 ALA A N 1
ATOM 2322 C CA . ALA A 1 296 ? -15.709 -2.600 20.291 1.00 90.88 296 ALA A CA 1
ATOM 2323 C C . ALA A 1 296 ? -14.521 -1.686 20.602 1.00 90.88 296 ALA A C 1
ATOM 2325 O O . ALA A 1 296 ? -14.574 -0.860 21.515 1.00 90.88 296 ALA A O 1
ATOM 2326 N N . VAL A 1 297 ? -13.442 -1.825 19.841 1.00 94.25 297 VAL A N 1
ATOM 2327 C CA . VAL A 1 297 ? -12.208 -1.068 20.043 1.00 94.25 297 VAL A CA 1
ATOM 2328 C C . VAL A 1 297 ? -11.907 -0.259 18.793 1.00 94.25 297 VAL A C 1
ATOM 2330 O O . VAL A 1 297 ? -11.911 -0.801 17.693 1.00 94.25 297 VAL A O 1
ATOM 2333 N N . VAL A 1 298 ? -11.632 1.032 18.958 1.00 95.19 298 VAL A N 1
ATOM 2334 C CA . VAL A 1 298 ? -11.058 1.857 17.893 1.00 95.19 298 VAL A CA 1
ATOM 2335 C C . VAL A 1 298 ? -9.557 1.966 18.121 1.00 95.19 298 VAL A C 1
ATOM 2337 O O . VAL A 1 298 ? -9.128 2.456 19.166 1.00 95.19 298 VAL A O 1
ATOM 2340 N N . PHE A 1 299 ? -8.776 1.526 17.140 1.00 95.50 299 PHE A N 1
ATOM 2341 C CA . PHE A 1 299 ? -7.346 1.793 17.049 1.00 95.50 299 PHE A CA 1
ATOM 2342 C C . PHE A 1 299 ? -7.101 3.037 16.186 1.00 95.50 299 PHE A C 1
ATOM 2344 O O . PHE A 1 299 ? -7.503 3.081 15.020 1.00 95.50 299 PHE A O 1
ATOM 2351 N N . ASP A 1 300 ? -6.426 4.034 16.760 1.00 94.38 300 ASP A N 1
ATOM 2352 C CA . ASP A 1 300 ? -5.993 5.259 16.083 1.00 94.38 300 ASP A CA 1
ATOM 2353 C C . ASP A 1 300 ? -4.491 5.488 16.335 1.00 94.38 300 ASP A C 1
ATOM 2355 O O . ASP A 1 300 ? -4.025 5.606 17.466 1.00 94.38 300 ASP A O 1
ATOM 2359 N N . SER A 1 301 ? -3.712 5.558 15.260 1.00 93.75 301 SER A N 1
ATOM 2360 C CA . SER A 1 301 ? -2.254 5.722 15.309 1.00 93.75 301 SER A CA 1
ATOM 2361 C C . SER A 1 301 ? -1.778 7.172 15.497 1.00 93.75 301 SER A C 1
ATOM 2363 O O . SER A 1 301 ? -0.580 7.432 15.394 1.00 93.75 301 SER A O 1
ATOM 2365 N N . ASN A 1 302 ? -2.690 8.119 15.735 1.00 92.19 302 ASN A N 1
ATOM 2366 C CA . ASN A 1 302 ? -2.401 9.526 16.012 1.00 92.19 302 ASN A CA 1
ATOM 2367 C C . ASN A 1 302 ? -3.248 10.048 17.184 1.00 92.19 302 ASN A C 1
ATOM 2369 O O . ASN A 1 302 ? -4.002 11.016 17.053 1.00 92.19 302 ASN A O 1
ATOM 2373 N N . LEU A 1 303 ? -3.145 9.375 18.328 1.00 89.75 303 LEU A N 1
ATOM 2374 C CA . LEU A 1 303 ? -3.704 9.842 19.596 1.00 89.75 303 LEU A CA 1
ATOM 2375 C C . LEU A 1 303 ? -2.634 10.568 20.411 1.00 89.75 303 LEU A C 1
ATOM 2377 O O . LEU A 1 303 ? -1.443 10.308 20.265 1.00 89.75 303 LEU A O 1
ATOM 2381 N N . CYS A 1 304 ? -3.063 11.456 21.308 1.00 81.62 304 CYS A N 1
ATOM 2382 C CA . CYS A 1 304 ? -2.178 12.038 22.308 1.00 81.62 304 CYS A CA 1
ATOM 2383 C C . CYS A 1 304 ? -1.552 10.922 23.158 1.00 81.62 304 CYS A C 1
ATOM 2385 O O . CYS A 1 304 ? -2.226 9.938 23.476 1.00 81.62 304 CYS A O 1
ATOM 2387 N N . ASP A 1 305 ? -0.290 11.110 23.545 1.00 62.34 305 ASP A N 1
ATOM 2388 C CA . ASP A 1 305 ? 0.593 10.144 24.215 1.00 62.34 305 ASP A CA 1
ATOM 2389 C C . ASP A 1 305 ? 0.156 9.731 25.637 1.00 62.34 305 ASP A C 1
ATOM 2391 O O . ASP A 1 305 ? 0.889 9.857 26.615 1.00 62.34 305 ASP A O 1
ATOM 2395 N N . ALA A 1 306 ? -1.042 9.167 25.778 1.00 52.31 306 ALA A N 1
ATOM 2396 C CA . ALA A 1 306 ? -1.430 8.451 26.987 1.00 52.31 306 ALA A CA 1
ATOM 2397 C C . ALA A 1 306 ? -0.606 7.158 27.149 1.00 52.31 306 ALA A C 1
ATOM 2399 O O . ALA A 1 306 ? -0.286 6.776 28.272 1.00 52.31 306 ALA A O 1
ATOM 2400 N N . HIS A 1 307 ? -0.207 6.515 26.040 1.00 48.47 307 HIS A N 1
ATOM 2401 C CA . HIS A 1 307 ? 0.613 5.299 26.069 1.00 48.47 307 HIS A CA 1
ATOM 2402 C C . HIS A 1 307 ? 2.094 5.584 26.390 1.00 48.47 307 HIS A C 1
ATOM 2404 O O . HIS A 1 307 ? 2.670 4.829 27.163 1.00 48.47 307 HIS A O 1
ATOM 2410 N N . ALA A 1 308 ? 2.713 6.677 25.918 1.00 44.00 308 ALA A N 1
ATOM 2411 C CA . ALA A 1 308 ? 4.105 6.979 26.294 1.00 44.00 308 ALA A CA 1
ATOM 2412 C C . ALA A 1 308 ? 4.267 7.177 27.816 1.00 44.00 308 ALA A C 1
ATOM 2414 O O . ALA A 1 308 ? 5.244 6.720 28.393 1.00 44.00 308 ALA A O 1
ATOM 2415 N N . LEU A 1 309 ? 3.264 7.763 28.481 1.00 40.66 309 LEU A N 1
ATOM 2416 C CA . LEU A 1 309 ? 3.249 7.965 29.936 1.00 40.66 309 LEU A CA 1
ATOM 2417 C C . LEU A 1 309 ? 2.914 6.698 30.748 1.00 40.66 309 LEU A C 1
ATOM 2419 O O . LEU A 1 309 ? 3.239 6.640 31.930 1.00 40.66 309 LEU A O 1
ATOM 2423 N N . ALA A 1 310 ? 2.265 5.691 30.153 1.00 44.16 310 ALA A N 1
ATOM 2424 C CA . ALA A 1 310 ? 1.873 4.458 30.848 1.00 44.16 310 ALA A CA 1
ATOM 2425 C C . ALA A 1 310 ? 2.989 3.396 30.900 1.00 44.16 310 ALA A C 1
ATOM 2427 O O . ALA A 1 310 ? 2.975 2.542 31.785 1.00 44.16 310 ALA A O 1
ATOM 2428 N N . PHE A 1 311 ? 3.949 3.449 29.968 1.00 45.41 311 PHE A N 1
ATOM 2429 C CA . PHE A 1 311 ? 5.052 2.480 29.862 1.00 45.41 311 PHE A CA 1
ATOM 2430 C C . PHE A 1 311 ? 6.419 3.051 30.250 1.00 45.41 311 PHE A C 1
ATOM 2432 O O . PHE A 1 311 ? 7.392 2.298 30.310 1.00 45.41 311 PHE A O 1
ATOM 2439 N N . ASP A 1 312 ? 6.492 4.342 30.581 1.00 38.72 312 ASP A N 1
ATOM 2440 C CA . ASP A 1 312 ? 7.675 4.986 31.156 1.00 38.72 312 ASP A CA 1
ATOM 2441 C C . ASP A 1 312 ? 7.815 4.638 32.654 1.00 38.72 312 ASP A C 1
ATOM 2443 O O . ASP A 1 312 ? 7.841 5.488 33.541 1.00 38.72 312 ASP A O 1
ATOM 2447 N N . THR A 1 313 ? 7.850 3.339 32.971 1.00 40.06 313 THR A N 1
ATOM 2448 C CA . THR A 1 313 ? 8.384 2.858 34.250 1.00 40.06 313 THR A CA 1
ATOM 2449 C C . THR A 1 313 ? 9.853 2.540 34.023 1.00 40.06 313 THR A C 1
ATOM 2451 O O . THR A 1 313 ? 10.187 1.504 33.448 1.00 40.06 313 THR A O 1
ATOM 2454 N N . GLY A 1 314 ? 10.716 3.472 34.416 1.00 37.16 314 GLY A N 1
ATOM 2455 C CA . GLY A 1 314 ? 12.150 3.423 34.175 1.00 37.16 314 GLY A CA 1
ATOM 2456 C C . GLY A 1 314 ? 12.872 2.152 34.648 1.00 37.16 314 GLY A C 1
ATOM 2457 O O . GLY A 1 314 ? 12.450 1.446 35.560 1.00 37.16 314 GLY A O 1
ATOM 2458 N N . THR A 1 315 ? 14.045 1.968 34.038 1.00 34.22 315 THR A N 1
ATOM 2459 C CA . THR A 1 315 ? 15.156 1.031 34.312 1.00 34.22 315 THR A CA 1
ATOM 2460 C C . THR A 1 315 ? 14.989 -0.460 33.939 1.00 34.22 315 THR A C 1
ATOM 2462 O O . THR A 1 315 ? 14.106 -1.145 34.449 1.00 34.22 315 THR A O 1
ATOM 2465 N N . PRO A 1 316 ? 15.891 -1.011 33.092 1.00 37.88 316 PRO A N 1
ATOM 2466 C CA . PRO A 1 316 ? 15.916 -2.417 32.681 1.00 37.88 316 PRO A CA 1
ATOM 2467 C C . PRO A 1 316 ? 16.708 -3.307 33.662 1.00 37.88 316 PRO A C 1
ATOM 2469 O O . PRO A 1 316 ? 17.575 -4.071 33.249 1.00 37.88 316 PRO A O 1
ATOM 2472 N N . GLU A 1 317 ? 16.415 -3.240 34.962 1.00 33.50 317 GLU A N 1
ATOM 2473 C CA . GLU A 1 317 ? 17.035 -4.112 35.978 1.00 33.50 317 GLU A CA 1
ATOM 2474 C C . GLU A 1 317 ? 15.985 -4.707 36.925 1.00 33.50 317 GLU A C 1
ATOM 2476 O O . GLU A 1 317 ? 15.969 -4.453 38.122 1.00 33.50 317 GLU A O 1
ATOM 2481 N N . ALA A 1 318 ? 15.072 -5.515 36.384 1.00 31.34 318 ALA A N 1
ATOM 2482 C CA . ALA A 1 318 ? 14.315 -6.500 37.165 1.00 31.34 318 ALA A CA 1
ATOM 2483 C C . ALA A 1 318 ? 13.682 -7.550 36.238 1.00 31.34 318 ALA A C 1
ATOM 2485 O O . ALA A 1 318 ? 12.469 -7.775 36.235 1.00 31.34 318 ALA A O 1
ATOM 2486 N N . ALA A 1 319 ? 14.504 -8.213 35.423 1.00 35.19 319 ALA A N 1
ATOM 2487 C CA . ALA A 1 319 ? 14.116 -9.471 34.793 1.00 35.19 319 ALA A CA 1
ATOM 2488 C C . ALA A 1 319 ? 14.041 -10.551 35.886 1.00 35.19 319 ALA A C 1
ATOM 2490 O O . ALA A 1 319 ? 15.005 -11.269 36.132 1.00 35.19 319 ALA A O 1
ATOM 2491 N N . GLY A 1 320 ? 12.925 -10.611 36.616 1.00 30.67 320 GLY A N 1
ATOM 2492 C CA . GLY A 1 320 ? 12.803 -11.583 37.700 1.00 30.67 320 GLY A CA 1
ATOM 2493 C C . GLY A 1 320 ? 11.586 -11.494 38.614 1.00 30.67 320 GLY A C 1
ATOM 2494 O O . GLY A 1 320 ? 11.690 -11.990 39.721 1.00 30.67 320 GLY A O 1
ATOM 2495 N N . ALA A 1 321 ? 10.463 -10.880 38.224 1.00 34.16 321 ALA A N 1
ATOM 2496 C CA . ALA A 1 321 ? 9.169 -11.076 38.903 1.00 34.16 321 ALA A CA 1
ATOM 2497 C C . ALA A 1 321 ? 8.032 -10.366 38.146 1.00 34.16 321 ALA A C 1
ATOM 2499 O O . ALA A 1 321 ? 7.687 -9.230 38.453 1.00 34.16 321 ALA A O 1
ATOM 2500 N N . ARG A 1 322 ? 7.411 -11.025 37.162 1.00 36.53 322 ARG A N 1
ATOM 2501 C CA . ARG A 1 322 ? 6.092 -10.613 36.637 1.00 36.53 322 ARG A CA 1
ATOM 2502 C C . ARG A 1 322 ? 5.182 -11.827 36.455 1.00 36.53 322 ARG A C 1
ATOM 2504 O O . ARG A 1 322 ? 4.712 -12.112 35.367 1.00 36.53 322 ARG A O 1
ATOM 2511 N N . ASN A 1 323 ? 4.949 -12.532 37.560 1.00 35.31 323 ASN A N 1
ATOM 2512 C CA . ASN A 1 323 ? 3.782 -13.389 37.762 1.00 35.31 323 ASN A CA 1
ATOM 2513 C C . ASN A 1 323 ? 3.072 -12.892 39.025 1.00 35.31 323 ASN A C 1
ATOM 2515 O O . ASN A 1 323 ? 3.324 -13.401 40.109 1.00 35.31 323 ASN A O 1
ATOM 2519 N N . ALA A 1 324 ? 2.274 -11.836 38.879 1.00 28.98 324 ALA A N 1
ATOM 2520 C CA . ALA A 1 324 ? 1.176 -11.448 39.766 1.00 28.98 324 ALA A CA 1
ATOM 2521 C C . ALA A 1 324 ? 0.632 -10.107 39.260 1.00 28.98 324 ALA A C 1
ATOM 2523 O O . ALA A 1 324 ? 1.285 -9.075 39.399 1.00 28.98 324 ALA A O 1
ATOM 2524 N N . ILE A 1 325 ? -0.564 -10.116 38.675 1.00 35.03 325 ILE A N 1
ATOM 2525 C CA . ILE A 1 325 ? -1.424 -8.932 38.721 1.00 35.03 325 ILE A CA 1
ATOM 2526 C C . ILE A 1 325 ? -1.861 -8.838 40.191 1.00 35.03 325 ILE A C 1
ATOM 2528 O O . ILE A 1 325 ? -2.460 -9.803 40.671 1.00 35.03 325 ILE A O 1
ATOM 2532 N N . PRO A 1 326 ? -1.549 -7.770 40.947 1.00 29.94 326 PRO A N 1
ATOM 2533 C CA . PRO A 1 326 ? -2.083 -7.641 42.290 1.00 29.94 326 PRO A CA 1
ATOM 2534 C C . PRO A 1 326 ? -3.567 -7.298 42.166 1.00 29.94 326 PRO A C 1
ATOM 2536 O O . PRO A 1 326 ? -3.930 -6.206 41.725 1.00 29.94 326 PRO A O 1
ATOM 2539 N N . GLU A 1 327 ? -4.431 -8.231 42.557 1.00 37.22 327 GLU A N 1
ATOM 2540 C CA . GLU A 1 327 ? -5.779 -7.879 42.984 1.00 37.22 327 GLU A CA 1
ATOM 2541 C C . GLU A 1 327 ? -5.657 -6.960 44.209 1.00 37.22 327 GLU A C 1
ATOM 2543 O O . GLU A 1 327 ? -5.087 -7.334 45.231 1.00 37.22 327 GLU A O 1
ATOM 2548 N N . GLY A 1 328 ? -6.179 -5.738 44.090 1.00 37.12 328 GLY A N 1
ATOM 2549 C CA . GLY A 1 328 ? -6.344 -4.817 45.213 1.00 37.12 328 GLY A CA 1
ATOM 2550 C C . GLY A 1 328 ? -5.170 -3.867 45.466 1.00 37.12 328 GLY A C 1
ATOM 2551 O O . GLY A 1 328 ? -4.387 -4.053 46.391 1.00 37.12 328 GLY A O 1
ATOM 2552 N N . SER A 1 329 ? -5.127 -2.757 44.728 1.00 26.34 329 SER A N 1
ATOM 2553 C CA . SER A 1 329 ? -4.515 -1.515 45.212 1.00 26.34 329 SER A CA 1
ATOM 2554 C C . SER A 1 329 ? -5.386 -0.329 44.808 1.00 26.34 329 SER A C 1
ATOM 2556 O O . SER A 1 329 ? -5.438 0.089 43.654 1.00 26.34 329 SER A O 1
ATOM 2558 N N . SER A 1 330 ? -6.123 0.186 45.788 1.00 33.81 330 SER A N 1
ATOM 2559 C CA . SER A 1 330 ? -6.956 1.382 45.721 1.00 33.81 330 SER A CA 1
ATOM 2560 C C . SER A 1 330 ? -6.104 2.651 45.863 1.00 33.81 330 SER A C 1
ATOM 2562 O O . SER A 1 330 ? -6.238 3.393 46.836 1.00 33.81 330 SER A O 1
ATOM 2564 N N . ALA A 1 331 ? -5.224 2.900 44.893 1.00 32.16 331 ALA A N 1
ATOM 2565 C CA . ALA A 1 331 ? -4.555 4.184 44.698 1.00 32.16 331 ALA A CA 1
ATOM 2566 C C . ALA A 1 331 ? -4.875 4.674 43.279 1.00 32.16 331 ALA A C 1
ATOM 2568 O O . ALA A 1 331 ? -4.431 4.099 42.289 1.00 32.16 331 ALA A O 1
ATOM 2569 N N . GLY A 1 332 ? -5.729 5.698 43.198 1.00 31.27 332 GLY A N 1
ATOM 2570 C CA . GLY A 1 332 ? -6.367 6.183 41.977 1.00 31.27 332 GLY A CA 1
ATOM 2571 C C . GLY A 1 332 ? -5.410 6.757 40.935 1.00 31.27 332 GLY A C 1
ATOM 2572 O O . GLY A 1 332 ? -5.280 7.969 40.808 1.00 31.27 332 GLY A O 1
ATOM 2573 N N . SER A 1 333 ? -4.835 5.888 40.113 1.00 32.97 333 SER A N 1
ATOM 2574 C CA . SER A 1 333 ? -4.498 6.224 38.733 1.00 32.97 333 SER A CA 1
ATOM 2575 C C . SER A 1 333 ? -5.703 5.820 37.890 1.00 32.97 333 SER A C 1
ATOM 2577 O O . SER A 1 333 ? -5.901 4.650 37.574 1.00 32.97 333 SER A O 1
ATOM 2579 N N . GLN A 1 334 ? -6.584 6.781 37.587 1.00 35.28 334 GLN A N 1
ATOM 2580 C CA . GLN A 1 334 ? -7.551 6.553 36.515 1.00 35.28 334 GLN A CA 1
ATOM 2581 C C . GLN A 1 334 ? -6.750 6.145 35.271 1.00 35.28 334 GLN A C 1
ATOM 2583 O O . GLN A 1 334 ? -5.775 6.836 34.961 1.00 35.28 334 GLN A O 1
ATOM 2588 N N . PRO A 1 335 ? -7.115 5.055 34.571 1.00 47.28 335 PRO A N 1
ATOM 2589 C CA . PRO A 1 335 ? -6.508 4.746 33.289 1.00 47.28 335 PRO A CA 1
ATOM 2590 C C . PRO A 1 335 ? -6.643 5.991 32.412 1.00 47.28 335 PRO A C 1
ATOM 2592 O O . PRO A 1 335 ? -7.760 6.444 32.154 1.00 47.28 335 PRO A O 1
ATOM 2595 N N . LEU A 1 336 ? -5.520 6.599 32.026 1.00 56.41 336 LEU A N 1
ATOM 2596 C CA . LEU A 1 336 ? -5.520 7.726 31.102 1.00 56.41 336 LEU A CA 1
ATOM 2597 C C . LEU A 1 336 ? -6.087 7.213 29.779 1.00 56.41 336 LEU A C 1
ATOM 2599 O O . LEU A 1 336 ? -5.403 6.529 29.023 1.00 56.41 336 LEU A O 1
ATOM 2603 N N . VAL A 1 337 ? -7.366 7.497 29.531 1.00 69.62 337 VAL A N 1
ATOM 2604 C CA . VAL A 1 337 ? -8.012 7.158 28.264 1.00 69.62 337 VAL A CA 1
ATOM 2605 C C . VAL A 1 337 ? -7.339 8.004 27.181 1.00 69.62 337 VAL A C 1
ATOM 2607 O O . VAL A 1 337 ? -7.358 9.237 27.296 1.00 69.62 337 VAL A O 1
ATOM 2610 N N . PRO A 1 338 ? -6.734 7.385 26.150 1.00 81.50 338 PRO A N 1
ATOM 2611 C CA . PRO A 1 338 ? -6.152 8.114 25.034 1.00 81.50 338 PRO A CA 1
ATOM 2612 C C . PRO A 1 338 ? -7.181 9.066 24.421 1.00 81.50 338 PRO A C 1
ATOM 2614 O O . PRO A 1 338 ? -8.356 8.719 24.299 1.00 81.50 338 PRO A O 1
ATOM 2617 N N . LYS A 1 339 ? -6.750 10.268 24.036 1.00 85.75 339 LYS A N 1
ATOM 2618 C CA . LYS A 1 339 ? -7.608 11.258 23.372 1.00 85.75 339 LYS A CA 1
ATOM 2619 C C . LYS A 1 339 ? -7.029 11.630 22.024 1.00 85.75 339 LYS A C 1
ATOM 2621 O O . LYS A 1 339 ? -5.814 11.712 21.875 1.00 85.75 339 LYS A O 1
ATOM 2626 N N . SER A 1 340 ? -7.896 11.891 21.057 1.00 87.25 340 SER A N 1
ATOM 2627 C CA . SER A 1 340 ? -7.475 12.451 19.778 1.00 87.25 340 SER A CA 1
ATOM 2628 C C . SER A 1 340 ? -7.018 13.907 19.966 1.00 87.25 340 SER A C 1
ATOM 2630 O O . SER A 1 340 ? -7.735 14.680 20.610 1.00 87.25 340 SER A O 1
ATOM 2632 N N . PRO A 1 341 ? -5.887 14.326 19.365 1.00 87.25 341 PRO A N 1
ATOM 2633 C CA . PRO A 1 341 ? -5.479 15.731 19.336 1.00 87.25 341 PRO A CA 1
ATOM 2634 C C . PRO A 1 341 ? -6.446 16.596 18.511 1.00 87.25 341 PRO A C 1
ATOM 2636 O O . PRO A 1 341 ? -6.513 17.809 18.694 1.00 87.25 341 PRO A O 1
ATOM 2639 N N . ASN A 1 342 ? -7.230 15.982 17.616 1.00 89.44 342 ASN A N 1
ATOM 2640 C CA . ASN A 1 342 ? -8.295 16.646 16.873 1.00 89.44 342 ASN A CA 1
ATOM 2641 C C . ASN A 1 342 ? -9.634 16.526 17.639 1.00 89.44 342 ASN A C 1
ATOM 2643 O O . ASN A 1 342 ? -10.143 15.406 17.784 1.00 89.44 342 ASN A O 1
ATOM 2647 N N . PRO A 1 343 ? -10.251 17.644 18.075 1.00 89.25 343 PRO A N 1
ATOM 2648 C CA . PRO A 1 343 ? -11.489 17.623 18.855 1.00 89.25 343 PRO A CA 1
ATOM 2649 C C . PRO A 1 343 ? -12.705 17.137 18.056 1.00 89.25 343 PRO A C 1
ATOM 2651 O O . PRO A 1 343 ? -13.593 16.514 18.631 1.00 89.25 343 PRO A O 1
ATOM 2654 N N . LYS A 1 344 ? -12.746 17.357 16.732 1.00 91.50 344 LYS A N 1
ATOM 2655 C CA . LYS A 1 344 ? -13.819 16.820 15.876 1.00 91.50 344 LYS A CA 1
ATOM 2656 C C . LYS A 1 344 ? -13.752 15.299 15.817 1.00 91.50 344 LYS A C 1
ATOM 2658 O O . LYS A 1 344 ? -14.776 14.636 15.927 1.00 91.50 344 LYS A O 1
ATOM 2663 N N . ARG A 1 345 ? -12.539 14.754 15.701 1.00 91.69 345 ARG A N 1
ATOM 2664 C CA . ARG A 1 345 ? -12.313 13.305 15.700 1.00 91.69 345 ARG A CA 1
ATOM 2665 C C . ARG A 1 345 ? -12.629 12.680 17.056 1.00 91.69 345 ARG A C 1
ATOM 2667 O O . ARG A 1 345 ? -13.268 11.637 17.095 1.00 91.69 345 ARG A O 1
ATOM 2674 N N . GLN A 1 346 ? -12.277 13.350 18.157 1.00 93.06 346 GLN A N 1
ATOM 2675 C CA . GLN A 1 346 ? -12.683 12.906 19.493 1.00 93.06 346 GLN A CA 1
ATOM 2676 C C . GLN A 1 346 ? -14.212 12.850 19.625 1.00 93.06 346 GLN A C 1
ATOM 2678 O O . GLN A 1 346 ? -14.749 11.821 20.019 1.00 93.06 346 GLN A O 1
ATOM 2683 N N . ALA A 1 347 ? -14.915 13.915 19.226 1.00 92.69 347 ALA A N 1
ATOM 2684 C CA . ALA A 1 347 ? -16.376 13.953 19.267 1.00 92.69 347 ALA A CA 1
ATOM 2685 C C . ALA A 1 347 ? -17.020 12.866 18.387 1.00 92.69 347 ALA A C 1
ATOM 2687 O O . ALA A 1 347 ? -18.033 12.282 18.769 1.00 92.69 347 ALA A O 1
ATOM 2688 N N . ALA A 1 348 ? -16.420 12.566 17.232 1.00 93.31 348 ALA A N 1
ATOM 2689 C CA . ALA A 1 348 ? -16.857 11.480 16.363 1.00 93.31 348 ALA A CA 1
ATOM 2690 C C . ALA A 1 348 ? -16.691 10.106 17.041 1.00 93.31 348 ALA A C 1
ATOM 2692 O O . ALA A 1 348 ? -17.617 9.296 17.002 1.00 93.31 348 ALA A O 1
ATOM 2693 N N . TYR A 1 349 ? -15.568 9.846 17.726 1.00 94.31 349 TYR A N 1
ATOM 2694 C CA . TYR A 1 349 ? -15.392 8.619 18.519 1.00 94.31 349 TYR A CA 1
ATOM 2695 C C . TYR A 1 349 ? -16.429 8.499 19.633 1.00 94.31 349 TYR A C 1
ATOM 2697 O O . TYR A 1 349 ? -17.061 7.451 19.769 1.00 94.31 349 TYR A O 1
ATOM 2705 N N . ASP A 1 350 ? -16.666 9.578 20.376 1.00 93.44 350 ASP A N 1
ATOM 2706 C CA . ASP A 1 350 ? -17.648 9.592 21.460 1.00 93.44 350 ASP A CA 1
ATOM 2707 C C . ASP A 1 350 ? -19.070 9.313 20.925 1.00 93.44 350 ASP A C 1
ATOM 2709 O O . ASP A 1 350 ? -19.819 8.517 21.502 1.00 93.44 350 ASP A O 1
ATOM 2713 N N . ALA A 1 351 ? -19.436 9.900 19.778 1.00 93.88 351 ALA A N 1
ATOM 2714 C CA . ALA A 1 351 ? -20.718 9.665 19.109 1.00 93.88 351 ALA A CA 1
ATOM 2715 C C . ALA A 1 351 ? -20.858 8.230 18.571 1.00 93.88 351 ALA A C 1
ATOM 2717 O O . ALA A 1 351 ? -21.932 7.620 18.685 1.00 93.88 351 ALA A O 1
ATOM 2718 N N . LEU A 1 352 ? -19.780 7.674 18.009 1.00 93.44 352 LEU A N 1
ATOM 2719 C CA . LEU A 1 352 ? -19.725 6.291 17.544 1.00 93.44 352 LEU A CA 1
ATOM 2720 C C . LEU A 1 352 ? -19.921 5.324 18.714 1.00 93.44 352 LEU A C 1
ATOM 2722 O O . LEU A 1 352 ? -20.812 4.478 18.655 1.00 93.44 352 LEU A O 1
ATOM 2726 N N . PHE A 1 353 ? -19.165 5.481 19.803 1.00 93.44 353 PHE A N 1
ATOM 2727 C CA . PHE A 1 353 ? -19.301 4.641 20.994 1.00 93.44 353 PHE A CA 1
ATOM 2728 C C . PHE A 1 353 ? -20.689 4.753 21.621 1.00 93.44 353 PHE A C 1
ATOM 2730 O O . PHE A 1 353 ? -21.311 3.732 21.913 1.00 93.44 353 PHE A O 1
ATOM 2737 N N . GLY A 1 354 ? -21.237 5.967 21.728 1.00 90.44 354 GLY A N 1
ATOM 2738 C CA . GLY A 1 354 ? -22.609 6.171 22.192 1.00 90.44 354 GLY A CA 1
ATOM 2739 C C . GLY A 1 354 ? -23.654 5.457 21.324 1.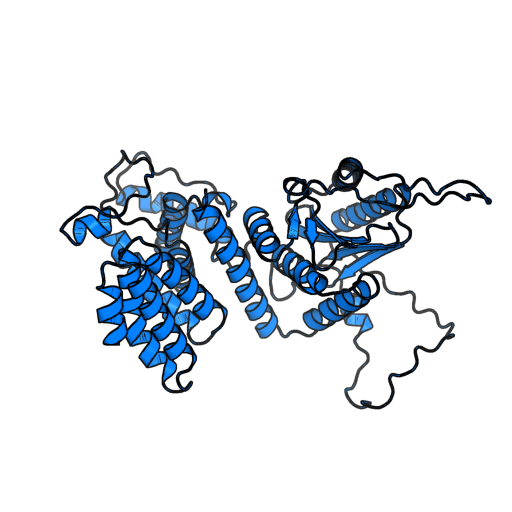00 90.44 354 GLY A C 1
ATOM 2740 O O . GLY A 1 354 ? -24.670 4.989 21.838 1.00 90.44 354 GLY A O 1
ATOM 2741 N N . SER A 1 355 ? -23.410 5.333 20.018 1.00 90.06 355 SER A N 1
ATOM 2742 C CA . SER A 1 355 ? -24.282 4.592 19.098 1.00 90.06 355 SER A CA 1
ATOM 2743 C C . SER A 1 355 ? -24.102 3.077 19.220 1.00 90.06 355 SER A C 1
ATOM 2745 O O . SER A 1 355 ? -25.091 2.352 19.245 1.00 90.06 355 SER A O 1
ATOM 2747 N N . LEU A 1 356 ? -22.866 2.592 19.355 1.00 87.00 356 LEU A N 1
ATOM 2748 C CA . LEU A 1 356 ? -22.558 1.168 19.519 1.00 87.00 356 LEU A CA 1
ATOM 2749 C C . LEU A 1 356 ? -23.121 0.600 20.829 1.00 87.00 356 LEU A C 1
ATOM 2751 O O . LEU A 1 356 ? -23.690 -0.489 20.826 1.00 87.00 356 LEU A O 1
ATOM 2755 N N . ILE A 1 357 ? -23.056 1.361 21.923 1.00 87.00 357 ILE A N 1
ATOM 2756 C CA . ILE A 1 357 ? -23.665 0.976 23.206 1.00 87.00 357 ILE A CA 1
ATOM 2757 C C . ILE A 1 357 ? -25.186 0.831 23.058 1.00 87.00 357 ILE A C 1
ATOM 2759 O O . ILE A 1 357 ? -25.767 -0.145 23.525 1.00 87.00 357 ILE A O 1
ATOM 2763 N N . LYS A 1 358 ? -25.844 1.751 22.335 1.00 86.12 358 LYS A N 1
ATOM 2764 C CA . LYS A 1 358 ? -27.285 1.648 22.028 1.00 86.12 358 LYS A CA 1
ATOM 2765 C C . LYS A 1 358 ? -27.627 0.439 21.152 1.00 86.12 358 LYS A C 1
ATOM 2767 O O . LYS A 1 358 ? -28.764 -0.020 21.188 1.00 86.12 358 LYS A O 1
ATOM 2772 N N . LEU A 1 359 ? -26.666 -0.061 20.375 1.00 78.62 359 LEU A N 1
ATOM 2773 C CA . LEU A 1 359 ? -26.791 -1.280 19.571 1.00 78.62 359 LEU A CA 1
ATOM 2774 C C . LEU A 1 359 ? -26.465 -2.564 20.359 1.00 78.62 359 LEU A C 1
ATOM 2776 O O . LEU A 1 359 ? -26.576 -3.645 19.790 1.00 78.62 359 LEU A O 1
ATOM 2780 N N . GLY A 1 360 ? -26.095 -2.467 21.642 1.00 77.81 360 GLY A N 1
ATOM 2781 C CA . GLY A 1 360 ? -25.839 -3.618 22.517 1.00 77.81 360 GLY A CA 1
ATOM 2782 C C . GLY A 1 360 ? -24.364 -3.922 22.796 1.00 77.81 360 GLY A C 1
ATOM 2783 O O . GLY A 1 360 ? -24.066 -4.901 23.476 1.00 77.81 360 GLY A O 1
ATOM 2784 N N . VAL A 1 361 ? -23.419 -3.099 22.323 1.00 84.06 361 VAL A N 1
ATOM 2785 C CA . VAL A 1 361 ? -22.000 -3.287 22.667 1.00 84.06 361 VAL A CA 1
ATOM 2786 C C . VAL A 1 361 ? -21.774 -3.013 24.156 1.00 84.06 361 VAL A C 1
ATOM 2788 O O . VAL A 1 361 ? -22.086 -1.927 24.644 1.00 84.06 361 VAL A O 1
ATOM 2791 N N . LYS A 1 362 ? -21.200 -3.985 24.876 1.00 85.50 362 LYS A N 1
ATOM 2792 C CA . LYS A 1 362 ? -21.015 -3.913 26.338 1.00 85.50 362 LYS A CA 1
ATOM 2793 C C . LYS A 1 362 ? -19.851 -3.016 26.743 1.00 85.50 362 LYS A C 1
ATOM 2795 O O . LYS A 1 362 ? -19.961 -2.281 27.722 1.00 85.50 362 LYS A O 1
ATOM 2800 N N . GLN A 1 363 ? -18.738 -3.086 26.015 1.00 88.00 363 GLN A N 1
ATOM 2801 C CA . GLN A 1 363 ? -17.540 -2.301 26.299 1.00 88.00 363 GLN A CA 1
ATOM 2802 C C . GLN A 1 363 ? -17.003 -1.637 25.037 1.00 88.00 363 GLN A C 1
ATOM 2804 O O . GLN A 1 363 ? -16.810 -2.281 24.007 1.00 88.00 363 GLN A O 1
ATOM 2809 N N . THR A 1 364 ? -16.722 -0.342 25.136 1.00 89.56 364 THR A N 1
ATOM 2810 C CA . THR A 1 364 ? -16.102 0.444 24.069 1.00 89.56 364 THR A CA 1
ATOM 2811 C C . THR A 1 364 ? -14.773 1.010 24.539 1.00 89.56 364 THR A C 1
ATOM 2813 O O . THR A 1 364 ? -14.698 1.536 25.651 1.00 89.56 364 THR A O 1
ATOM 2816 N N . ARG A 1 365 ? -13.735 0.951 23.703 1.00 91.06 365 ARG A N 1
ATOM 2817 C CA . ARG A 1 365 ? -12.402 1.464 24.049 1.00 91.06 365 ARG A CA 1
ATOM 2818 C C . ARG A 1 365 ? -11.754 2.172 22.862 1.00 91.06 365 ARG A C 1
ATOM 2820 O O . ARG A 1 365 ? -11.771 1.667 21.747 1.00 91.06 365 ARG A O 1
ATOM 2827 N N . LEU A 1 366 ? -11.138 3.320 23.123 1.00 92.12 366 LEU A N 1
ATOM 2828 C CA . LEU A 1 366 ? -10.208 3.976 22.203 1.00 92.12 366 LEU A CA 1
ATOM 2829 C C . LEU A 1 366 ? -8.774 3.619 22.615 1.00 92.12 366 LEU A C 1
ATOM 2831 O O . LEU A 1 366 ? -8.445 3.674 23.802 1.00 92.12 366 LEU A O 1
ATOM 2835 N N . THR A 1 367 ? -7.930 3.230 21.662 1.00 91.94 367 THR A N 1
ATOM 2836 C CA . THR A 1 367 ? -6.531 2.858 21.913 1.00 91.94 367 THR A CA 1
ATOM 2837 C C . THR A 1 367 ? -5.610 3.262 20.760 1.00 91.94 367 THR A C 1
ATOM 2839 O O . THR A 1 367 ? -6.070 3.509 19.646 1.00 91.94 367 THR A O 1
ATOM 2842 N N . GLY A 1 368 ? -4.310 3.359 21.041 1.00 89.38 368 GLY A N 1
ATOM 2843 C CA . GLY A 1 368 ? -3.280 3.812 20.109 1.00 89.38 368 GLY A CA 1
ATOM 2844 C C . GLY A 1 368 ? -2.359 4.856 20.742 1.00 89.38 368 GLY A C 1
ATOM 2845 O O . GLY A 1 368 ? -2.200 4.882 21.958 1.00 89.38 368 GLY A O 1
ATOM 2846 N N . GLY A 1 369 ? -1.735 5.724 19.948 1.00 88.62 369 GLY A N 1
ATOM 2847 C CA . GLY A 1 369 ? -0.766 6.709 20.457 1.00 88.62 369 GLY A CA 1
ATOM 2848 C C . GLY A 1 369 ? -0.205 7.600 19.355 1.00 88.62 369 GLY A C 1
ATOM 2849 O O . GLY A 1 369 ? -0.733 7.573 18.244 1.00 88.62 369 GLY A O 1
ATOM 2850 N N . ALA A 1 370 ? 0.867 8.353 19.621 1.00 88.88 370 ALA A N 1
ATOM 2851 C CA . ALA A 1 370 ? 1.531 9.191 18.618 1.00 88.88 370 ALA A CA 1
ATOM 2852 C C . ALA A 1 370 ? 2.477 8.369 17.716 1.00 88.88 370 ALA A C 1
ATOM 2854 O O . ALA A 1 370 ? 3.662 8.664 17.569 1.00 88.88 370 ALA A O 1
ATOM 2855 N N . LEU A 1 371 ? 1.952 7.309 17.095 1.00 91.06 371 LEU A N 1
ATOM 2856 C CA . LEU A 1 371 ? 2.733 6.311 16.348 1.00 91.06 371 LEU A CA 1
ATOM 2857 C C . LEU A 1 371 ? 3.214 6.809 14.973 1.00 91.06 371 LEU A C 1
ATOM 2859 O O . LEU A 1 371 ? 4.016 6.141 14.323 1.00 91.06 371 LEU A O 1
ATOM 2863 N N . GLN A 1 372 ? 2.715 7.968 14.536 1.00 90.88 372 GLN A N 1
ATOM 2864 C CA . GLN A 1 372 ? 3.030 8.611 13.256 1.00 90.88 372 GLN A CA 1
ATOM 2865 C C . GLN A 1 372 ? 4.051 9.754 13.375 1.00 90.88 372 GLN A C 1
ATOM 2867 O O . GLN A 1 372 ? 4.299 10.441 12.389 1.00 90.88 372 GLN A O 1
ATOM 2872 N N . ARG A 1 373 ? 4.645 9.980 14.558 1.00 86.56 373 ARG A N 1
ATOM 2873 C CA . ARG A 1 373 ? 5.557 11.112 14.815 1.00 86.56 373 ARG A CA 1
ATOM 2874 C C . ARG A 1 373 ? 6.667 11.249 13.768 1.00 86.56 373 ARG A C 1
ATOM 2876 O O . ARG A 1 373 ? 6.922 12.356 13.306 1.00 86.56 373 ARG A O 1
ATOM 2883 N N . ASP A 1 374 ? 7.280 10.129 13.394 1.00 87.75 374 ASP A N 1
ATOM 2884 C CA . ASP A 1 374 ? 8.385 10.083 12.428 1.00 87.75 374 ASP A CA 1
ATOM 2885 C C . ASP A 1 374 ? 7.928 9.681 11.014 1.00 87.75 374 ASP A C 1
ATOM 2887 O O . ASP A 1 374 ? 8.718 9.682 10.077 1.00 87.75 374 ASP A O 1
ATOM 2891 N N . THR A 1 375 ? 6.650 9.321 10.845 1.00 90.12 375 THR A N 1
ATOM 2892 C CA . THR A 1 375 ? 6.091 8.789 9.591 1.00 90.12 375 THR A CA 1
ATOM 2893 C C . THR A 1 375 ? 4.738 9.442 9.280 1.00 90.12 375 THR A C 1
ATOM 2895 O O . THR A 1 375 ? 3.678 8.881 9.581 1.00 90.12 375 THR A O 1
ATOM 2898 N N . PRO A 1 376 ? 4.747 10.652 8.687 1.00 89.12 376 PRO A N 1
ATOM 2899 C CA . PRO A 1 376 ? 3.528 11.390 8.376 1.00 89.12 376 PRO A CA 1
ATOM 2900 C C . PRO A 1 376 ? 2.551 10.584 7.510 1.00 89.12 376 PRO A C 1
ATOM 2902 O O . PRO A 1 376 ? 2.952 9.849 6.603 1.00 89.12 376 PRO A O 1
ATOM 2905 N N . ASN A 1 377 ? 1.253 10.735 7.788 1.00 91.00 377 ASN A N 1
ATOM 2906 C CA . ASN A 1 377 ? 0.150 10.101 7.053 1.00 91.00 377 ASN A CA 1
ATOM 2907 C C . ASN A 1 377 ? 0.240 8.565 6.952 1.00 91.00 377 ASN A C 1
ATOM 2909 O O . ASN A 1 377 ? -0.343 7.952 6.056 1.00 91.00 377 ASN A O 1
ATOM 2913 N N . ALA A 1 378 ? 0.928 7.910 7.892 1.00 93.00 378 ALA A N 1
ATOM 2914 C CA . ALA A 1 378 ? 1.007 6.452 7.961 1.00 93.00 378 ALA A CA 1
ATOM 2915 C C . ALA A 1 378 ? -0.252 5.794 8.566 1.00 93.00 378 ALA A C 1
ATOM 2917 O O . ALA A 1 378 ? -0.271 4.580 8.770 1.00 93.00 378 ALA A O 1
ATOM 2918 N N . CYS A 1 379 ? -1.316 6.559 8.845 1.00 93.25 379 CYS A N 1
ATOM 2919 C CA . CYS A 1 379 ? -2.532 6.075 9.506 1.00 93.25 379 CYS A CA 1
ATOM 2920 C C . CYS A 1 379 ? -3.172 4.863 8.813 1.00 93.25 379 CYS A C 1
ATOM 2922 O O . CYS A 1 379 ? -3.460 3.870 9.479 1.00 93.25 379 CYS A O 1
ATOM 2924 N N . GLY A 1 380 ? -3.326 4.898 7.485 1.00 92.00 380 GLY A N 1
ATOM 2925 C CA . GLY A 1 380 ? -3.899 3.785 6.720 1.00 92.00 380 GLY A CA 1
ATOM 2926 C C . GLY A 1 380 ? -2.993 2.550 6.693 1.00 92.00 380 GLY A C 1
ATOM 2927 O O . GLY A 1 380 ? -3.476 1.425 6.800 1.00 92.00 380 GLY A O 1
ATOM 2928 N N . VAL A 1 381 ? -1.673 2.761 6.649 1.00 94.50 381 VAL A N 1
ATOM 2929 C CA . VAL A 1 381 ? -0.657 1.695 6.670 1.00 94.50 381 VAL A CA 1
ATOM 2930 C C . VAL A 1 381 ? -0.668 0.967 8.013 1.00 94.50 381 VAL A C 1
ATOM 2932 O O . VAL A 1 381 ? -0.749 -0.259 8.065 1.00 94.50 381 VAL A O 1
ATOM 2935 N N . LEU A 1 382 ? -0.634 1.728 9.109 1.00 95.38 382 LEU A N 1
ATOM 2936 C CA . LEU A 1 382 ? -0.674 1.196 10.470 1.00 95.38 382 LEU A CA 1
ATOM 2937 C C . LEU A 1 382 ? -2.018 0.534 10.784 1.00 95.38 382 LEU A C 1
ATOM 2939 O O . LEU A 1 382 ? -2.052 -0.469 11.489 1.00 95.38 382 LEU A O 1
ATOM 2943 N N . MET A 1 383 ? -3.120 1.057 10.243 1.00 94.62 383 MET A N 1
ATOM 2944 C CA . MET A 1 383 ? -4.437 0.435 10.361 1.00 94.62 383 MET A CA 1
ATOM 2945 C C . MET A 1 383 ? -4.476 -0.945 9.691 1.00 94.62 383 MET A C 1
ATOM 2947 O O . MET A 1 383 ? -4.872 -1.920 10.332 1.00 94.62 383 MET A O 1
ATOM 2951 N N . ALA A 1 384 ? -4.028 -1.050 8.438 1.00 93.56 384 ALA A N 1
ATOM 2952 C CA . ALA A 1 384 ? -3.993 -2.326 7.725 1.00 93.56 384 ALA A CA 1
ATOM 2953 C C . ALA A 1 384 ? -3.052 -3.333 8.413 1.00 93.56 384 ALA A C 1
ATOM 2955 O O . ALA A 1 384 ? -3.366 -4.520 8.520 1.00 93.56 384 ALA A O 1
ATOM 2956 N N . ALA A 1 385 ? -1.928 -2.844 8.940 1.00 94.06 385 ALA A N 1
ATOM 2957 C CA . ALA A 1 385 ? -0.986 -3.633 9.718 1.00 94.06 385 ALA A CA 1
ATOM 2958 C C . ALA A 1 385 ? -1.587 -4.163 11.031 1.00 94.06 385 ALA A C 1
ATOM 2960 O O . ALA A 1 385 ? -1.414 -5.340 11.336 1.00 94.06 385 ALA A O 1
ATOM 2961 N N . ALA A 1 386 ? -2.335 -3.335 11.767 1.00 94.94 386 ALA A N 1
ATOM 2962 C CA . ALA A 1 386 ? -3.038 -3.757 12.977 1.00 94.94 386 ALA A CA 1
ATOM 2963 C C . ALA A 1 386 ? -4.092 -4.832 12.674 1.00 94.94 386 ALA A C 1
ATOM 2965 O O . ALA A 1 386 ? -4.193 -5.816 13.402 1.00 94.94 386 ALA A O 1
ATOM 2966 N N . ALA A 1 387 ? -4.846 -4.691 11.577 1.00 93.50 387 ALA A N 1
ATOM 2967 C CA . ALA A 1 387 ? -5.784 -5.728 11.150 1.00 93.50 387 ALA A CA 1
ATOM 2968 C C . ALA A 1 387 ? -5.051 -7.056 10.899 1.00 93.50 387 ALA A C 1
ATOM 2970 O O . ALA A 1 387 ? -5.444 -8.091 11.438 1.00 93.50 387 ALA A O 1
ATOM 2971 N N . LEU A 1 388 ? -3.951 -7.023 10.137 1.00 93.31 388 LEU A N 1
ATOM 2972 C CA . LEU A 1 388 ? -3.145 -8.208 9.842 1.00 93.31 388 LEU A CA 1
ATOM 2973 C C . LEU A 1 388 ? -2.565 -8.861 11.102 1.00 93.31 388 LEU A C 1
ATOM 2975 O O . LEU A 1 388 ? -2.627 -10.084 11.217 1.00 93.31 388 LEU A O 1
ATOM 2979 N N . GLU A 1 389 ? -2.044 -8.078 12.044 1.00 92.94 389 GLU A N 1
ATOM 2980 C CA . GLU A 1 389 ? -1.527 -8.589 13.319 1.00 92.94 389 GLU A CA 1
ATOM 2981 C C . GLU A 1 389 ? -2.605 -9.390 14.062 1.00 92.94 389 GLU A C 1
ATOM 2983 O O . GLU A 1 389 ? -2.400 -10.531 14.476 1.00 92.94 389 GLU A O 1
ATOM 2988 N N . LEU A 1 390 ? -3.815 -8.833 14.127 1.00 93.31 390 LEU A N 1
ATOM 2989 C CA . LEU A 1 390 ? -4.943 -9.460 14.805 1.00 93.31 390 LEU A CA 1
ATOM 2990 C C . LEU A 1 390 ? -5.525 -10.663 14.056 1.00 93.31 390 LEU A C 1
ATOM 2992 O O . LEU A 1 390 ? -6.185 -11.495 14.681 1.00 93.31 390 LEU A O 1
ATOM 2996 N N . SER A 1 391 ? -5.245 -10.817 12.757 1.00 89.56 391 SER A N 1
ATOM 2997 C CA . SER A 1 391 ? -5.728 -11.953 11.955 1.00 89.56 391 SER A CA 1
ATOM 2998 C C . SER A 1 391 ? -5.235 -13.318 12.440 1.00 89.56 391 SER A C 1
ATOM 3000 O O . SER A 1 391 ? -5.830 -14.333 12.094 1.00 89.56 391 SER A O 1
ATOM 3002 N N . ASN A 1 392 ? -4.168 -13.353 13.243 1.00 85.56 392 ASN A N 1
ATOM 3003 C CA . ASN A 1 392 ? -3.591 -14.577 13.805 1.00 85.56 392 ASN A CA 1
ATOM 3004 C C . ASN A 1 392 ? -3.857 -14.730 15.313 1.00 85.56 392 ASN A C 1
ATOM 3006 O O . ASN A 1 392 ? -3.173 -15.497 15.988 1.00 85.56 392 ASN A O 1
ATOM 3010 N N . THR A 1 393 ? -4.820 -13.982 15.856 1.00 87.69 393 THR A N 1
ATOM 3011 C CA . THR A 1 393 ? -5.143 -13.985 17.290 1.00 87.69 393 THR A CA 1
ATOM 3012 C C . THR A 1 393 ? -6.432 -14.753 17.584 1.00 87.69 393 THR A C 1
ATOM 3014 O O . THR A 1 393 ? -7.109 -15.236 16.679 1.00 87.69 393 THR A O 1
ATOM 3017 N N . SER A 1 394 ? -6.770 -14.890 18.869 1.00 82.06 394 SER A N 1
ATOM 3018 C CA . SER A 1 394 ? -8.035 -15.484 19.314 1.00 82.06 394 SER A CA 1
ATOM 3019 C C . SER A 1 394 ? -8.995 -14.414 19.834 1.00 82.06 394 SER A C 1
ATOM 3021 O O . SER A 1 394 ? -8.564 -13.352 20.292 1.00 82.06 394 SER A O 1
ATOM 3023 N N . ALA A 1 395 ? -10.293 -14.724 19.865 1.00 73.44 395 ALA A N 1
ATOM 3024 C CA . ALA A 1 395 ? -11.316 -13.851 20.442 1.00 73.44 395 ALA A CA 1
ATOM 3025 C C . ALA A 1 395 ? -11.057 -13.489 21.918 1.00 73.44 395 ALA A C 1
ATOM 3027 O O . ALA A 1 395 ? -11.517 -12.453 22.390 1.00 73.44 395 ALA A O 1
ATOM 3028 N N . GLN A 1 396 ? -10.309 -14.314 22.654 1.00 80.31 396 GLN A N 1
ATOM 3029 C CA . GLN A 1 396 ? -9.985 -14.078 24.061 1.00 80.31 396 GLN A CA 1
ATOM 3030 C C . GLN A 1 396 ? -8.738 -13.205 24.252 1.00 80.31 396 GLN A C 1
ATOM 3032 O O . GLN A 1 396 ? -8.598 -12.576 25.297 1.00 80.31 396 GLN A O 1
ATOM 3037 N N . THR A 1 397 ? -7.825 -13.167 23.277 1.00 87.62 397 THR A N 1
ATOM 3038 C CA . THR A 1 397 ? -6.496 -12.546 23.438 1.00 87.62 397 THR A CA 1
ATOM 3039 C C . THR A 1 397 ? -6.249 -11.337 22.542 1.00 87.62 397 THR A C 1
ATOM 3041 O O . THR A 1 397 ? -5.243 -10.652 22.724 1.00 87.62 397 THR A O 1
ATOM 3044 N N . TRP A 1 398 ? -7.143 -11.038 21.597 1.00 92.00 398 TRP A N 1
ATOM 3045 C CA . TRP A 1 398 ? -6.917 -9.997 20.589 1.00 92.00 398 TRP A CA 1
ATOM 3046 C C . TRP A 1 398 ? -6.703 -8.594 21.175 1.00 92.00 398 TRP A C 1
ATOM 3048 O O . TRP A 1 398 ? -5.908 -7.835 20.632 1.00 92.00 398 TRP A O 1
ATOM 3058 N N . ILE A 1 399 ? -7.354 -8.244 22.293 1.00 90.31 399 ILE A N 1
ATOM 3059 C CA . ILE A 1 399 ? -7.151 -6.939 22.950 1.00 90.31 399 ILE A CA 1
ATOM 3060 C C . ILE A 1 399 ? -5.714 -6.835 23.471 1.00 90.31 399 ILE A C 1
ATOM 3062 O O . ILE A 1 399 ? -5.037 -5.844 23.219 1.00 90.31 399 ILE A O 1
ATOM 3066 N N . THR A 1 400 ? -5.226 -7.879 24.146 1.00 89.12 400 THR A N 1
ATOM 3067 C CA . THR A 1 400 ? -3.841 -7.942 24.631 1.00 89.12 400 THR A CA 1
ATOM 3068 C C . THR A 1 400 ? -2.842 -7.940 23.476 1.00 89.12 400 THR A C 1
ATOM 3070 O O . THR A 1 400 ? -1.808 -7.286 23.570 1.00 89.12 400 THR A O 1
ATOM 3073 N N . ALA A 1 401 ? -3.149 -8.630 22.375 1.00 91.44 401 ALA A N 1
ATOM 3074 C CA . ALA A 1 401 ? -2.316 -8.613 21.177 1.00 91.44 401 ALA A CA 1
ATOM 3075 C C . ALA A 1 401 ? -2.255 -7.215 20.537 1.00 91.44 401 ALA A C 1
ATOM 3077 O O . ALA A 1 401 ? -1.176 -6.764 20.165 1.00 91.44 401 ALA A O 1
ATOM 3078 N N . LEU A 1 402 ? -3.384 -6.498 20.473 1.00 93.00 402 LEU A N 1
ATOM 3079 C CA . LEU A 1 402 ? -3.431 -5.116 19.993 1.00 93.00 402 LEU A CA 1
ATOM 3080 C C . LEU A 1 402 ? -2.603 -4.184 20.886 1.00 93.00 402 LEU A C 1
ATOM 3082 O O . LEU A 1 402 ? -1.844 -3.364 20.377 1.00 93.00 402 LEU A O 1
ATOM 3086 N N . ASP A 1 403 ? -2.715 -4.331 22.206 1.00 90.19 403 ASP A N 1
ATOM 3087 C CA . ASP A 1 403 ? -1.941 -3.540 23.165 1.00 90.19 403 ASP A CA 1
ATOM 3088 C C . ASP A 1 403 ? -0.430 -3.791 23.021 1.00 90.19 403 ASP A C 1
ATOM 3090 O O . ASP A 1 403 ? 0.348 -2.836 22.961 1.00 90.19 403 ASP A O 1
ATOM 3094 N N . LEU A 1 404 ? -0.015 -5.055 22.880 1.00 89.50 404 LEU A N 1
ATOM 3095 C CA . LEU A 1 404 ? 1.383 -5.429 22.645 1.00 89.50 404 LEU A CA 1
ATOM 3096 C C . LEU A 1 404 ? 1.901 -4.904 21.298 1.00 89.50 404 LEU A C 1
ATOM 3098 O O . LEU A 1 404 ? 3.048 -4.461 21.192 1.00 89.50 404 LEU A O 1
ATOM 3102 N N . TYR A 1 405 ? 1.058 -4.926 20.265 1.00 91.62 405 TYR A N 1
ATOM 3103 C CA . TYR A 1 405 ? 1.382 -4.355 18.963 1.00 91.62 405 TYR A CA 1
ATOM 3104 C C . TYR A 1 405 ? 1.625 -2.844 19.069 1.00 91.62 405 TYR A C 1
ATOM 3106 O O . TYR A 1 405 ? 2.661 -2.354 18.621 1.00 91.62 405 TYR A O 1
ATOM 3114 N N . ILE A 1 406 ? 0.732 -2.107 19.737 1.00 91.19 406 ILE A N 1
ATOM 3115 C CA . ILE A 1 406 ? 0.874 -0.661 19.978 1.00 91.19 406 ILE A CA 1
ATOM 3116 C C . ILE A 1 406 ? 2.155 -0.354 20.760 1.00 91.19 406 ILE A C 1
ATOM 3118 O O . ILE A 1 406 ? 2.889 0.565 20.397 1.00 91.19 406 ILE A O 1
ATOM 3122 N N . GLU A 1 407 ? 2.444 -1.131 21.806 1.00 87.50 407 GLU A N 1
ATOM 3123 C CA . GLU A 1 407 ? 3.668 -1.005 22.602 1.00 87.50 407 GLU A CA 1
ATOM 3124 C C . GLU A 1 407 ? 4.930 -1.264 21.767 1.00 87.50 407 GLU A C 1
ATOM 3126 O O . GLU A 1 407 ? 5.933 -0.563 21.896 1.00 87.50 407 GLU A O 1
ATOM 3131 N N . THR A 1 408 ? 4.885 -2.246 20.870 1.00 89.50 408 THR A N 1
ATOM 3132 C CA . THR A 1 408 ? 5.998 -2.527 19.958 1.00 89.50 408 THR A CA 1
ATOM 3133 C C . THR A 1 408 ? 6.229 -1.350 19.013 1.00 89.50 408 THR A C 1
ATOM 3135 O O . THR A 1 408 ? 7.368 -0.926 18.814 1.00 89.50 408 THR A O 1
ATOM 3138 N N . LEU A 1 409 ? 5.154 -0.772 18.465 1.00 90.62 409 LEU A N 1
ATOM 3139 C CA . LEU A 1 409 ? 5.249 0.369 17.560 1.00 90.62 409 LEU A CA 1
ATOM 3140 C C . LEU A 1 409 ? 5.764 1.639 18.245 1.00 90.62 409 LEU A C 1
ATOM 3142 O O . LEU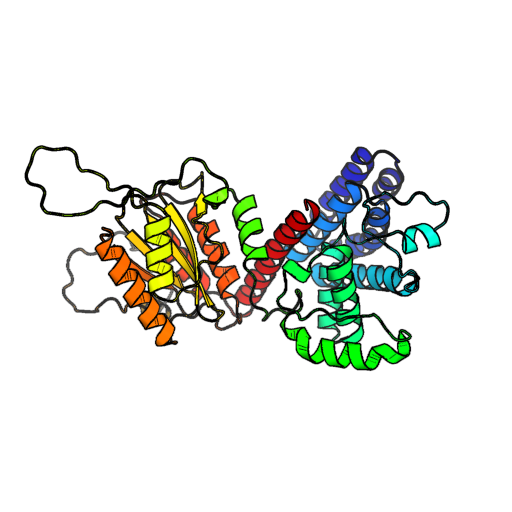 A 1 409 ? 6.495 2.394 17.601 1.00 90.62 409 LEU A O 1
ATOM 3146 N N . SER A 1 410 ? 5.395 1.881 19.508 1.00 86.38 410 SER A N 1
ATOM 3147 C CA . SER A 1 410 ? 5.783 3.086 20.258 1.00 86.38 410 SER A CA 1
ATOM 3148 C C . SER A 1 410 ? 7.253 3.098 20.682 1.00 86.38 410 SER A C 1
ATOM 3150 O O . SER A 1 410 ? 7.804 4.161 20.953 1.00 86.38 410 SER A O 1
ATOM 3152 N N . ARG A 1 411 ? 7.904 1.929 20.708 1.00 86.50 411 ARG A N 1
ATOM 3153 C CA . ARG A 1 411 ? 9.326 1.768 21.055 1.00 86.50 411 ARG A CA 1
ATOM 3154 C C . ARG A 1 411 ? 10.271 1.863 19.856 1.00 86.50 411 ARG A C 1
ATOM 3156 O O . ARG A 1 411 ? 11.485 1.759 20.031 1.00 86.50 411 ARG A O 1
ATOM 3163 N N . ARG A 1 412 ? 9.742 2.019 18.638 1.00 86.75 412 ARG A N 1
ATOM 3164 C CA . ARG A 1 412 ? 10.558 2.131 17.422 1.00 86.75 412 ARG A CA 1
ATOM 3165 C C . ARG A 1 412 ? 11.366 3.427 17.433 1.00 86.75 412 ARG A C 1
ATOM 3167 O O . ARG A 1 412 ? 10.904 4.470 17.883 1.00 86.75 412 ARG A O 1
ATOM 3174 N N . THR A 1 413 ? 12.573 3.354 16.889 1.00 88.69 413 THR A N 1
ATOM 3175 C CA . THR A 1 413 ? 13.347 4.544 16.520 1.00 88.69 413 THR A CA 1
ATOM 3176 C C . THR A 1 413 ? 12.784 5.150 15.236 1.00 88.69 413 THR A C 1
ATOM 3178 O O . THR A 1 413 ? 12.176 4.433 14.441 1.00 88.69 413 THR A O 1
ATOM 3181 N N . ALA A 1 414 ? 13.066 6.428 14.968 1.00 86.62 414 ALA A N 1
ATOM 3182 C CA . ALA A 1 414 ? 12.666 7.075 13.715 1.00 86.62 414 ALA A CA 1
ATOM 3183 C C . ALA A 1 414 ? 13.094 6.265 12.475 1.00 86.62 414 ALA A C 1
ATOM 3185 O O . ALA A 1 414 ? 12.287 6.017 11.587 1.00 86.62 414 ALA A O 1
ATOM 3186 N N . GLN A 1 415 ? 14.332 5.753 12.456 1.00 87.75 415 GLN A N 1
ATOM 3187 C CA . GLN A 1 415 ? 14.842 4.936 11.349 1.00 87.75 415 GLN A CA 1
ATOM 3188 C C . GLN A 1 415 ? 14.041 3.638 11.157 1.00 87.75 415 GLN A C 1
ATOM 3190 O O . GLN A 1 415 ? 13.623 3.325 10.044 1.00 87.75 415 GLN A O 1
ATOM 3195 N N . THR A 1 416 ? 13.796 2.888 12.237 1.00 87.62 416 THR A N 1
ATOM 3196 C CA . THR A 1 416 ? 13.051 1.617 12.155 1.00 87.62 416 THR A CA 1
ATOM 3197 C C . THR A 1 416 ? 11.575 1.833 11.826 1.00 87.62 416 THR A C 1
ATOM 3199 O O . THR A 1 416 ? 10.994 1.032 11.096 1.00 87.62 416 THR A O 1
ATOM 3202 N N . ALA A 1 417 ? 10.976 2.928 12.304 1.00 88.25 417 ALA A N 1
ATOM 3203 C CA . ALA A 1 417 ? 9.620 3.322 11.949 1.00 88.25 417 ALA A CA 1
ATOM 3204 C C . ALA A 1 417 ? 9.509 3.670 10.458 1.00 88.25 417 ALA A C 1
ATOM 3206 O O . ALA A 1 417 ? 8.641 3.124 9.780 1.00 88.25 417 ALA A O 1
ATOM 3207 N N . THR A 1 418 ? 10.402 4.515 9.934 1.00 87.75 418 THR A N 1
ATOM 3208 C CA . THR A 1 418 ? 10.417 4.894 8.514 1.00 87.75 418 THR A CA 1
ATOM 3209 C C . THR A 1 418 ? 10.595 3.679 7.615 1.00 87.75 418 THR A C 1
ATOM 3211 O O . THR A 1 418 ? 9.798 3.486 6.699 1.00 87.75 418 THR A O 1
ATOM 3214 N N . HIS A 1 419 ? 11.566 2.813 7.914 1.00 85.31 419 HIS A N 1
ATOM 3215 C CA . HIS A 1 419 ? 11.807 1.603 7.129 1.00 85.31 419 HIS A CA 1
ATOM 3216 C C . HIS A 1 419 ? 10.584 0.666 7.109 1.00 85.31 419 HIS A C 1
ATOM 3218 O O . HIS A 1 419 ? 10.130 0.252 6.042 1.00 85.31 419 HIS A O 1
ATOM 3224 N N . ASP A 1 420 ? 9.999 0.362 8.275 1.00 88.81 420 ASP A N 1
ATOM 3225 C CA . ASP A 1 420 ? 8.812 -0.502 8.377 1.00 88.81 420 ASP A CA 1
ATOM 3226 C C . ASP A 1 420 ? 7.597 0.093 7.641 1.00 88.81 420 ASP A C 1
ATOM 3228 O O . ASP A 1 420 ? 6.903 -0.613 6.909 1.00 88.81 420 ASP A O 1
ATOM 3232 N N . ILE A 1 421 ? 7.357 1.404 7.766 1.00 91.31 421 ILE A N 1
ATOM 3233 C CA . ILE A 1 421 ? 6.258 2.070 7.053 1.00 91.31 421 ILE A CA 1
ATOM 3234 C C . ILE A 1 421 ? 6.479 2.067 5.542 1.00 91.31 421 ILE A C 1
ATOM 3236 O O . ILE A 1 421 ? 5.537 1.774 4.806 1.00 91.31 421 ILE A O 1
ATOM 3240 N N . GLN A 1 422 ? 7.688 2.357 5.060 1.00 86.19 422 GLN A N 1
ATOM 3241 C CA . GLN A 1 422 ? 7.984 2.324 3.627 1.00 86.19 422 GLN A CA 1
ATOM 3242 C C . GLN A 1 422 ? 7.815 0.918 3.046 1.00 86.19 422 GLN A C 1
ATOM 3244 O O . GLN A 1 422 ? 7.177 0.766 2.004 1.00 86.19 422 GLN A O 1
ATOM 3249 N N . ARG A 1 423 ? 8.310 -0.113 3.744 1.00 88.62 423 ARG A N 1
ATOM 3250 C CA . ARG A 1 423 ? 8.110 -1.511 3.348 1.00 88.62 423 ARG A CA 1
ATOM 3251 C C . ARG A 1 423 ? 6.623 -1.835 3.214 1.00 88.62 423 ARG A C 1
ATOM 3253 O O . ARG A 1 423 ? 6.186 -2.310 2.170 1.00 88.62 423 ARG A O 1
ATOM 3260 N N . ARG A 1 424 ? 5.823 -1.517 4.238 1.00 91.25 424 ARG A N 1
ATOM 3261 C CA . ARG A 1 424 ? 4.374 -1.786 4.247 1.00 91.25 424 ARG A CA 1
ATOM 3262 C C . ARG A 1 424 ? 3.607 -0.988 3.193 1.00 91.25 424 ARG A C 1
ATOM 3264 O O . ARG A 1 424 ? 2.672 -1.525 2.607 1.00 91.25 424 ARG A O 1
ATOM 3271 N N . ARG A 1 425 ? 3.997 0.264 2.919 1.00 89.44 425 ARG A N 1
ATOM 3272 C CA . ARG A 1 425 ? 3.468 1.045 1.782 1.00 89.44 425 ARG A CA 1
ATOM 3273 C C . ARG A 1 425 ? 3.730 0.321 0.464 1.00 89.44 425 ARG A C 1
ATOM 3275 O O . ARG A 1 425 ? 2.820 0.188 -0.346 1.00 89.44 425 ARG A O 1
ATOM 3282 N N . GLY A 1 426 ? 4.945 -0.188 0.280 1.00 87.69 426 GLY A N 1
ATOM 3283 C CA . GLY A 1 426 ? 5.301 -0.980 -0.889 1.00 87.69 426 GLY A CA 1
ATOM 3284 C C . GLY A 1 426 ? 4.493 -2.271 -1.020 1.00 87.69 426 GLY A C 1
ATOM 3285 O O . GLY A 1 426 ? 4.086 -2.610 -2.126 1.00 87.69 426 GLY A O 1
ATOM 3286 N N . GLU A 1 427 ? 4.206 -2.969 0.083 1.00 89.88 427 GLU A N 1
ATOM 3287 C CA . GLU A 1 427 ? 3.346 -4.162 0.064 1.00 89.88 427 GLU A CA 1
ATOM 3288 C C . GLU A 1 427 ? 1.894 -3.836 -0.313 1.00 89.88 427 GLU A C 1
ATOM 3290 O O . GLU A 1 427 ? 1.310 -4.528 -1.147 1.00 89.88 427 GLU A O 1
ATOM 3295 N N . LEU A 1 428 ? 1.319 -2.784 0.289 1.00 90.81 428 LEU A N 1
ATOM 3296 C CA . LEU A 1 428 ? -0.012 -2.266 -0.053 1.00 90.81 428 LEU A CA 1
ATOM 3297 C C . LEU A 1 428 ? -0.098 -1.975 -1.549 1.00 90.81 428 LEU A C 1
ATOM 3299 O O . LEU A 1 428 ? -1.006 -2.451 -2.230 1.00 90.81 428 LEU A O 1
ATOM 3303 N N . LEU A 1 429 ? 0.895 -1.251 -2.064 1.00 89.25 429 LEU A N 1
ATOM 3304 C CA . LEU A 1 429 ? 0.948 -0.898 -3.468 1.00 89.25 429 LEU A CA 1
ATOM 3305 C C . LEU A 1 429 ? 1.131 -2.123 -4.367 1.00 89.25 429 LEU A C 1
ATOM 3307 O O . LEU A 1 429 ? 0.427 -2.242 -5.361 1.00 89.25 429 LEU A O 1
ATOM 3311 N N . ALA A 1 430 ? 2.034 -3.047 -4.035 1.00 88.06 430 ALA A N 1
ATOM 3312 C CA . ALA A 1 430 ? 2.264 -4.248 -4.838 1.00 88.06 430 ALA A CA 1
ATOM 3313 C C . ALA A 1 430 ? 0.977 -5.072 -5.009 1.00 88.06 430 ALA A C 1
ATOM 3315 O O . ALA A 1 430 ? 0.688 -5.564 -6.098 1.00 88.06 430 ALA A O 1
ATOM 3316 N N . ASP A 1 431 ? 0.172 -5.179 -3.953 1.00 89.56 431 ASP A N 1
ATOM 3317 C CA . ASP A 1 431 ? -1.107 -5.882 -4.004 1.00 89.56 431 ASP A CA 1
ATOM 3318 C C . ASP A 1 431 ? -2.199 -5.101 -4.742 1.00 89.56 431 ASP A C 1
ATOM 3320 O O . ASP A 1 431 ? -3.022 -5.712 -5.429 1.00 89.56 431 ASP A O 1
ATOM 3324 N N . ALA A 1 432 ? -2.184 -3.770 -4.655 1.00 87.56 432 ALA A N 1
ATOM 3325 C CA . ALA A 1 432 ? -3.074 -2.899 -5.415 1.00 87.56 432 ALA A CA 1
ATOM 3326 C C . ALA A 1 432 ? -2.784 -2.957 -6.921 1.00 87.56 432 ALA A C 1
ATOM 3328 O O . ALA A 1 432 ? -3.694 -3.154 -7.724 1.00 87.56 432 ALA A O 1
ATOM 3329 N N . LEU A 1 433 ? -1.509 -2.867 -7.305 1.00 85.31 433 LEU A N 1
ATOM 3330 C CA . LEU A 1 433 ? -1.052 -2.995 -8.689 1.00 85.31 433 LEU A CA 1
ATOM 3331 C C . LEU A 1 433 ? -1.421 -4.357 -9.281 1.00 85.31 433 LEU A C 1
ATOM 3333 O O . LEU A 1 433 ? -1.808 -4.458 -10.441 1.00 85.31 433 LEU A O 1
ATOM 3337 N N . ASP A 1 434 ? -1.339 -5.414 -8.480 1.00 83.50 434 ASP A N 1
ATOM 3338 C CA . ASP A 1 434 ? -1.721 -6.746 -8.925 1.00 83.50 434 ASP A CA 1
ATOM 3339 C C . ASP A 1 434 ? -3.244 -6.929 -9.035 1.00 83.50 434 ASP A C 1
ATOM 3341 O O . ASP A 1 434 ? -3.714 -7.679 -9.886 1.00 83.50 434 ASP A O 1
ATOM 3345 N N . ALA A 1 435 ? -4.034 -6.217 -8.226 1.00 79.69 435 ALA A N 1
ATOM 3346 C CA . ALA A 1 435 ? -5.482 -6.149 -8.416 1.00 79.69 435 ALA A CA 1
ATOM 3347 C C . ALA A 1 435 ? -5.864 -5.375 -9.688 1.00 79.69 435 ALA A C 1
ATOM 3349 O O . ALA A 1 435 ? -6.794 -5.787 -10.377 1.00 79.69 435 ALA A O 1
ATOM 3350 N N . LEU A 1 436 ? -5.122 -4.316 -10.040 1.00 72.94 436 LEU A N 1
ATOM 3351 C CA . LEU A 1 436 ? -5.327 -3.575 -11.290 1.00 72.94 436 LEU A CA 1
ATOM 3352 C C . LEU A 1 436 ? -5.068 -4.425 -12.538 1.00 72.94 436 LEU A C 1
ATOM 3354 O O . LEU A 1 436 ? -5.784 -4.272 -13.518 1.00 72.94 436 LEU A O 1
ATOM 3358 N N . ARG A 1 437 ? -4.093 -5.347 -12.506 1.00 71.19 437 ARG A N 1
ATOM 3359 C CA . ARG A 1 437 ? -3.827 -6.276 -13.624 1.00 71.19 437 ARG A CA 1
ATOM 3360 C C . ARG A 1 437 ? -4.990 -7.219 -13.948 1.00 71.19 437 ARG A C 1
ATOM 3362 O O . ARG A 1 437 ? -5.027 -7.780 -15.038 1.00 71.19 437 ARG A O 1
ATOM 3369 N N . GLY A 1 438 ? -5.866 -7.479 -12.976 1.00 55.25 438 GLY A N 1
ATOM 3370 C CA . GLY A 1 438 ? -7.005 -8.390 -13.118 1.00 55.25 438 GLY A CA 1
ATOM 3371 C C . GLY A 1 438 ? -8.291 -7.730 -13.626 1.00 55.25 438 GLY A C 1
ATOM 3372 O O . GLY A 1 438 ? -9.294 -8.433 -13.759 1.00 55.25 438 GLY A O 1
ATOM 3373 N N . LEU A 1 439 ? -8.266 -6.412 -13.853 1.00 44.38 439 LEU A N 1
ATOM 3374 C CA . LEU A 1 439 ? -9.352 -5.593 -14.403 1.00 44.38 439 LEU A CA 1
ATOM 3375 C C . LEU A 1 439 ? -9.129 -5.361 -15.899 1.00 44.38 439 LEU A C 1
ATOM 3377 O O . LEU A 1 439 ? -10.149 -5.335 -16.624 1.00 44.38 439 LEU A O 1
#

Radius of gyration: 25.44 Å; chains: 1; bounding box: 67×46×82 Å

Sequence (439 aa):
MHRLLEGLSHSNHQTATMAAREHITWLGDANVSDQVGHWEESLPVLLNGMLRGDKCSEYICKALMRVALDNESLRPVIEQYAHEFTHCLIANRDLSDDGYVPTPAPPTTETLADVINEFRFTNAPEILYLAGSHAQKKGDLREEARIHLALARDTNAWALTDVTPYNFRDEAPEAQEPKLLTWADKEQSHFLWNETRLVTFNEIGPYLSRRGFHGSSTSRRDAIALQISGPTNVGEAAQSADVSQKSLIKAIKSAGFDVGAADVYTCDRVPDLSFVPINLQEHWSLLIIQRDGAHAVVFDSNLCDAHALAFDTGTPEAAGARNAIPEGSSAGSQPLVPKSPNPKRQAAYDALFGSLIKLGVKQTRLTGGALQRDTPNACGVLMAAAALELSNTSAQTWITALDLYIETLSRRTAQTATHDIQRRRGELLADALDALRGL

pLDDT: mean 77.06, std 18.66, range [26.34, 95.5]

Secondary structure (DSSP, 8-state):
-HHHHHHHTSS-HHHHHHHHHHHHHHHHHS-TTTHHHHHHHHHHHHHHHGGG-SHHHHHHHHHHHHHHHH-TTTHHHHHHHHHHHHHHHHHTS----TT-----PPP--SSHHHHHHH--GGG-HHHHHHHHHHHHHHT-HHHHHHHHHHHHHHH-GGGG--PPPPP-TTS-HHHHHHHHHHHHHHHGGGSTT-TTSPPPHHHHHHHHHHTTEEETTT-S--EE---------SSS------EEHHHHHHHHHHTTPEESSSPPEEETTEEEEEEEEEEETTEEEEEEEETTSSEEEEEESB--SHHHHHH----S--TT------S-------------SSHHHHHHHHHHHHHHHHTT-SEEEEEE-BTTTTSTT-HHHHHHHHHHHHTTS-TTTHHHHHHHHHHHHHT--HHHHHHHHHHHHHHHHHHHHHHHTT-

InterPro domains:
  IPR003653 Ulp1 protease family, C-terminal catalytic domain [PF02902] (272-302)
  IPR038765 Papain-like cysteine peptidase superfamily [SSF54001] (272-304)